Protein AF-A0A1Y1XLF0-F1 (afdb_monomer_lite)

InterPro domains:
  IPR001002 Chitin-binding, type 1 [PF00187] (279-315)
  IPR001002 Chitin-binding, type 1 [PF00187] (333-369)
  IPR001002 Chitin-binding, type 1 [PF00187] (387-426)
  IPR001002 Chitin-binding, type 1 [PS50941] (277-321)
  IPR001002 Chitin-binding, type 1 [PS50941] (331-375)
  IPR001002 Chitin-binding, type 1 [PS50941] (385-428)
  IPR001002 Chitin-binding, type 1 [SM00270] (279-319)
  IPR001002 Chitin-binding, type 1 [SM00270] (333-373)
  IPR001002 Chitin-binding, type 1 [SM00270] (387-427)
  IPR001611 Leucine-rich repeat [PF00560] (14-35)
  IPR001611 Leucine-rich repeat [PF13855] (60-117)
  IPR001611 Leucine-rich repeat [PS51450] (14-35)
  IPR001611 Leucine-rich repeat [PS51450] (37-59)
  IPR001611 Leucine-rich repeat [PS51450] (60-81)
  IPR001611 Leucine-rich repeat [PS51450] (83-105)
  IPR003591 Leucine-rich repeat, typical subtype [SM00369] (12-34)
  IPR003591 Leucine-rich repeat, typical subtype [SM00369] (35-57)
  IPR003591 Leucine-rich repeat, typical subtype [SM00369] (58-81)
  IPR003591 Leucine-rich repeat, typical subtype [SM00369] (84-104)
  IPR032675 Leucine-rich repeat domain superfamily [G3DSA:3.80.10.10] (1-152)

Organism: NCBI:txid1754192

Radius of gyration: 36.25 Å; chains: 1; bounding box: 84×91×116 Å

Sequence (428 aa):
MIKGLPDCLNKLKNLEFLDLNSNTIKEIPDIIYKLENLKSLHISKNSIKSISNKISNLQKLEDLNLSENLISTIPEELFKIQTLKYLNLRKNELTTIPEKLANLKNINTLYLDDNKIDCEIPQSLNNLSKLKYLDLSYNVNLKGKVLINKSLEICLYNNYNYNKAYDICKPKNVEIECLENNETIKYCDDNTNTTIKTKTKTTTTSTTTTTKKTKTTTTTSTSTKKTKTTTTSTSTKKTKTTTTSTTTKKTTTTTTKKTKTTTTTTKTTKKSESTSLGKCGKEYGKCPSGQCCSKYGWCGTTEKHCKLSNGCQSNFGKCLNEDDDLPISTNNKCGKEYGKCPSGQCCSKYGWCGTSEKHCKLSDGCQSNFGKCLNEDDDLPISTNSKCGKEYGKCPSGQCCSKYGWCGTSEKHCKLSNGCQSKFGKCN

pLDDT: mean 73.71, std 26.24, range [20.61, 98.81]

Foldseek 3Di:
DDAEDDLCPLVPQQAQEDAQDQDAYQADHPSVLSNQNHQEDAHENYAHAAHDLSCLSNLNHQYYHHHHYAHADDDLSPLNNLNHAYDAHHQYAHQDDDLSVLSNLNHAEYHPALYAHPEEDRQSVLSNQRHAYYEHEAYDAYAEEDHLNPNHQAYYHHYPDNVDHHNYAYEPPRDRNRCPDDPDHHHDPCPDPPPPPDPDDDDDDDDDDDDDDDDDDDDDDDDDDDDDDDDDDDDDDDDDDDDDDDDDDDDDDDDDDDDDDDDDDDDDDDDDDDLPPQFWDPVRAAGPPCWWQFPVGGTDNDLCRAEVVNVIDVRRYHHDYPLQDFPEAPPQFWDPVRAAHPPQWWQAPVRGTDNDLCRAAVVNPIDVSRYHHDDPAACFDEAPPQFWDPVRGAYPPQWWQAPVRGTDNDPCRAAVVNVIDVSRYHHD

Secondary structure (DSSP, 8-state):
--S---GGGGG-TT--EEE--SS--SS--TTGGG-TT--EEE--SS------GGGGG-TT--EEE--SS------GGGGG-TT--EEE--SS------GGGGG-TT--EEE--SS---SBPPGGGGG-TT--EEE-TT-S--EEEPP--TT-SEEE---SSTT---EEEBPTT---TT-SS-SSSPBP---S-----------------------------------------------------------------------------------TTSB-BTTTBPPSTT-EE-TTSBEESSHHHHBTTTT--TTTS--B-SS--PPBPSSSB-BTTTBBPPTT-EE-TTSBEE-SHHHHBTTTT--TTTS--B-TTS-PPBPSSSB-BTTTBBPPTT-EE-TTSBEESSHHHH-GGGT--TTTS---

Structure (mmCIF, N/CA/C/O backbone):
data_AF-A0A1Y1XLF0-F1
#
_entry.id   AF-A0A1Y1XLF0-F1
#
loop_
_atom_site.group_PDB
_atom_site.id
_atom_site.type_symbol
_atom_site.label_atom_id
_atom_site.label_alt_id
_atom_site.label_comp_id
_atom_site.label_asym_id
_atom_site.label_entity_id
_atom_site.label_seq_id
_atom_site.pdbx_PDB_ins_code
_atom_site.Cartn_x
_atom_site.Cartn_y
_atom_site.Cartn_z
_atom_site.occupancy
_atom_site.B_iso_or_equiv
_atom_site.auth_seq_id
_atom_site.auth_comp_id
_atom_site.auth_asym_id
_atom_site.auth_atom_id
_atom_site.pdbx_PDB_model_num
ATOM 1 N N . MET A 1 1 ? 14.448 -17.405 -15.875 1.00 69.19 1 MET A N 1
ATOM 2 C CA . MET A 1 1 ? 14.283 -15.950 -15.673 1.00 69.19 1 MET A CA 1
ATOM 3 C C . MET A 1 1 ? 14.038 -15.287 -17.015 1.00 69.19 1 MET A C 1
ATOM 5 O O . MET A 1 1 ? 14.871 -15.401 -17.910 1.00 69.19 1 MET A O 1
ATOM 9 N N . ILE A 1 2 ? 12.888 -14.641 -17.151 1.00 79.31 2 ILE A N 1
ATOM 10 C CA . ILE A 1 2 ? 12.457 -13.864 -18.312 1.00 79.31 2 ILE A CA 1
ATOM 11 C C . ILE A 1 2 ? 13.187 -12.507 -18.310 1.00 79.31 2 ILE A C 1
ATOM 13 O O . ILE A 1 2 ? 13.479 -11.937 -17.252 1.00 79.31 2 ILE A O 1
ATOM 17 N N . LYS A 1 3 ? 13.506 -12.007 -19.511 1.00 76.19 3 LYS A N 1
ATOM 18 C CA . LYS A 1 3 ? 14.119 -10.683 -19.753 1.00 76.19 3 LYS A CA 1
ATOM 19 C C . LYS A 1 3 ? 13.276 -9.770 -20.654 1.00 76.19 3 LYS A C 1
ATOM 21 O O . LYS A 1 3 ? 13.530 -8.576 -20.705 1.00 76.19 3 LYS A O 1
ATOM 26 N N . GLY A 1 4 ? 12.299 -10.337 -21.357 1.00 79.44 4 GLY A N 1
ATOM 27 C CA . GLY A 1 4 ? 11.409 -9.678 -22.308 1.00 79.44 4 GLY A CA 1
ATOM 28 C C . GLY A 1 4 ? 10.364 -10.680 -22.802 1.00 79.44 4 GLY A C 1
ATOM 29 O O . GLY A 1 4 ? 10.488 -11.877 -22.534 1.00 79.44 4 GLY A O 1
ATOM 30 N N . LEU A 1 5 ? 9.335 -10.196 -23.493 1.00 88.94 5 LEU A N 1
ATOM 31 C CA . LEU A 1 5 ? 8.192 -10.988 -23.958 1.00 88.94 5 LEU A CA 1
ATOM 32 C C . LEU A 1 5 ? 8.074 -10.898 -25.487 1.00 88.94 5 LEU A C 1
ATOM 34 O O . LEU A 1 5 ? 8.420 -9.856 -26.042 1.00 88.94 5 LEU A O 1
ATOM 38 N N . PRO A 1 6 ? 7.602 -11.952 -26.176 1.00 90.06 6 PRO A N 1
ATOM 39 C CA . PRO A 1 6 ? 7.512 -11.956 -27.632 1.00 90.06 6 PRO A CA 1
ATOM 40 C C . PRO A 1 6 ? 6.353 -11.081 -28.132 1.00 90.06 6 PRO A C 1
ATOM 42 O O . PRO A 1 6 ? 5.262 -11.090 -27.559 1.00 90.06 6 PRO A O 1
ATOM 45 N N . ASP A 1 7 ? 6.549 -10.390 -29.259 1.00 87.31 7 ASP A N 1
ATOM 46 C CA . ASP A 1 7 ? 5.547 -9.482 -29.846 1.00 87.31 7 ASP A CA 1
ATOM 47 C C . ASP A 1 7 ? 4.221 -10.157 -30.230 1.00 87.31 7 ASP A C 1
ATOM 49 O O . ASP A 1 7 ? 3.206 -9.483 -30.380 1.00 87.31 7 ASP A O 1
ATOM 53 N N . CYS A 1 8 ? 4.188 -11.485 -30.364 1.00 90.19 8 CYS A N 1
ATOM 54 C CA . CYS A 1 8 ? 2.952 -12.224 -30.619 1.00 90.19 8 CYS A CA 1
ATOM 55 C C . CYS A 1 8 ? 1.999 -12.287 -29.410 1.00 90.19 8 CYS A C 1
ATOM 57 O O . CYS A 1 8 ? 0.845 -12.674 -29.592 1.00 90.19 8 CYS A O 1
ATOM 59 N N . LEU A 1 9 ? 2.430 -11.888 -28.204 1.00 90.94 9 LEU A N 1
ATOM 60 C CA . LEU A 1 9 ? 1.605 -11.947 -26.991 1.00 90.94 9 LEU A CA 1
ATOM 61 C C . LEU A 1 9 ? 0.329 -11.086 -27.098 1.00 90.94 9 LEU A C 1
ATOM 63 O O . LEU A 1 9 ? -0.712 -11.468 -26.571 1.00 90.94 9 LEU A O 1
ATOM 67 N N . ASN A 1 10 ? 0.358 -9.981 -27.856 1.00 86.69 10 ASN A N 1
ATOM 68 C CA . ASN A 1 10 ? -0.823 -9.132 -28.095 1.00 86.69 10 ASN A CA 1
ATOM 69 C C . ASN A 1 10 ? -1.947 -9.806 -28.911 1.00 86.69 10 ASN A C 1
ATOM 71 O O . ASN A 1 10 ? -3.044 -9.248 -29.012 1.00 86.69 10 ASN A O 1
ATOM 75 N N . LYS A 1 11 ? -1.690 -10.986 -29.493 1.00 92.00 11 LYS A N 1
ATOM 76 C CA . LYS A 1 11 ? -2.705 -11.813 -30.159 1.00 92.00 11 LYS A CA 1
ATOM 77 C C . LYS A 1 11 ? -3.592 -12.554 -29.156 1.00 92.00 11 LYS A C 1
ATOM 79 O O . LYS A 1 11 ? -4.685 -12.973 -29.526 1.00 92.00 11 LYS A O 1
ATOM 84 N N . LEU A 1 12 ? -3.170 -12.681 -27.894 1.00 92.00 12 LEU A N 1
ATOM 85 C CA . LEU A 1 12 ? -3.967 -13.275 -26.818 1.00 92.00 12 LEU A CA 1
ATOM 86 C C . LEU A 1 12 ? -5.037 -12.285 -26.334 1.00 92.00 12 LEU A C 1
ATOM 88 O O . LEU A 1 12 ? -4.989 -11.774 -25.217 1.00 92.00 12 LEU A O 1
ATOM 92 N N . LYS A 1 13 ? -6.021 -11.993 -27.192 1.00 88.88 13 LYS A N 1
ATOM 93 C CA . LYS A 1 13 ? -7.061 -10.989 -26.920 1.00 88.88 13 LYS A CA 1
ATOM 94 C C . LYS A 1 13 ? -7.954 -11.313 -25.717 1.00 88.88 13 LYS A C 1
ATOM 96 O O . LYS A 1 13 ? -8.561 -10.394 -25.184 1.00 88.88 13 LYS A O 1
ATOM 101 N N . ASN A 1 14 ? -7.962 -12.558 -25.240 1.00 94.75 14 ASN A N 1
ATOM 102 C CA . ASN A 1 14 ? -8.715 -12.993 -24.057 1.00 94.75 14 ASN A CA 1
ATOM 103 C C . ASN A 1 14 ? -7.830 -13.144 -22.798 1.00 94.75 14 ASN A C 1
ATOM 105 O O . ASN A 1 14 ? -8.244 -13.784 -21.836 1.00 94.75 14 ASN A O 1
ATOM 109 N N . LEU A 1 15 ? -6.596 -12.619 -22.798 1.00 97.19 15 LEU A N 1
ATOM 110 C CA . LEU A 1 15 ? -5.687 -12.725 -21.653 1.00 97.19 15 LEU A CA 1
ATOM 111 C C . LEU A 1 15 ? -6.075 -11.733 -20.545 1.00 97.19 15 LEU A C 1
ATOM 113 O O . LEU A 1 15 ? -5.777 -10.544 -20.640 1.00 97.19 15 LEU A O 1
ATOM 117 N N . GLU A 1 16 ? -6.723 -12.237 -19.493 1.00 98.12 16 GLU A N 1
ATOM 118 C CA . GLU A 1 16 ? -7.169 -11.427 -18.349 1.00 98.12 16 GLU A CA 1
ATOM 119 C C . GLU A 1 16 ? -6.182 -11.412 -17.165 1.00 98.12 16 GLU A C 1
ATOM 121 O O . GLU A 1 16 ? -6.222 -10.490 -16.353 1.00 98.12 16 GLU A O 1
ATOM 126 N N . PHE A 1 17 ? -5.274 -12.388 -17.075 1.00 98.25 17 PHE A N 1
ATOM 127 C CA . PHE A 1 17 ? -4.289 -12.531 -15.995 1.00 98.25 17 PHE A CA 1
ATOM 128 C C . PHE A 1 17 ? -2.883 -12.748 -16.571 1.00 98.25 17 PHE A C 1
ATOM 130 O O . PHE A 1 17 ? -2.718 -13.543 -17.499 1.00 98.25 17 PHE A O 1
ATOM 137 N N . LEU A 1 18 ? -1.870 -12.070 -16.021 1.00 97.56 18 LEU A N 1
ATOM 138 C CA . LEU A 1 18 ? -0.468 -12.226 -16.423 1.00 97.56 18 LEU A CA 1
ATOM 139 C C . LEU A 1 18 ? 0.476 -12.141 -15.214 1.00 97.56 18 LEU A C 1
ATOM 141 O O . LEU A 1 18 ? 0.691 -11.064 -14.658 1.00 97.56 18 LEU A O 1
ATOM 145 N N . ASP A 1 19 ? 1.083 -13.278 -14.863 1.00 97.38 19 ASP A N 1
ATOM 146 C CA . ASP A 1 19 ? 2.148 -13.384 -13.860 1.00 97.38 19 ASP A CA 1
ATOM 147 C C . ASP A 1 19 ? 3.534 -13.392 -14.534 1.00 97.38 19 ASP A C 1
ATOM 149 O O . ASP A 1 19 ? 3.809 -14.167 -15.454 1.00 97.38 19 ASP A O 1
ATOM 153 N N . LEU A 1 20 ? 4.402 -12.495 -14.068 1.00 96.75 20 LEU A N 1
ATOM 154 C CA . LEU A 1 20 ? 5.804 -12.318 -14.445 1.00 96.75 20 LEU A CA 1
ATOM 155 C C . LEU A 1 20 ? 6.704 -12.158 -13.198 1.00 96.75 20 LEU A C 1
ATOM 157 O O . LEU A 1 20 ? 7.835 -11.659 -13.293 1.00 96.75 20 LEU A O 1
ATOM 161 N N . ASN A 1 21 ? 6.214 -12.570 -12.029 1.00 96.94 21 ASN A N 1
ATOM 162 C CA . ASN A 1 21 ? 6.872 -12.471 -10.730 1.00 96.94 21 ASN A CA 1
ATOM 163 C C . ASN A 1 21 ? 8.249 -13.166 -10.720 1.00 96.94 21 ASN A C 1
ATOM 165 O O . ASN A 1 21 ? 8.462 -14.171 -11.397 1.00 96.94 21 ASN A O 1
ATOM 169 N N . SER A 1 22 ? 9.180 -12.678 -9.894 1.00 96.19 22 SER A N 1
ATOM 170 C CA . SER A 1 22 ? 10.496 -13.308 -9.647 1.00 96.19 22 SER A CA 1
ATOM 171 C C . SER A 1 22 ? 11.356 -13.500 -10.912 1.00 96.19 22 SER A C 1
ATOM 173 O O . SER A 1 22 ? 11.883 -14.584 -11.175 1.00 96.19 22 SER A O 1
ATOM 175 N N . ASN A 1 23 ? 11.499 -12.443 -11.716 1.00 95.50 23 ASN A N 1
ATOM 176 C CA . ASN A 1 23 ? 12.253 -12.449 -12.976 1.00 95.50 23 ASN A CA 1
ATOM 177 C C . ASN A 1 23 ? 13.336 -11.349 -13.015 1.00 95.50 23 ASN A C 1
ATOM 179 O O . ASN A 1 23 ? 13.725 -10.789 -11.995 1.00 95.50 23 ASN A O 1
ATOM 183 N N . THR A 1 24 ? 13.895 -11.079 -14.201 1.00 94.50 24 THR A N 1
ATOM 184 C CA . THR A 1 24 ? 14.978 -10.094 -14.413 1.00 94.50 24 THR A CA 1
ATOM 185 C C . THR A 1 24 ? 14.544 -8.919 -15.294 1.00 94.50 24 THR A C 1
ATOM 187 O O . THR A 1 24 ? 15.339 -8.374 -16.064 1.00 94.50 24 THR A O 1
ATOM 190 N N . ILE A 1 25 ? 13.264 -8.555 -15.220 1.00 95.50 25 ILE A N 1
ATOM 191 C CA . ILE A 1 25 ? 12.645 -7.492 -16.015 1.00 95.50 25 ILE A CA 1
ATOM 192 C C . ILE A 1 25 ? 13.072 -6.127 -15.448 1.00 95.50 25 ILE A C 1
ATOM 194 O O . ILE A 1 25 ? 12.934 -5.875 -14.254 1.00 95.50 25 ILE A O 1
ATOM 198 N N . LYS A 1 26 ? 13.616 -5.250 -16.303 1.00 95.31 26 LYS A N 1
ATOM 199 C CA . LYS A 1 26 ? 14.134 -3.913 -15.924 1.00 95.31 26 LYS A CA 1
ATOM 200 C C . LYS A 1 26 ? 13.163 -2.760 -16.200 1.00 95.31 26 LYS A C 1
ATOM 202 O O . LYS A 1 26 ? 13.328 -1.662 -15.676 1.00 95.31 26 LYS A O 1
ATOM 207 N N . GLU A 1 27 ? 12.172 -3.024 -17.036 1.00 95.69 27 GLU A N 1
ATOM 208 C CA . GLU A 1 27 ? 11.125 -2.116 -17.494 1.00 95.69 27 GLU A CA 1
ATOM 209 C C . GLU A 1 27 ? 9.931 -2.982 -17.903 1.00 95.69 27 GLU A C 1
ATOM 211 O O . GLU A 1 27 ? 10.130 -4.087 -18.407 1.00 95.69 27 GLU A O 1
ATOM 216 N N . ILE A 1 28 ? 8.702 -2.525 -17.669 1.00 95.50 28 ILE A N 1
ATOM 217 C CA . ILE A 1 28 ? 7.496 -3.274 -18.054 1.00 95.50 28 ILE A CA 1
ATOM 218 C C . ILE A 1 28 ? 7.457 -3.365 -19.594 1.00 95.50 28 ILE A C 1
ATOM 220 O O . ILE A 1 28 ? 7.358 -2.313 -20.232 1.00 95.50 28 ILE A O 1
ATOM 224 N N . PRO A 1 29 ? 7.533 -4.566 -20.210 1.00 93.44 29 PRO A N 1
ATOM 225 C CA . PRO A 1 29 ? 7.650 -4.689 -21.661 1.00 93.44 29 PRO A CA 1
ATOM 226 C C . PRO A 1 29 ? 6.472 -4.063 -22.411 1.00 93.44 29 PRO A C 1
ATOM 228 O O . PRO A 1 29 ? 5.311 -4.320 -22.096 1.00 93.44 29 PRO A O 1
ATOM 231 N N . ASP A 1 30 ? 6.780 -3.306 -23.465 1.00 93.56 30 ASP A N 1
ATOM 232 C CA . ASP A 1 30 ? 5.826 -2.451 -24.191 1.00 93.56 30 ASP A CA 1
ATOM 233 C C . ASP A 1 30 ? 4.639 -3.211 -24.823 1.00 93.56 30 ASP A C 1
ATOM 235 O O . ASP A 1 30 ? 3.601 -2.634 -25.147 1.00 93.56 30 ASP A O 1
ATOM 239 N N . ILE A 1 31 ? 4.790 -4.528 -24.985 1.00 95.12 31 ILE A N 1
ATOM 240 C CA . ILE A 1 31 ? 3.755 -5.457 -25.448 1.00 95.12 31 ILE A CA 1
ATOM 241 C C . ILE A 1 31 ? 2.612 -5.638 -24.434 1.00 95.12 31 ILE A C 1
ATOM 243 O O . ILE A 1 31 ? 1.475 -5.862 -24.847 1.00 95.12 31 ILE A O 1
ATOM 247 N N . ILE A 1 32 ? 2.878 -5.486 -23.129 1.00 95.94 32 ILE A N 1
ATOM 248 C CA . ILE A 1 32 ? 1.869 -5.633 -22.067 1.00 95.94 32 ILE A CA 1
ATOM 249 C C . ILE A 1 32 ? 0.811 -4.534 -22.187 1.00 95.94 32 ILE A C 1
ATOM 251 O O . ILE A 1 32 ? -0.376 -4.825 -22.110 1.00 95.94 32 ILE A O 1
ATOM 255 N N . TYR A 1 33 ? 1.206 -3.299 -22.516 1.00 95.81 33 TYR A N 1
ATOM 256 C CA . TYR A 1 33 ? 0.291 -2.166 -22.741 1.00 95.81 33 TYR A CA 1
ATOM 257 C C . TYR A 1 33 ? -0.610 -2.298 -23.989 1.00 95.81 33 TYR A C 1
ATOM 259 O O . TYR A 1 33 ? -1.317 -1.350 -24.338 1.00 95.81 33 TYR A O 1
ATOM 267 N N . LYS A 1 34 ? -0.570 -3.450 -24.677 1.00 95.12 34 LYS A N 1
ATOM 268 C CA . LYS A 1 34 ? -1.440 -3.833 -25.806 1.00 95.12 34 LYS A CA 1
ATOM 269 C C . LYS A 1 34 ? -2.411 -4.973 -25.432 1.00 95.12 34 LYS A C 1
ATOM 271 O O . LYS A 1 34 ? -3.113 -5.493 -26.301 1.00 95.12 34 LYS A O 1
ATOM 276 N N . LEU A 1 35 ? -2.443 -5.379 -24.158 1.00 95.75 35 LEU A N 1
ATOM 277 C CA . LEU A 1 35 ? -3.346 -6.389 -23.595 1.00 95.75 35 LEU A CA 1
ATOM 278 C C . LEU A 1 35 ? -4.600 -5.709 -23.019 1.00 95.75 35 LEU A C 1
ATOM 280 O O . LEU A 1 35 ? -4.795 -5.621 -21.812 1.00 95.75 35 LEU A O 1
ATOM 284 N N . GLU A 1 36 ? -5.455 -5.203 -23.906 1.00 91.50 36 GLU A N 1
ATOM 285 C CA . GLU A 1 36 ? -6.635 -4.374 -23.580 1.00 91.50 36 GLU A CA 1
ATOM 286 C C . GLU A 1 36 ? -7.657 -5.041 -22.630 1.00 91.50 36 GLU A C 1
ATOM 288 O O . GLU A 1 36 ? -8.462 -4.350 -22.006 1.00 91.50 36 GLU A O 1
ATOM 293 N N . ASN A 1 37 ? -7.634 -6.375 -22.514 1.00 96.38 37 ASN A N 1
ATOM 294 C CA . ASN A 1 37 ? -8.513 -7.162 -21.640 1.00 96.38 37 ASN A CA 1
ATOM 295 C C . ASN A 1 37 ? -7.856 -7.628 -20.327 1.00 96.38 37 ASN A C 1
ATOM 297 O O . ASN A 1 37 ? -8.489 -8.353 -19.562 1.00 96.38 37 ASN A O 1
ATOM 301 N N . LEU A 1 38 ? -6.626 -7.194 -20.038 1.00 98.19 38 LEU A N 1
ATOM 302 C CA . LEU A 1 38 ? -5.910 -7.582 -18.827 1.00 98.19 38 LEU A CA 1
ATOM 303 C C . LEU A 1 38 ? -6.552 -6.962 -17.573 1.00 98.19 38 LEU A C 1
ATOM 305 O O . LEU A 1 38 ? -6.667 -5.740 -17.466 1.00 98.19 38 LEU A O 1
ATOM 309 N N . LYS A 1 39 ? -6.948 -7.818 -16.625 1.00 98.62 39 LYS A N 1
ATOM 310 C CA . LYS A 1 39 ? -7.552 -7.470 -15.328 1.00 98.62 39 LYS A CA 1
ATOM 311 C C . LYS A 1 39 ? -6.565 -7.565 -14.170 1.00 98.62 39 LYS A C 1
ATOM 313 O O . LYS A 1 39 ? -6.685 -6.796 -13.225 1.00 98.62 39 LYS A O 1
ATOM 318 N N . SER A 1 40 ? -5.592 -8.470 -14.243 1.00 98.75 40 SER A N 1
ATOM 319 C CA . SER A 1 40 ? -4.571 -8.655 -13.209 1.00 98.75 40 SER A CA 1
ATOM 320 C C . SER A 1 40 ? -3.179 -8.783 -13.830 1.00 98.75 40 SER A C 1
ATOM 322 O O . SER A 1 40 ? -2.979 -9.529 -14.796 1.00 98.75 40 SER A O 1
ATOM 324 N N . LEU A 1 41 ? -2.225 -8.018 -13.294 1.00 98.62 41 LEU A N 1
ATOM 325 C CA . LEU A 1 41 ? -0.839 -7.954 -13.758 1.00 98.62 41 LEU A CA 1
ATOM 326 C C . LEU A 1 41 ? 0.120 -8.001 -12.567 1.00 98.62 41 LEU A C 1
ATOM 328 O O . LEU A 1 41 ? 0.221 -7.042 -11.797 1.00 98.62 41 LEU A O 1
ATOM 332 N N . HIS A 1 42 ? 0.860 -9.100 -12.433 1.00 98.56 42 HIS A N 1
ATOM 333 C CA . HIS A 1 42 ? 1.836 -9.282 -11.358 1.00 98.56 42 HIS A CA 1
ATOM 334 C C . HIS A 1 42 ? 3.256 -9.324 -11.927 1.00 98.56 42 HIS A C 1
ATOM 336 O O . HIS A 1 42 ? 3.593 -10.199 -12.718 1.00 98.56 42 HIS A O 1
ATOM 342 N N . ILE A 1 43 ? 4.104 -8.376 -11.526 1.00 97.88 43 ILE A N 1
ATOM 343 C CA . ILE A 1 43 ? 5.521 -8.290 -11.928 1.00 97.88 43 ILE A CA 1
ATOM 344 C C . ILE A 1 43 ? 6.405 -8.010 -10.701 1.00 97.88 43 ILE A C 1
ATOM 346 O O . ILE A 1 43 ? 7.385 -7.261 -10.759 1.00 97.88 43 ILE A O 1
ATOM 350 N N . SER A 1 44 ? 6.053 -8.595 -9.554 1.00 98.12 44 SER A N 1
ATOM 351 C CA . SER A 1 44 ? 6.828 -8.440 -8.320 1.00 98.12 44 SER A CA 1
ATOM 352 C C . SER A 1 44 ? 8.212 -9.093 -8.420 1.00 98.12 44 SER A C 1
ATOM 354 O O . SER A 1 44 ? 8.438 -9.938 -9.292 1.00 98.12 44 SER A O 1
ATOM 356 N N . LYS A 1 45 ? 9.147 -8.739 -7.531 1.00 97.31 45 LYS A N 1
ATOM 357 C CA . LYS A 1 45 ? 10.492 -9.353 -7.446 1.00 97.31 45 LYS A CA 1
ATOM 358 C C . LYS A 1 45 ? 11.233 -9.298 -8.786 1.00 97.31 45 LYS A C 1
ATOM 360 O O . LYS A 1 45 ? 11.614 -10.321 -9.354 1.00 97.31 45 LYS A O 1
ATOM 365 N N . ASN A 1 46 ? 11.373 -8.092 -9.319 1.00 97.00 46 ASN A N 1
ATOM 366 C CA . ASN A 1 46 ? 12.032 -7.821 -10.595 1.00 97.00 46 ASN A CA 1
ATOM 367 C C . ASN A 1 46 ? 13.052 -6.675 -10.407 1.00 97.00 46 ASN A C 1
ATOM 369 O O . ASN A 1 46 ? 13.702 -6.572 -9.366 1.00 97.00 46 ASN A O 1
ATOM 373 N N . SER A 1 47 ? 13.310 -5.852 -11.421 1.00 97.00 47 SER A N 1
ATOM 374 C CA . SER A 1 47 ? 14.227 -4.703 -11.337 1.00 97.00 47 SER A CA 1
ATOM 375 C C . SER A 1 47 ? 13.673 -3.479 -12.071 1.00 97.00 47 SER A C 1
ATOM 377 O O . SER A 1 47 ? 14.437 -2.689 -12.634 1.00 97.00 47 SER A O 1
ATOM 379 N N . ILE A 1 48 ? 12.345 -3.343 -12.097 1.00 97.94 48 ILE A N 1
ATOM 380 C CA . ILE A 1 48 ? 11.629 -2.255 -12.769 1.00 97.94 48 ILE A CA 1
ATOM 381 C C . ILE A 1 48 ? 11.916 -0.942 -12.043 1.00 97.94 48 ILE A C 1
ATOM 383 O O . ILE A 1 48 ? 11.689 -0.843 -10.842 1.00 97.94 48 ILE A O 1
ATOM 387 N N . LYS A 1 49 ? 12.404 0.067 -12.774 1.00 97.62 49 LYS A N 1
ATOM 388 C CA . LYS A 1 49 ? 12.737 1.394 -12.216 1.00 97.62 49 LYS A CA 1
ATOM 389 C C . LYS A 1 49 ? 11.621 2.434 -12.317 1.00 97.62 49 LYS A C 1
ATOM 391 O O . LYS A 1 49 ? 11.659 3.451 -11.631 1.00 97.62 49 LYS A O 1
ATOM 396 N N . SER A 1 50 ? 10.653 2.216 -13.200 1.00 97.12 50 SER A N 1
ATOM 397 C CA . SER A 1 50 ? 9.559 3.149 -13.455 1.00 97.12 50 SER A CA 1
ATOM 398 C C . SER A 1 50 ? 8.374 2.440 -14.102 1.00 97.12 50 SER A C 1
ATOM 400 O O . SER A 1 50 ? 8.520 1.421 -14.781 1.00 97.12 50 SER A O 1
ATOM 402 N N . ILE A 1 51 ? 7.187 3.006 -13.901 1.00 98.06 51 ILE A N 1
ATOM 403 C CA . ILE A 1 51 ? 5.962 2.621 -14.601 1.00 98.06 51 ILE A CA 1
ATOM 404 C C . ILE A 1 51 ? 5.829 3.561 -15.806 1.00 98.06 51 ILE A C 1
ATOM 406 O O . ILE A 1 51 ? 5.949 4.777 -15.652 1.00 98.06 51 ILE A O 1
ATOM 410 N N . SER A 1 52 ? 5.605 3.028 -17.011 1.00 97.56 52 SER A N 1
ATOM 411 C CA . SER A 1 52 ? 5.403 3.876 -18.195 1.00 97.56 52 SER A CA 1
ATOM 412 C C . SER A 1 52 ? 4.043 4.567 -18.136 1.00 97.56 52 SER A C 1
ATOM 414 O O . SER A 1 52 ? 3.070 3.987 -17.657 1.00 97.56 52 SER A O 1
ATOM 416 N N . ASN A 1 53 ? 3.934 5.761 -18.722 1.00 97.50 53 ASN A N 1
ATOM 417 C CA . ASN A 1 53 ? 2.651 6.440 -18.906 1.00 97.50 53 ASN A CA 1
ATOM 418 C C . ASN A 1 53 ? 1.644 5.578 -19.708 1.00 97.50 53 ASN A C 1
ATOM 420 O O . ASN A 1 53 ? 0.443 5.632 -19.469 1.00 97.50 53 ASN A O 1
ATOM 424 N N . LYS A 1 54 ? 2.130 4.669 -20.564 1.00 98.19 54 LYS A N 1
ATOM 425 C CA . LYS A 1 54 ? 1.328 3.659 -21.280 1.00 98.19 54 LYS A CA 1
ATOM 426 C C . LYS A 1 54 ? 0.528 2.710 -20.371 1.00 98.19 54 LYS A C 1
ATOM 428 O O . LYS A 1 54 ? -0.356 2.019 -20.874 1.00 98.19 54 LYS A O 1
ATOM 433 N N . ILE A 1 55 ? 0.771 2.688 -19.053 1.00 98.06 55 ILE A N 1
ATOM 434 C CA . ILE A 1 55 ? -0.041 1.924 -18.091 1.00 98.06 55 ILE A CA 1
ATOM 435 C C . ILE A 1 55 ? -1.534 2.279 -18.190 1.00 98.06 55 ILE A C 1
ATOM 437 O O . ILE A 1 55 ? -2.370 1.387 -18.069 1.00 98.06 55 ILE A O 1
ATOM 441 N N . SER A 1 56 ? -1.884 3.529 -18.537 1.00 97.00 56 SER A N 1
ATOM 442 C CA . SER A 1 56 ? -3.282 3.946 -18.732 1.00 97.00 56 SER A CA 1
ATOM 443 C C . SER A 1 56 ? -4.002 3.256 -19.895 1.00 97.00 56 SER A C 1
ATOM 445 O O . SER A 1 56 ? -5.216 3.408 -20.009 1.00 97.00 56 SER A O 1
ATOM 447 N N . ASN A 1 57 ? -3.305 2.502 -20.752 1.00 97.31 57 ASN A N 1
ATOM 448 C CA . ASN A 1 57 ? -3.945 1.675 -21.779 1.00 97.31 57 ASN A CA 1
ATOM 449 C C . ASN A 1 57 ? -4.704 0.483 -21.169 1.00 97.31 57 ASN A C 1
ATOM 451 O O . ASN A 1 57 ? -5.645 -0.022 -21.778 1.00 97.31 57 ASN A O 1
ATOM 455 N N . LEU A 1 58 ? -4.315 0.032 -19.971 1.00 97.50 58 LEU A N 1
ATOM 456 C CA . LEU A 1 58 ? -4.902 -1.125 -19.293 1.00 97.50 58 LEU A CA 1
ATOM 457 C C . LEU A 1 58 ? -6.194 -0.736 -18.554 1.00 97.50 58 LEU A C 1
ATOM 459 O O . LEU A 1 58 ? -6.320 -0.893 -17.345 1.00 97.50 58 LEU A O 1
ATOM 463 N N . GLN A 1 59 ? -7.175 -0.212 -19.291 1.00 97.12 59 GLN A N 1
ATOM 464 C CA . GLN A 1 59 ? -8.435 0.328 -18.751 1.00 97.12 59 GLN A CA 1
ATOM 465 C C . GLN A 1 59 ? -9.334 -0.707 -18.046 1.00 97.12 59 GLN A C 1
ATOM 467 O O . GLN A 1 59 ? -10.313 -0.330 -17.402 1.00 97.12 59 GLN A O 1
ATOM 472 N N . LYS A 1 60 ? -9.015 -2.003 -18.131 1.00 98.31 60 LYS A N 1
ATOM 473 C CA . LYS A 1 60 ? -9.708 -3.092 -17.420 1.00 98.31 60 LYS A CA 1
ATOM 474 C C . LYS A 1 60 ? -8.930 -3.643 -16.217 1.00 98.31 60 LYS A C 1
ATOM 476 O O . LYS A 1 60 ? -9.412 -4.580 -15.590 1.00 98.31 60 LYS A O 1
ATOM 481 N N . LEU A 1 61 ? -7.769 -3.071 -15.890 1.00 98.69 61 LEU A N 1
ATOM 482 C CA . LEU A 1 61 ? -6.894 -3.558 -14.828 1.00 98.69 61 LEU A CA 1
ATOM 483 C C . LEU A 1 61 ? -7.489 -3.274 -13.442 1.00 98.69 61 LEU A C 1
ATOM 485 O O . LEU A 1 61 ? -7.599 -2.127 -13.016 1.00 98.69 61 LEU A O 1
ATOM 489 N N . GLU A 1 62 ? -7.849 -4.339 -12.737 1.00 98.75 62 GLU A N 1
ATOM 490 C CA . GLU A 1 62 ? -8.394 -4.318 -11.381 1.00 98.75 62 GLU A CA 1
ATOM 491 C C . GLU A 1 62 ? -7.317 -4.581 -10.315 1.00 98.75 62 GLU A C 1
ATOM 493 O O . GLU A 1 62 ? -7.457 -4.136 -9.177 1.00 98.75 62 GLU A O 1
ATOM 498 N N . ASP A 1 63 ? -6.233 -5.266 -10.681 1.00 98.81 63 ASP A N 1
ATOM 499 C CA . ASP A 1 63 ? -5.177 -5.733 -9.779 1.00 98.81 63 ASP A CA 1
ATOM 500 C C . ASP A 1 63 ? -3.783 -5.512 -10.392 1.00 98.81 63 ASP A C 1
ATOM 502 O O . ASP A 1 63 ? -3.472 -6.005 -11.480 1.00 98.81 63 ASP A O 1
ATOM 506 N N . LEU A 1 64 ? -2.938 -4.751 -9.690 1.00 98.81 64 LEU A N 1
ATOM 507 C CA . LEU A 1 64 ? -1.556 -4.477 -10.079 1.00 98.81 64 LEU A CA 1
ATOM 508 C C . LEU A 1 64 ? -0.596 -4.739 -8.914 1.00 98.81 64 LEU A C 1
ATOM 510 O O . LEU A 1 64 ? -0.572 -3.996 -7.929 1.00 98.81 64 LEU A O 1
ATOM 514 N N . ASN A 1 65 ? 0.264 -5.747 -9.071 1.00 98.75 65 ASN A N 1
ATOM 515 C CA . ASN A 1 65 ? 1.328 -6.060 -8.120 1.00 98.75 65 ASN A CA 1
ATOM 516 C C . ASN A 1 65 ? 2.708 -5.776 -8.731 1.00 98.75 65 ASN A C 1
ATOM 518 O O . ASN A 1 65 ? 3.169 -6.482 -9.630 1.00 98.75 65 ASN A O 1
ATOM 522 N N . LEU A 1 66 ? 3.376 -4.751 -8.207 1.00 98.75 66 LEU A N 1
ATOM 523 C CA . LEU A 1 66 ? 4.718 -4.302 -8.590 1.00 98.75 66 LEU A CA 1
ATOM 524 C C . LEU A 1 66 ? 5.686 -4.309 -7.391 1.00 98.75 66 LEU A C 1
ATOM 526 O O . LEU A 1 66 ? 6.723 -3.643 -7.421 1.00 98.75 66 LEU A O 1
ATOM 530 N N . SER A 1 67 ? 5.369 -5.063 -6.336 1.00 98.81 67 SER A N 1
ATOM 531 C CA . SER A 1 67 ? 6.190 -5.139 -5.122 1.00 98.81 67 SER A CA 1
ATOM 532 C C . SER A 1 67 ? 7.601 -5.696 -5.357 1.00 98.81 67 SER A C 1
ATOM 534 O O . SER A 1 67 ? 7.840 -6.432 -6.312 1.00 98.81 67 SER A O 1
ATOM 536 N N . GLU A 1 68 ? 8.557 -5.368 -4.490 1.00 98.31 68 GLU A N 1
ATOM 537 C CA . GLU A 1 68 ? 9.960 -5.806 -4.609 1.00 98.31 68 GLU A CA 1
ATOM 538 C C . GLU A 1 68 ? 10.580 -5.435 -5.980 1.00 98.31 68 GLU A C 1
ATOM 540 O O . GLU A 1 68 ? 11.046 -6.288 -6.744 1.00 98.31 68 GLU A O 1
ATOM 545 N N . ASN A 1 69 ? 10.543 -4.142 -6.306 1.00 98.50 69 ASN A N 1
ATOM 546 C CA . ASN A 1 69 ? 11.135 -3.538 -7.507 1.00 98.50 69 ASN A CA 1
ATOM 547 C C . ASN A 1 69 ? 11.955 -2.284 -7.119 1.00 98.50 69 ASN A C 1
ATOM 549 O O . ASN A 1 69 ? 12.344 -2.119 -5.966 1.00 98.50 69 ASN A O 1
ATOM 553 N N . LEU A 1 70 ? 12.288 -1.426 -8.089 1.00 98.44 70 LEU A N 1
ATOM 554 C CA . LEU A 1 70 ? 13.113 -0.222 -7.920 1.00 98.44 70 LEU A CA 1
ATOM 555 C C . LEU A 1 70 ? 12.353 1.056 -8.336 1.00 98.44 70 LEU A C 1
ATOM 557 O O . LEU A 1 70 ? 12.965 2.013 -8.813 1.00 98.44 70 LEU A O 1
ATOM 561 N N . ILE A 1 71 ? 11.020 1.053 -8.234 1.00 98.75 71 ILE A N 1
ATOM 562 C CA . ILE A 1 71 ? 10.153 2.136 -8.721 1.00 98.75 71 ILE A CA 1
ATOM 563 C C . ILE A 1 71 ? 10.240 3.325 -7.764 1.00 98.75 71 ILE A C 1
ATOM 565 O O . ILE A 1 71 ? 9.868 3.202 -6.601 1.00 98.75 71 ILE A O 1
ATOM 569 N N . SER A 1 72 ? 10.701 4.479 -8.254 1.00 96.94 72 SER A N 1
ATOM 570 C CA . SER A 1 72 ? 10.863 5.696 -7.440 1.00 96.94 72 SER A CA 1
ATOM 571 C C . SER A 1 72 ? 9.720 6.710 -7.551 1.00 96.94 72 SER A C 1
ATOM 573 O O . SER A 1 72 ? 9.583 7.574 -6.686 1.00 96.94 72 SER A O 1
ATOM 575 N N . THR A 1 73 ? 8.871 6.607 -8.578 1.00 95.94 73 THR A N 1
ATOM 576 C CA . THR A 1 73 ? 7.710 7.490 -8.785 1.00 95.94 73 THR A CA 1
ATOM 577 C C . THR A 1 73 ? 6.506 6.743 -9.362 1.00 95.94 73 THR A C 1
ATOM 579 O O . THR A 1 73 ? 6.647 5.752 -10.083 1.00 95.94 73 THR A O 1
ATOM 582 N N . ILE A 1 74 ? 5.303 7.249 -9.069 1.00 97.81 74 ILE A N 1
ATOM 583 C CA . ILE A 1 74 ? 4.038 6.773 -9.644 1.00 97.81 74 ILE A CA 1
ATOM 584 C C . ILE A 1 74 ? 3.580 7.789 -10.711 1.00 97.81 74 ILE A C 1
ATOM 586 O O . ILE A 1 74 ? 3.403 8.959 -10.367 1.00 97.81 74 ILE A O 1
ATOM 590 N N . PRO A 1 75 ? 3.386 7.396 -11.986 1.00 96.94 75 PRO A N 1
ATOM 591 C CA . PRO A 1 75 ? 2.943 8.307 -13.041 1.00 96.94 75 PRO A CA 1
ATOM 592 C C . PRO A 1 75 ? 1.456 8.648 -12.900 1.00 96.94 75 PRO A C 1
ATOM 594 O O . PRO A 1 75 ? 0.650 7.808 -12.493 1.00 96.94 75 PRO A O 1
ATOM 597 N N . GLU A 1 76 ? 1.065 9.854 -13.320 1.00 96.94 76 GLU A N 1
ATOM 598 C CA . GLU A 1 76 ? -0.331 10.308 -13.229 1.00 96.94 76 GLU A CA 1
ATOM 599 C C . GLU A 1 76 ? -1.297 9.461 -14.067 1.00 96.94 76 GLU A C 1
ATOM 601 O O . GLU A 1 76 ? -2.483 9.353 -13.754 1.00 96.94 76 GLU A O 1
ATOM 606 N N . GLU A 1 77 ? -0.787 8.819 -15.116 1.00 98.25 77 GLU A N 1
ATOM 607 C CA . GLU A 1 77 ? -1.516 7.868 -15.948 1.00 98.25 77 GLU A CA 1
ATOM 608 C C . GLU A 1 77 ? -2.040 6.652 -15.186 1.00 98.25 77 GLU A C 1
ATOM 610 O O . GLU A 1 77 ? -3.104 6.149 -15.549 1.00 98.25 77 GLU A O 1
ATOM 615 N N . LEU A 1 78 ? -1.380 6.214 -14.107 1.00 98.44 78 LEU A N 1
ATOM 616 C CA . LEU A 1 78 ? -1.908 5.124 -13.283 1.00 98.44 78 LEU A CA 1
ATOM 617 C C . LEU A 1 78 ? -3.271 5.510 -12.688 1.00 98.44 78 LEU A C 1
ATOM 619 O O . LEU A 1 78 ? -4.200 4.706 -12.671 1.00 98.44 78 LEU A O 1
ATOM 623 N N . PHE A 1 79 ? -3.432 6.774 -12.291 1.00 97.62 79 PHE A N 1
ATOM 624 C CA . PHE A 1 79 ? -4.658 7.289 -11.677 1.00 97.62 79 PHE A CA 1
ATOM 625 C C . PHE A 1 79 ? -5.827 7.437 -12.671 1.00 97.62 79 PHE A C 1
ATOM 627 O O . PHE A 1 79 ? -6.957 7.716 -12.265 1.00 97.62 79 PHE A O 1
ATOM 634 N N . LYS A 1 80 ? -5.581 7.220 -13.971 1.00 97.44 80 LYS A N 1
ATOM 635 C CA . LYS A 1 80 ? -6.611 7.168 -15.024 1.00 97.44 80 LYS A CA 1
ATOM 636 C C . LYS A 1 80 ? -7.270 5.783 -15.129 1.00 97.44 80 LYS A C 1
ATOM 638 O O . LYS A 1 80 ? -8.280 5.657 -15.814 1.00 97.44 80 LYS A O 1
ATOM 643 N N . ILE A 1 81 ? -6.736 4.757 -14.458 1.00 97.94 81 ILE A N 1
ATOM 644 C CA . ILE A 1 81 ? -7.296 3.397 -14.433 1.00 97.94 81 ILE A CA 1
ATOM 645 C C . ILE A 1 81 ? -8.390 3.329 -13.361 1.00 97.94 81 ILE A C 1
ATOM 647 O O . ILE A 1 81 ? -8.162 2.947 -12.215 1.00 97.94 81 ILE A O 1
ATOM 651 N N . GLN A 1 82 ? -9.604 3.738 -13.729 1.00 96.81 82 GLN A N 1
ATOM 652 C CA . GLN A 1 82 ? -10.738 3.806 -12.797 1.00 96.81 82 GLN A CA 1
ATOM 653 C C . GLN A 1 82 ? -11.260 2.429 -12.349 1.00 96.81 82 GLN A C 1
ATOM 655 O O . GLN A 1 82 ? -12.063 2.357 -11.422 1.00 96.81 82 GLN A O 1
ATOM 660 N N . THR A 1 83 ? -10.808 1.344 -12.974 1.00 98.44 83 THR A N 1
ATOM 661 C CA . THR A 1 83 ? -11.120 -0.054 -12.638 1.00 98.44 83 THR A CA 1
ATOM 662 C C . THR A 1 83 ? -10.260 -0.635 -11.512 1.00 98.44 83 THR A C 1
ATOM 664 O O . THR A 1 83 ? -10.640 -1.664 -10.957 1.00 98.44 83 THR A O 1
ATOM 667 N N . LEU A 1 84 ? -9.154 0.020 -11.132 1.00 98.75 84 LEU A N 1
ATOM 668 C CA . LEU A 1 84 ? -8.167 -0.528 -10.197 1.00 98.75 84 LEU A CA 1
ATOM 669 C C . LEU A 1 84 ? -8.710 -0.627 -8.758 1.00 98.75 84 LEU A C 1
ATOM 671 O O . LEU A 1 84 ? -9.143 0.372 -8.178 1.00 98.75 84 LEU A O 1
ATOM 675 N N . LYS A 1 85 ? -8.649 -1.836 -8.187 1.00 98.50 85 LYS A N 1
ATOM 676 C CA . LYS A 1 85 ? -9.110 -2.224 -6.838 1.00 98.50 85 LYS A CA 1
ATOM 677 C C . LYS A 1 85 ? -7.944 -2.581 -5.914 1.00 98.50 85 LYS A C 1
ATOM 679 O O . LYS A 1 85 ? -7.988 -2.265 -4.726 1.00 98.50 85 LYS A O 1
ATOM 684 N N . TYR A 1 86 ? -6.894 -3.198 -6.448 1.00 98.75 86 TYR A N 1
ATOM 685 C CA . TYR A 1 86 ? -5.700 -3.597 -5.705 1.00 98.75 86 TYR A CA 1
ATOM 686 C C . TYR A 1 86 ? -4.451 -2.973 -6.336 1.00 98.75 86 TYR A C 1
ATOM 688 O O . TYR A 1 86 ? -4.208 -3.129 -7.534 1.00 98.75 86 TYR A O 1
ATOM 696 N N . LEU A 1 87 ? -3.654 -2.272 -5.527 1.00 98.81 87 LEU A N 1
ATOM 697 C CA . LEU A 1 87 ? -2.363 -1.718 -5.927 1.00 98.81 87 LEU A CA 1
ATOM 698 C C . LEU A 1 87 ? -1.312 -2.053 -4.870 1.00 98.81 87 LEU A C 1
ATOM 700 O O . LEU A 1 87 ? -1.384 -1.577 -3.735 1.00 98.81 87 LEU A O 1
ATOM 704 N N . ASN A 1 88 ? -0.311 -2.839 -5.259 1.00 98.75 88 ASN A N 1
ATOM 705 C CA . ASN A 1 88 ? 0.803 -3.187 -4.390 1.00 98.75 88 ASN A CA 1
ATOM 706 C C . ASN A 1 88 ? 2.132 -2.669 -4.947 1.00 98.75 88 ASN A C 1
ATOM 708 O O . ASN A 1 88 ? 2.625 -3.139 -5.975 1.00 98.75 88 ASN A O 1
ATOM 712 N N . LEU A 1 89 ? 2.697 -1.694 -4.235 1.00 98.75 89 LEU A N 1
ATOM 713 C CA . LEU A 1 89 ? 3.988 -1.059 -4.492 1.00 98.75 89 LEU A CA 1
ATOM 714 C C . LEU A 1 89 ? 4.954 -1.251 -3.306 1.00 98.75 89 LEU A C 1
ATOM 716 O O . LEU A 1 89 ? 5.969 -0.556 -3.227 1.00 98.75 89 LEU A O 1
ATOM 720 N N . ARG A 1 90 ? 4.683 -2.214 -2.412 1.00 98.50 90 ARG A N 1
ATOM 721 C CA . ARG A 1 90 ? 5.554 -2.573 -1.284 1.00 98.50 90 ARG A CA 1
ATOM 722 C C . ARG A 1 90 ? 7.005 -2.776 -1.728 1.00 98.50 90 ARG A C 1
ATOM 724 O O . ARG A 1 90 ? 7.232 -3.396 -2.769 1.00 98.50 90 ARG A O 1
ATOM 731 N N . LYS A 1 91 ? 7.986 -2.371 -0.917 1.00 97.69 91 LYS A N 1
ATOM 732 C CA . LYS A 1 91 ? 9.411 -2.684 -1.148 1.00 97.69 91 LYS A CA 1
ATOM 733 C C . LYS A 1 91 ? 9.899 -2.147 -2.494 1.00 97.69 91 LYS A C 1
ATOM 735 O O . LYS A 1 91 ? 10.262 -2.895 -3.403 1.00 97.69 91 LYS A O 1
ATOM 740 N N . ASN A 1 92 ? 9.824 -0.826 -2.614 1.00 98.69 92 ASN A N 1
ATOM 741 C CA . ASN A 1 92 ? 10.229 -0.035 -3.774 1.00 98.69 92 ASN A CA 1
ATOM 742 C C . ASN A 1 92 ? 11.024 1.207 -3.313 1.00 98.69 92 ASN A C 1
ATOM 744 O O . ASN A 1 92 ? 11.475 1.306 -2.173 1.00 98.69 92 ASN A O 1
ATOM 748 N N . GLU A 1 93 ? 11.249 2.149 -4.224 1.00 98.38 93 GLU A N 1
ATOM 749 C CA . GLU A 1 93 ? 12.104 3.323 -4.040 1.00 98.38 93 GLU A CA 1
ATOM 750 C C . GLU A 1 93 ? 11.284 4.629 -3.924 1.00 98.38 93 GLU A C 1
ATOM 752 O O . GLU A 1 93 ? 11.828 5.718 -4.121 1.00 98.38 93 GLU A O 1
ATOM 757 N N . LEU A 1 94 ? 9.972 4.546 -3.647 1.00 98.50 94 LEU A N 1
ATOM 758 C CA . LEU A 1 94 ? 9.058 5.695 -3.656 1.00 98.50 94 LEU A CA 1
ATOM 759 C C . LEU A 1 94 ? 9.412 6.698 -2.555 1.00 98.50 94 LEU A C 1
ATOM 761 O O . LEU A 1 94 ? 9.475 6.335 -1.385 1.00 98.50 94 LEU A O 1
ATOM 765 N N . THR A 1 95 ? 9.577 7.972 -2.912 1.00 96.75 95 THR A N 1
ATOM 766 C CA . THR A 1 95 ? 9.912 9.054 -1.962 1.00 96.75 95 THR A CA 1
ATOM 767 C C . THR A 1 95 ? 8.719 9.907 -1.531 1.00 96.75 95 THR A C 1
ATOM 769 O O . THR A 1 95 ? 8.817 10.676 -0.574 1.00 96.75 95 THR A O 1
ATOM 772 N N . THR A 1 96 ? 7.590 9.797 -2.234 1.00 96.50 96 THR A N 1
ATOM 773 C CA . THR A 1 96 ? 6.402 10.642 -2.052 1.00 96.50 96 THR A CA 1
ATOM 774 C C . THR A 1 96 ? 5.116 9.882 -2.367 1.00 96.50 96 THR A C 1
ATOM 776 O O . THR A 1 96 ? 5.128 8.896 -3.106 1.00 96.50 96 THR A O 1
ATOM 779 N N . ILE A 1 97 ? 3.993 10.381 -1.847 1.00 97.69 97 ILE A N 1
ATOM 780 C CA . ILE A 1 97 ? 2.645 9.928 -2.202 1.00 97.69 97 ILE A CA 1
ATOM 781 C C . ILE A 1 97 ? 1.973 11.053 -3.010 1.00 97.69 97 ILE A C 1
ATOM 783 O O . ILE A 1 97 ? 1.709 12.115 -2.446 1.00 97.69 97 ILE A O 1
ATOM 787 N N . PRO A 1 98 ? 1.694 10.886 -4.316 1.00 96.31 98 PRO A N 1
ATOM 788 C CA . PRO A 1 98 ? 1.045 11.938 -5.099 1.00 96.31 98 PRO A CA 1
ATOM 789 C C . PRO A 1 98 ? -0.413 12.150 -4.673 1.00 96.31 98 PRO A C 1
ATOM 791 O O . PRO A 1 98 ? -1.179 11.190 -4.616 1.00 96.31 98 PRO A O 1
ATOM 794 N N . GLU A 1 99 ? -0.852 13.400 -4.480 1.00 96.81 99 GLU A N 1
ATOM 795 C CA . GLU A 1 99 ? -2.250 13.712 -4.111 1.00 96.81 99 GLU A CA 1
ATOM 796 C C . GLU A 1 99 ? -3.279 13.104 -5.077 1.00 96.81 99 GLU A C 1
ATOM 798 O O . GLU A 1 99 ? -4.370 12.698 -4.667 1.00 96.81 99 GLU A O 1
ATOM 803 N N . LYS A 1 100 ? -2.907 13.020 -6.363 1.00 97.50 100 LYS A N 1
ATOM 804 C CA . LYS A 1 100 ? -3.707 12.469 -7.468 1.00 97.50 100 LYS A CA 1
ATOM 805 C C . LYS A 1 100 ? -3.971 10.962 -7.345 1.00 97.50 100 LYS A C 1
ATOM 807 O O . LYS A 1 100 ? -4.872 10.471 -8.021 1.00 97.50 100 LYS A O 1
ATOM 812 N N . LEU A 1 101 ?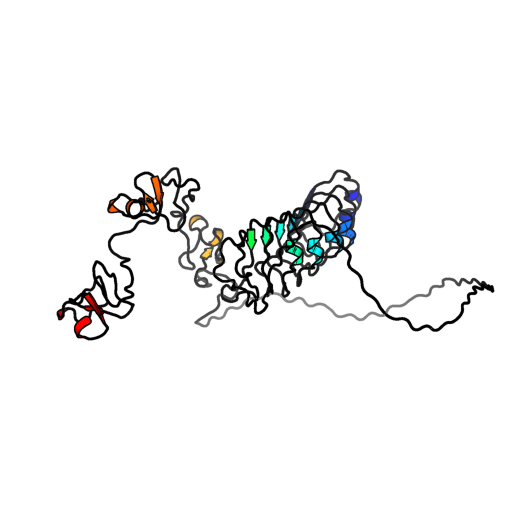 -3.294 10.250 -6.438 1.00 97.69 101 LEU A N 1
ATOM 813 C CA . LEU A 1 101 ? -3.637 8.876 -6.047 1.00 97.69 101 LEU A CA 1
ATOM 814 C C . LEU A 1 101 ? -5.089 8.777 -5.537 1.00 97.69 101 LEU A C 1
ATOM 816 O O . LEU A 1 101 ? -5.767 7.778 -5.777 1.00 97.69 101 LEU A O 1
ATOM 820 N N . ALA A 1 102 ? -5.618 9.862 -4.956 1.00 97.31 102 ALA A N 1
ATOM 821 C CA . ALA A 1 102 ? -7.020 9.992 -4.562 1.00 97.31 102 ALA A CA 1
ATOM 822 C C . ALA A 1 102 ? -8.034 9.920 -5.728 1.00 97.31 102 ALA A C 1
ATOM 824 O O . ALA A 1 102 ? -9.243 9.906 -5.480 1.00 97.31 102 ALA A O 1
ATOM 825 N N . ASN A 1 103 ? -7.584 9.875 -6.987 1.00 97.88 103 ASN A N 1
ATOM 826 C CA . ASN A 1 103 ? -8.447 9.692 -8.156 1.00 97.88 103 ASN A CA 1
ATOM 827 C C . ASN A 1 103 ? -8.771 8.218 -8.454 1.00 97.88 103 ASN A C 1
ATOM 829 O O . ASN A 1 103 ? -9.665 7.970 -9.256 1.00 97.88 103 ASN A O 1
ATOM 833 N N . LEU A 1 104 ? -8.119 7.239 -7.814 1.00 97.88 104 LEU A N 1
ATOM 834 C CA . LEU A 1 104 ? -8.442 5.812 -7.969 1.00 97.88 104 LEU A CA 1
ATOM 835 C C . LEU A 1 104 ? -9.736 5.443 -7.216 1.00 97.88 104 LEU A C 1
ATOM 837 O O . LEU A 1 104 ? -9.705 4.781 -6.182 1.00 97.88 104 LEU A O 1
ATOM 841 N N . LYS A 1 105 ? -10.901 5.882 -7.708 1.00 95.31 105 LYS A N 1
ATOM 842 C CA . LYS A 1 105 ? -12.180 5.815 -6.968 1.00 95.31 105 LYS A CA 1
ATOM 843 C C . LYS A 1 105 ? -12.715 4.407 -6.668 1.00 95.31 105 LYS A C 1
ATOM 845 O O . LYS A 1 105 ? -13.680 4.288 -5.915 1.00 95.31 105 LYS A O 1
ATOM 850 N N . ASN A 1 106 ? -12.100 3.358 -7.215 1.00 97.88 106 ASN A N 1
ATOM 851 C CA . ASN A 1 106 ? -12.433 1.966 -6.911 1.00 97.88 106 ASN A CA 1
ATOM 852 C C . ASN A 1 106 ? -11.376 1.216 -6.084 1.00 97.88 106 ASN A C 1
ATOM 854 O O . ASN A 1 106 ? -11.595 0.043 -5.795 1.00 97.88 106 ASN A O 1
ATOM 858 N N . ILE A 1 107 ? -10.289 1.871 -5.652 1.00 98.56 107 ILE A N 1
ATOM 859 C CA . ILE A 1 107 ? -9.242 1.210 -4.865 1.00 98.56 107 ILE A CA 1
ATOM 860 C C . ILE A 1 107 ? -9.798 0.714 -3.520 1.00 98.56 107 ILE A C 1
ATOM 862 O O . ILE A 1 107 ? -10.448 1.457 -2.784 1.00 98.56 107 ILE A O 1
ATOM 866 N N . ASN A 1 108 ? -9.535 -0.554 -3.212 1.00 96.06 108 ASN A N 1
ATOM 867 C CA . ASN A 1 108 ? -9.876 -1.230 -1.965 1.00 96.06 108 ASN A CA 1
ATOM 868 C C . ASN A 1 108 ? -8.643 -1.486 -1.093 1.00 96.06 108 ASN A C 1
ATOM 870 O O . ASN A 1 108 ? -8.734 -1.384 0.130 1.00 96.06 108 ASN A O 1
ATOM 874 N N . THR A 1 109 ? -7.501 -1.784 -1.713 1.00 97.94 109 THR A N 1
ATOM 875 C CA . THR A 1 109 ? -6.276 -2.199 -1.022 1.00 97.94 109 THR A CA 1
ATOM 876 C C . THR A 1 109 ? -5.064 -1.501 -1.625 1.00 97.94 109 THR A C 1
ATOM 878 O O . THR A 1 109 ? -4.851 -1.561 -2.840 1.00 97.94 109 THR A O 1
ATOM 881 N N . LEU A 1 110 ? -4.269 -0.857 -0.771 1.00 98.56 110 LEU A N 1
ATOM 882 C CA . LEU A 1 110 ? -3.097 -0.074 -1.154 1.00 98.56 110 LEU A CA 1
ATOM 883 C C . LEU A 1 110 ? -1.903 -0.404 -0.246 1.00 98.56 110 LEU A C 1
ATOM 885 O O . LEU A 1 110 ? -1.918 -0.088 0.943 1.00 98.56 110 LEU A O 1
ATOM 889 N N . TYR A 1 111 ? -0.859 -1.002 -0.823 1.00 98.25 111 TYR A N 1
ATOM 890 C CA . TYR A 1 111 ? 0.426 -1.225 -0.150 1.00 98.25 111 TYR A CA 1
ATOM 891 C C . TYR A 1 111 ? 1.467 -0.226 -0.663 1.00 98.25 111 TYR A C 1
ATOM 893 O O . TYR A 1 111 ? 1.810 -0.232 -1.851 1.00 98.25 111 TYR A O 1
ATOM 901 N N . LEU A 1 112 ? 1.954 0.623 0.239 1.00 98.25 112 LEU A N 1
ATOM 902 C CA . LEU A 1 112 ? 3.013 1.622 0.040 1.00 98.25 112 LEU A CA 1
ATOM 903 C C . LEU A 1 112 ? 4.110 1.486 1.113 1.00 98.25 112 LEU A C 1
ATOM 905 O O . LEU A 1 112 ? 4.913 2.397 1.323 1.00 98.25 112 LEU A O 1
ATOM 909 N N . ASP A 1 113 ? 4.131 0.356 1.812 1.00 96.69 113 ASP A N 1
ATOM 910 C CA . ASP A 1 113 ? 5.062 0.044 2.882 1.00 96.69 113 ASP A CA 1
ATOM 911 C C . ASP A 1 113 ? 6.447 -0.359 2.353 1.00 96.69 113 ASP A C 1
ATOM 913 O O . ASP A 1 113 ? 6.612 -0.665 1.169 1.00 96.69 113 ASP A O 1
ATOM 917 N N . ASP A 1 114 ? 7.460 -0.352 3.223 1.00 95.62 114 ASP A N 1
ATOM 918 C CA . ASP A 1 114 ? 8.842 -0.719 2.868 1.00 95.62 114 ASP A CA 1
ATOM 919 C C . ASP A 1 114 ? 9.353 0.168 1.703 1.00 95.62 114 ASP A C 1
ATOM 921 O O . ASP A 1 114 ? 9.677 -0.284 0.612 1.00 95.62 114 ASP A O 1
ATOM 925 N N . ASN A 1 115 ? 9.296 1.487 1.876 1.00 97.75 115 ASN A N 1
ATOM 926 C CA . ASN A 1 115 ? 9.600 2.471 0.828 1.00 97.75 115 ASN A CA 1
ATOM 927 C C . ASN A 1 115 ? 10.422 3.640 1.410 1.00 97.75 115 ASN A C 1
ATOM 929 O O . ASN A 1 115 ? 10.880 3.603 2.555 1.00 97.75 115 ASN A O 1
ATOM 933 N N . LYS A 1 116 ? 10.678 4.686 0.617 1.00 96.50 116 LYS A N 1
ATOM 934 C CA . LYS A 1 116 ? 11.543 5.823 0.987 1.00 96.50 116 LYS A CA 1
ATOM 935 C C . LYS A 1 116 ? 10.765 7.111 1.268 1.00 96.50 116 LYS A C 1
ATOM 937 O O . LYS A 1 116 ? 11.319 8.201 1.130 1.00 96.50 116 LYS A O 1
ATOM 942 N N . ILE A 1 117 ? 9.493 7.001 1.662 1.00 97.06 117 ILE A N 1
ATOM 943 C CA . ILE A 1 117 ? 8.599 8.154 1.817 1.00 97.06 117 ILE A CA 1
ATOM 944 C C . ILE A 1 117 ? 9.029 9.012 3.018 1.00 97.06 117 ILE A C 1
ATOM 946 O O . ILE A 1 117 ? 9.113 8.529 4.149 1.00 97.06 117 ILE A O 1
ATOM 950 N N . ASP A 1 118 ? 9.287 10.294 2.745 1.00 94.44 118 ASP A N 1
ATOM 951 C CA . ASP A 1 118 ? 9.714 11.331 3.703 1.00 94.44 118 ASP A CA 1
ATOM 952 C C . ASP A 1 118 ? 8.847 12.607 3.549 1.00 94.44 118 ASP A C 1
ATOM 954 O O . ASP A 1 118 ? 9.325 13.743 3.606 1.00 94.44 118 ASP A O 1
ATOM 958 N N . CYS A 1 119 ? 7.547 12.435 3.279 1.00 94.94 119 CYS A N 1
ATOM 959 C CA . CYS A 1 119 ? 6.602 13.520 2.988 1.00 94.94 119 CYS A CA 1
ATOM 960 C C . CYS A 1 119 ? 5.356 13.490 3.887 1.00 94.94 119 CYS A C 1
ATOM 962 O O . CYS A 1 119 ? 5.140 12.557 4.663 1.00 94.94 119 CYS A O 1
ATOM 964 N N . GLU A 1 120 ? 4.518 14.524 3.772 1.00 96.44 120 GLU A N 1
ATOM 965 C CA . GLU A 1 120 ? 3.201 14.527 4.409 1.00 96.44 120 GLU A CA 1
ATOM 966 C C . GLU A 1 120 ? 2.278 13.474 3.779 1.00 96.44 120 GLU A C 1
ATOM 968 O O . GLU A 1 120 ? 2.343 13.227 2.572 1.00 96.44 120 GLU A O 1
ATOM 973 N N . ILE A 1 121 ? 1.417 12.855 4.589 1.00 97.31 121 ILE A N 1
ATOM 974 C CA . ILE A 1 121 ? 0.346 11.976 4.111 1.00 97.31 121 ILE A CA 1
ATOM 975 C C . ILE A 1 121 ? -0.724 12.849 3.423 1.00 97.31 121 ILE A C 1
ATOM 977 O O . ILE A 1 121 ? -1.338 13.684 4.097 1.00 97.31 121 ILE A O 1
ATOM 981 N N . PRO A 1 122 ? -1.009 12.673 2.115 1.00 97.44 122 PRO A N 1
ATOM 982 C CA . PRO A 1 122 ? -1.977 13.513 1.421 1.00 97.44 122 PRO A CA 1
ATOM 983 C C . PRO A 1 122 ? -3.388 13.322 1.974 1.00 97.44 122 PRO A C 1
ATOM 985 O O . PRO A 1 122 ? -4.001 12.262 1.831 1.00 97.44 122 PRO A O 1
ATOM 988 N N . GLN A 1 123 ? -3.959 14.385 2.538 1.00 96.62 123 GLN A N 1
ATOM 989 C CA . GLN A 1 123 ? -5.321 14.351 3.083 1.00 96.62 123 GLN A CA 1
ATOM 990 C C . GLN A 1 123 ? -6.393 14.133 2.000 1.00 96.62 123 GLN A C 1
ATOM 992 O O . GLN A 1 123 ? -7.533 13.789 2.318 1.00 96.62 123 GLN A O 1
ATOM 997 N N . SER A 1 124 ? -6.027 14.247 0.715 1.00 97.44 124 SER A N 1
ATOM 998 C CA . SER A 1 124 ? -6.864 13.854 -0.421 1.00 97.44 124 SER A CA 1
ATOM 999 C C . SER A 1 124 ? -7.266 12.372 -0.382 1.00 97.44 124 SER A C 1
ATOM 1001 O O . SER A 1 124 ? -8.361 12.044 -0.846 1.00 97.44 124 SER A O 1
ATOM 1003 N N . LEU A 1 125 ? -6.453 11.490 0.217 1.00 97.44 125 LEU A N 1
ATOM 1004 C CA . LEU A 1 125 ? -6.726 10.050 0.341 1.00 97.44 125 LEU A CA 1
ATOM 1005 C C . LEU A 1 125 ? -7.955 9.739 1.211 1.00 97.44 125 LEU A C 1
ATOM 1007 O O . LEU A 1 125 ? -8.561 8.681 1.050 1.00 97.44 125 LEU A O 1
ATOM 1011 N N . ASN A 1 126 ? -8.401 10.681 2.050 1.00 95.81 126 ASN A N 1
ATOM 1012 C CA . ASN A 1 126 ? -9.678 10.571 2.762 1.00 95.81 126 ASN A CA 1
ATOM 1013 C C . ASN A 1 126 ? -10.898 10.522 1.811 1.00 95.81 126 ASN A C 1
ATOM 1015 O O . ASN A 1 126 ? -11.978 10.110 2.222 1.00 95.81 126 ASN A O 1
ATOM 1019 N N . ASN A 1 127 ? -10.734 10.893 0.532 1.00 95.75 127 ASN A N 1
ATOM 1020 C CA . ASN A 1 127 ? -11.776 10.850 -0.504 1.00 95.75 127 ASN A CA 1
ATOM 1021 C C . ASN A 1 127 ? -11.802 9.531 -1.311 1.00 95.75 127 ASN A C 1
ATOM 1023 O O . ASN A 1 127 ? -12.393 9.486 -2.401 1.00 95.75 127 ASN A O 1
ATOM 1027 N N . LEU A 1 128 ? -11.124 8.482 -0.834 1.00 97.38 128 LEU A N 1
ATOM 1028 C CA . LEU A 1 128 ? -11.126 7.137 -1.417 1.00 97.38 128 LEU A CA 1
ATOM 1029 C C . LEU A 1 128 ? -12.175 6.269 -0.711 1.00 97.38 128 LEU A C 1
ATOM 1031 O O . LEU A 1 128 ? -11.839 5.414 0.099 1.00 97.38 128 LEU A O 1
ATOM 1035 N N . SER A 1 129 ? -13.455 6.490 -1.016 1.00 95.38 129 SER A N 1
ATOM 1036 C CA . SER A 1 129 ? -14.623 5.924 -0.309 1.00 95.38 129 SER A CA 1
ATOM 1037 C C . SER A 1 129 ? -14.816 4.398 -0.394 1.00 95.38 129 SER A C 1
ATOM 1039 O O . SER A 1 129 ? -15.864 3.892 0.007 1.00 95.38 129 SER A O 1
ATOM 1041 N N . LYS A 1 130 ? -13.840 3.666 -0.937 1.00 97.31 130 LYS A N 1
ATOM 1042 C CA . LYS A 1 130 ? -13.808 2.198 -0.997 1.00 97.31 130 LYS A CA 1
ATOM 1043 C C . LYS A 1 130 ? -12.518 1.595 -0.423 1.00 97.31 130 LYS A C 1
ATOM 1045 O O . LYS A 1 130 ? -12.411 0.368 -0.393 1.00 97.31 130 LYS A O 1
ATOM 1050 N N . LEU A 1 131 ? -11.561 2.423 0.006 1.00 97.69 131 LEU A N 1
ATOM 1051 C CA . LEU A 1 131 ? -10.253 1.989 0.492 1.00 97.69 131 LEU A CA 1
ATOM 1052 C C . LEU A 1 131 ? -10.405 1.393 1.894 1.00 97.69 131 LEU A C 1
ATOM 1054 O O . LEU A 1 131 ? -10.553 2.132 2.859 1.00 97.69 131 LEU A O 1
ATOM 1058 N N . LYS A 1 132 ? -10.323 0.064 1.972 1.00 92.94 132 LYS A N 1
ATOM 1059 C CA . LYS A 1 132 ? -10.427 -0.747 3.192 1.00 92.94 132 LYS A CA 1
ATOM 1060 C C . LYS A 1 132 ? -9.087 -0.958 3.880 1.00 92.94 132 LYS A C 1
ATOM 1062 O O . LYS A 1 132 ? -9.023 -0.974 5.103 1.00 92.94 132 LYS A O 1
ATOM 1067 N N . TYR A 1 133 ? -8.022 -1.124 3.101 1.00 95.75 133 TYR A N 1
ATOM 1068 C CA . TYR A 1 133 ? -6.709 -1.492 3.617 1.00 95.75 133 TYR A CA 1
ATOM 1069 C C . TYR A 1 133 ? -5.626 -0.547 3.100 1.00 95.75 133 TYR A C 1
ATOM 1071 O O . TYR A 1 133 ? -5.476 -0.382 1.884 1.00 95.75 133 TYR A O 1
ATOM 1079 N N . LEU A 1 134 ? -4.844 0.016 4.021 1.00 96.50 134 LEU A N 1
ATOM 1080 C CA . LEU A 1 134 ? -3.687 0.859 3.731 1.00 96.50 134 LEU A CA 1
ATOM 1081 C C . LEU A 1 134 ? -2.492 0.460 4.603 1.00 96.50 134 LEU A C 1
ATOM 1083 O O . LEU A 1 134 ? -2.564 0.583 5.824 1.00 96.50 134 LEU A O 1
ATOM 1087 N N . ASP A 1 135 ? -1.373 0.082 3.986 1.00 95.12 135 ASP A N 1
ATOM 1088 C CA . ASP A 1 135 ? -0.086 -0.016 4.686 1.00 95.12 135 ASP A CA 1
ATOM 1089 C C . ASP A 1 135 ? 0.891 1.051 4.175 1.00 95.12 135 ASP A C 1
ATOM 1091 O O . ASP A 1 135 ? 1.160 1.158 2.975 1.00 95.12 135 ASP A O 1
ATOM 1095 N N . LEU A 1 136 ? 1.386 1.862 5.110 1.00 95.06 136 LEU A N 1
ATOM 1096 C CA . LEU A 1 136 ? 2.411 2.894 4.938 1.00 95.06 136 LEU A CA 1
ATOM 1097 C C . LEU A 1 136 ? 3.618 2.656 5.865 1.00 95.06 136 LEU A C 1
ATOM 1099 O O . LEU A 1 136 ? 4.506 3.508 5.962 1.00 95.06 136 LEU A O 1
ATOM 1103 N N . SER A 1 137 ? 3.667 1.512 6.546 1.00 91.56 137 SER A N 1
ATOM 1104 C CA . SER A 1 137 ? 4.736 1.142 7.475 1.00 91.56 137 SER A CA 1
ATOM 1105 C C . SER A 1 137 ? 6.103 1.067 6.787 1.00 91.56 137 SER A C 1
ATOM 1107 O O . SER A 1 137 ? 6.215 0.977 5.568 1.00 91.56 137 SER A O 1
ATOM 1109 N N . TYR A 1 138 ? 7.181 1.062 7.567 1.00 91.00 138 TYR A N 1
ATOM 1110 C CA . TYR A 1 138 ? 8.539 0.808 7.078 1.00 91.00 138 TYR A CA 1
ATOM 1111 C C . TYR A 1 138 ? 9.009 1.809 5.999 1.00 91.00 138 TYR A C 1
ATOM 1113 O O . TYR A 1 138 ? 9.838 1.499 5.149 1.00 91.00 138 TYR A O 1
ATOM 1121 N N . ASN A 1 139 ? 8.488 3.035 6.065 1.00 92.94 139 ASN A N 1
ATOM 1122 C CA . ASN A 1 139 ? 8.955 4.211 5.335 1.00 92.94 139 ASN A CA 1
ATOM 1123 C C . ASN A 1 139 ? 9.989 5.025 6.138 1.00 92.94 139 ASN A C 1
ATOM 1125 O O . ASN A 1 139 ? 10.246 4.741 7.311 1.00 92.94 139 ASN A O 1
ATOM 1129 N N . VAL A 1 140 ? 10.592 6.048 5.521 1.00 92.44 140 VAL A N 1
ATOM 1130 C CA . VAL A 1 140 ? 11.656 6.865 6.140 1.00 92.44 140 VAL A CA 1
ATOM 1131 C C . VAL A 1 140 ? 11.106 7.776 7.238 1.00 92.44 140 VAL A C 1
ATOM 1133 O O . VAL A 1 140 ? 11.579 7.715 8.380 1.00 92.44 140 VAL A O 1
ATOM 1136 N N . ASN A 1 141 ? 10.122 8.619 6.908 1.00 91.50 141 ASN A N 1
ATOM 1137 C CA . ASN A 1 141 ? 9.446 9.480 7.874 1.00 91.50 141 ASN A CA 1
ATOM 1138 C C . ASN A 1 141 ? 8.128 10.058 7.328 1.00 91.50 141 ASN A C 1
ATOM 1140 O O . ASN A 1 141 ? 8.122 11.057 6.607 1.00 91.50 141 ASN A O 1
ATOM 1144 N N . LEU A 1 142 ? 7.000 9.451 7.698 1.00 93.19 142 LEU A N 1
ATOM 1145 C CA . LEU A 1 142 ? 5.682 10.012 7.392 1.00 93.19 142 LEU A CA 1
ATOM 1146 C C . LEU A 1 142 ? 5.451 11.298 8.204 1.00 93.19 142 LEU A C 1
ATOM 1148 O O . LEU A 1 142 ? 5.901 11.393 9.345 1.00 93.19 142 LEU A O 1
ATOM 1152 N N . LYS A 1 143 ? 4.738 12.275 7.635 1.00 94.00 143 LYS A N 1
ATOM 1153 C CA . LYS A 1 143 ? 4.431 13.561 8.290 1.00 94.00 143 LYS A CA 1
ATOM 1154 C C . LYS A 1 143 ? 2.931 13.877 8.260 1.00 94.00 143 LYS A C 1
ATOM 1156 O O . LYS A 1 143 ? 2.207 13.394 7.387 1.00 94.00 143 LYS A O 1
ATOM 1161 N N . GLY A 1 144 ? 2.479 14.733 9.175 1.00 93.94 144 GLY A N 1
ATOM 1162 C CA . GLY A 1 144 ? 1.142 15.342 9.145 1.00 93.94 144 GLY A CA 1
ATOM 1163 C C . GLY A 1 144 ? 0.059 14.522 9.845 1.00 93.94 144 GLY A C 1
ATOM 1164 O O . GLY A 1 144 ? 0.300 13.907 10.882 1.00 93.94 144 GLY A O 1
ATOM 1165 N N . LYS A 1 145 ? -1.171 14.543 9.325 1.00 93.38 145 LYS A N 1
ATOM 1166 C CA . LYS A 1 145 ? -2.310 13.865 9.968 1.00 93.38 145 LYS A CA 1
ATOM 1167 C C . LYS A 1 145 ? -2.512 12.455 9.410 1.00 93.38 145 LYS A C 1
ATOM 1169 O O . LYS A 1 145 ? -2.502 12.258 8.194 1.00 93.38 145 LYS A O 1
ATOM 1174 N N . VAL A 1 146 ? -2.731 11.477 10.290 1.00 93.50 146 VAL A N 1
ATOM 1175 C CA . VAL A 1 146 ? -3.215 10.145 9.876 1.00 93.50 146 VAL A CA 1
ATOM 1176 C C . VAL A 1 146 ? -4.579 10.263 9.188 1.00 93.50 146 VAL A C 1
ATOM 1178 O O . VAL A 1 146 ? -5.330 11.208 9.442 1.00 93.50 146 VAL A O 1
ATOM 1181 N N . LEU A 1 147 ? -4.913 9.306 8.322 1.00 93.81 147 LEU A N 1
ATOM 1182 C CA . LEU A 1 147 ? -6.203 9.314 7.632 1.00 93.81 147 LEU A CA 1
ATOM 1183 C C . LEU A 1 147 ? -7.370 9.014 8.585 1.00 93.81 147 LEU A C 1
ATOM 1185 O O . LEU A 1 147 ? -7.253 8.219 9.514 1.00 93.81 147 LEU A O 1
ATOM 1189 N N . ILE A 1 148 ? -8.512 9.630 8.285 1.00 92.50 148 ILE A N 1
ATOM 1190 C CA . ILE A 1 148 ? -9.801 9.512 8.988 1.00 92.50 148 ILE A CA 1
ATOM 1191 C C . ILE A 1 148 ? -10.899 8.983 8.043 1.00 92.50 148 ILE A C 1
ATOM 1193 O O . ILE A 1 148 ? -12.083 9.300 8.173 1.00 92.50 148 ILE A O 1
ATOM 1197 N N . ASN A 1 149 ? -10.494 8.226 7.020 1.00 91.25 149 ASN A N 1
ATOM 1198 C CA . ASN A 1 149 ? -11.391 7.675 6.011 1.00 91.25 149 ASN A CA 1
ATOM 1199 C C . ASN A 1 149 ? -12.256 6.563 6.618 1.00 91.25 149 ASN A C 1
ATOM 1201 O O . ASN A 1 149 ? -11.752 5.489 6.920 1.00 91.25 149 ASN A O 1
ATOM 1205 N N . LYS A 1 150 ? -13.571 6.791 6.698 1.00 89.31 150 LYS A N 1
ATOM 1206 C CA . LYS A 1 150 ? -14.556 5.841 7.249 1.00 89.31 150 LYS A CA 1
ATOM 1207 C C . LYS A 1 150 ? -14.720 4.527 6.473 1.00 89.31 150 LYS A C 1
ATOM 1209 O O . LYS A 1 150 ? -15.506 3.688 6.885 1.00 89.31 150 LYS A O 1
ATOM 1214 N N . SER A 1 151 ? -14.060 4.370 5.324 1.00 91.81 151 SER A N 1
ATOM 1215 C CA . SER A 1 151 ? -14.006 3.081 4.619 1.00 91.81 151 SER A CA 1
ATOM 1216 C C . SER A 1 151 ? -12.789 2.231 4.989 1.00 91.81 151 SER A C 1
ATOM 1218 O O . SER A 1 151 ? -12.788 1.057 4.631 1.00 91.81 151 SER A O 1
ATOM 1220 N N . LEU A 1 152 ? -11.796 2.786 5.703 1.00 90.88 152 LEU A N 1
ATOM 1221 C CA . LEU A 1 152 ? -10.632 2.033 6.169 1.00 90.88 152 LEU A CA 1
ATOM 1222 C C . LEU A 1 152 ? -11.031 1.110 7.320 1.00 90.88 152 LEU A C 1
ATOM 1224 O O . LEU A 1 152 ? -11.492 1.560 8.362 1.00 90.88 152 LEU A O 1
ATOM 1228 N N . GLU A 1 153 ? -10.766 -0.173 7.124 1.00 88.25 153 GLU A N 1
ATOM 1229 C CA . GLU A 1 153 ? -10.899 -1.244 8.109 1.00 88.25 153 GLU A CA 1
ATOM 1230 C C . GLU A 1 153 ? -9.544 -1.514 8.781 1.00 88.25 153 GLU A C 1
ATOM 1232 O O . GLU A 1 153 ? -9.503 -1.826 9.964 1.00 88.25 153 GLU A O 1
ATOM 1237 N N . ILE A 1 154 ? -8.429 -1.336 8.055 1.00 86.00 154 ILE A N 1
ATOM 1238 C CA . ILE A 1 154 ? -7.057 -1.484 8.572 1.00 86.00 154 ILE A CA 1
ATOM 1239 C C . ILE A 1 154 ? -6.159 -0.376 7.998 1.00 86.00 154 ILE A C 1
ATOM 1241 O O . ILE A 1 154 ? -6.106 -0.172 6.780 1.00 86.00 154 ILE A O 1
ATOM 1245 N N . CYS A 1 155 ? -5.427 0.328 8.865 1.00 89.81 155 CYS A N 1
ATOM 1246 C CA . CYS A 1 155 ? -4.437 1.333 8.481 1.00 89.81 155 CYS A CA 1
ATOM 1247 C C . CYS A 1 155 ? -3.151 1.224 9.320 1.00 89.81 155 CYS A C 1
ATOM 1249 O O . CYS A 1 155 ? -3.167 1.355 10.544 1.00 89.81 155 CYS A O 1
ATOM 1251 N N . LEU A 1 156 ? -2.018 0.994 8.653 1.00 88.75 156 LEU A N 1
ATOM 1252 C CA . LEU A 1 156 ? -0.735 0.689 9.293 1.00 88.75 156 LEU A CA 1
ATOM 1253 C C . LEU A 1 156 ? 0.310 1.783 9.018 1.00 88.75 156 LEU A C 1
ATOM 1255 O O . LEU A 1 156 ? 0.512 2.205 7.880 1.00 88.75 156 LEU A O 1
ATOM 1259 N N . TYR A 1 157 ? 0.977 2.236 10.085 1.00 89.69 157 TYR A N 1
ATOM 1260 C CA . TYR A 1 157 ? 1.917 3.368 10.087 1.00 89.69 157 TYR A CA 1
ATOM 1261 C C . TYR A 1 157 ? 3.183 3.076 10.923 1.00 89.69 157 TYR A C 1
ATOM 1263 O O . TYR A 1 157 ? 3.740 3.971 11.560 1.00 89.69 157 TYR A O 1
ATOM 1271 N N . ASN A 1 158 ? 3.618 1.816 10.996 1.00 84.19 158 ASN A N 1
ATOM 1272 C CA . ASN A 1 158 ? 4.685 1.391 11.911 1.00 84.19 158 ASN A CA 1
ATOM 1273 C C . ASN A 1 158 ? 6.083 1.675 11.338 1.00 84.19 158 ASN A C 1
ATOM 1275 O O . ASN A 1 158 ? 6.312 1.474 10.153 1.00 84.19 158 ASN A O 1
ATOM 1279 N N . ASN A 1 159 ? 7.049 2.088 12.163 1.00 79.12 159 ASN A N 1
ATOM 1280 C CA . ASN A 1 159 ? 8.427 2.327 11.710 1.00 79.12 159 ASN A CA 1
ATOM 1281 C C . ASN A 1 159 ? 9.324 1.087 11.909 1.00 79.12 159 ASN A C 1
ATOM 1283 O O . ASN A 1 159 ? 9.107 0.286 12.817 1.00 79.12 159 ASN A O 1
ATOM 1287 N N . TYR A 1 160 ? 10.390 0.969 11.110 1.00 64.25 160 TYR A N 1
ATOM 1288 C CA . TYR A 1 160 ? 11.491 0.014 11.306 1.00 64.25 160 TYR A CA 1
ATOM 1289 C C . TYR A 1 160 ? 12.116 0.099 12.706 1.00 64.25 160 TYR A C 1
ATOM 1291 O O . TYR A 1 160 ? 12.567 -0.905 13.256 1.00 64.25 160 TYR A O 1
ATOM 1299 N N . ASN A 1 161 ? 12.167 1.307 13.268 1.00 62.47 161 ASN A N 1
ATOM 1300 C CA . ASN A 1 161 ? 12.674 1.566 14.605 1.00 62.47 161 ASN A CA 1
ATOM 1301 C C . ASN A 1 161 ? 11.507 1.909 15.538 1.00 62.47 161 ASN A C 1
ATOM 1303 O O . ASN A 1 161 ? 11.014 3.035 15.511 1.00 62.47 161 ASN A O 1
ATOM 1307 N N . TYR A 1 162 ? 11.117 0.968 16.401 1.00 57.72 162 TYR A N 1
ATOM 1308 C CA . TYR A 1 162 ? 10.065 1.157 17.412 1.00 57.72 162 TYR A CA 1
ATOM 1309 C C . TYR A 1 162 ? 10.305 2.365 18.341 1.00 57.72 162 TYR A C 1
ATOM 1311 O O . TYR A 1 162 ? 9.352 2.918 18.881 1.00 57.72 162 TYR A O 1
ATOM 1319 N N . ASN A 1 163 ? 11.558 2.818 18.484 1.00 54.59 163 ASN A N 1
ATOM 1320 C CA . ASN A 1 163 ? 11.927 3.977 19.301 1.00 54.59 163 ASN A CA 1
ATOM 1321 C C . ASN A 1 163 ? 11.877 5.314 18.531 1.00 54.59 163 ASN A C 1
ATOM 1323 O O . ASN A 1 163 ? 12.112 6.364 19.126 1.00 54.59 163 ASN A O 1
ATOM 1327 N N . LYS A 1 164 ? 11.595 5.304 17.218 1.00 66.69 164 LYS A N 1
ATOM 1328 C CA . LYS A 1 164 ? 11.380 6.510 16.404 1.00 66.69 164 LYS A CA 1
ATOM 1329 C C . LYS A 1 164 ? 9.976 6.479 15.795 1.00 66.69 164 LYS A C 1
ATOM 1331 O O . LYS A 1 164 ? 9.781 5.970 14.692 1.00 66.69 164 LYS A O 1
ATOM 1336 N N . ALA A 1 165 ? 9.014 7.080 16.491 1.00 74.75 165 ALA A N 1
ATOM 1337 C CA . ALA A 1 165 ? 7.731 7.429 15.886 1.00 74.75 165 ALA A CA 1
ATOM 1338 C C . ALA A 1 165 ? 7.939 8.319 14.644 1.00 74.75 165 ALA A C 1
ATOM 1340 O O . ALA A 1 165 ? 8.925 9.054 14.553 1.00 74.75 165 ALA A O 1
ATOM 1341 N N . TYR A 1 166 ? 7.015 8.236 13.690 1.00 87.19 166 TYR A N 1
ATOM 1342 C CA . TYR A 1 166 ? 6.933 9.194 12.589 1.00 87.19 166 TYR A CA 1
ATOM 1343 C C . TYR A 1 166 ? 6.406 10.548 13.078 1.00 87.19 166 TYR A C 1
ATOM 1345 O O . TYR A 1 166 ? 5.730 10.612 14.107 1.00 87.19 166 TYR A O 1
ATOM 1353 N N . ASP A 1 167 ? 6.642 11.609 12.305 1.00 90.38 167 ASP A N 1
ATOM 1354 C CA . ASP A 1 167 ? 6.130 12.967 12.558 1.00 90.38 167 ASP A CA 1
ATOM 1355 C C . ASP A 1 167 ? 4.626 13.093 12.206 1.00 90.38 167 ASP A C 1
ATOM 1357 O O . ASP A 1 167 ? 4.172 14.072 11.603 1.00 90.38 167 ASP A O 1
ATOM 1361 N N . ILE A 1 168 ? 3.846 12.067 12.562 1.00 91.75 168 ILE A N 1
ATOM 1362 C CA . ILE A 1 168 ? 2.402 11.961 12.342 1.00 91.75 168 ILE A CA 1
ATOM 1363 C C . ILE A 1 168 ? 1.624 12.148 13.642 1.00 91.75 168 ILE A C 1
ATOM 1365 O O . ILE A 1 168 ? 2.060 11.737 14.719 1.00 91.75 168 ILE A O 1
ATOM 1369 N N . CYS A 1 169 ? 0.428 12.718 13.532 1.00 91.50 169 CYS A N 1
ATOM 1370 C CA . CYS A 1 169 ? -0.475 12.920 14.657 1.00 91.50 169 CYS A CA 1
ATOM 1371 C C . CYS A 1 169 ? -1.904 12.459 14.347 1.00 91.50 169 CYS A C 1
ATOM 1373 O O . CYS A 1 169 ? -2.351 12.485 13.194 1.00 91.50 169 CYS A O 1
ATOM 1375 N N . LYS A 1 170 ? -2.638 12.058 15.393 1.00 89.25 170 LYS A N 1
ATOM 1376 C CA . LYS A 1 170 ? -4.075 11.760 15.316 1.00 89.25 170 LYS A CA 1
ATOM 1377 C C . LYS A 1 170 ? -4.920 12.976 15.728 1.00 89.25 170 LYS A C 1
ATOM 1379 O O . LYS A 1 170 ? -4.616 13.595 16.750 1.00 89.25 170 LYS A O 1
ATOM 1384 N N . PRO A 1 171 ? -5.944 13.378 14.952 1.00 86.62 171 PRO A N 1
ATOM 1385 C CA . PRO A 1 171 ? -6.814 14.489 15.334 1.00 86.62 171 PRO A CA 1
ATOM 1386 C C . PRO A 1 171 ? -7.502 14.241 16.683 1.00 86.62 171 PRO A C 1
ATOM 1388 O O . PRO A 1 171 ? -7.862 13.113 17.020 1.00 86.62 171 PRO A O 1
ATOM 1391 N N . LYS A 1 172 ? -7.687 15.307 17.466 1.00 84.44 172 LYS A N 1
ATOM 1392 C CA . LYS A 1 172 ? -8.428 15.250 18.735 1.00 84.44 172 LYS A CA 1
ATOM 1393 C C . LYS A 1 172 ? -9.914 14.980 18.468 1.00 84.44 172 LYS A C 1
ATOM 1395 O O . LYS A 1 172 ? -10.480 15.515 17.518 1.00 84.44 172 LYS A O 1
ATOM 1400 N N . ASN A 1 173 ? -10.545 14.188 19.336 1.00 80.38 173 ASN A N 1
ATOM 1401 C CA . ASN A 1 173 ? -11.984 13.878 19.322 1.00 80.38 173 ASN A CA 1
ATOM 1402 C C . ASN A 1 173 ? -12.504 13.211 18.028 1.00 80.38 173 ASN A C 1
ATOM 1404 O O . ASN A 1 173 ? -13.688 13.323 17.711 1.00 80.38 173 ASN A O 1
ATOM 1408 N N . VAL A 1 174 ? -11.637 12.511 17.290 1.00 80.25 174 VAL A N 1
ATOM 1409 C CA . VAL A 1 174 ? -12.014 11.669 16.147 1.00 80.25 174 VAL A CA 1
ATOM 1410 C C . VAL A 1 174 ? -11.562 10.243 16.436 1.00 80.25 174 VAL A C 1
ATOM 1412 O O . VAL A 1 174 ? -10.377 10.000 16.657 1.00 80.25 174 VAL A O 1
ATOM 1415 N N . GLU A 1 175 ? -12.510 9.312 16.445 1.00 76.31 175 GLU A N 1
ATOM 1416 C CA . GLU A 1 175 ? -12.228 7.879 16.498 1.00 76.31 175 GLU A CA 1
ATOM 1417 C C . GLU A 1 175 ? -11.728 7.395 15.129 1.00 76.31 175 GLU A C 1
ATOM 1419 O O . GLU A 1 175 ? -12.171 7.879 14.085 1.00 76.31 175 GLU A O 1
ATOM 1424 N N . ILE A 1 176 ? -10.746 6.491 15.136 1.00 79.50 176 ILE A N 1
ATOM 1425 C CA . ILE A 1 176 ? -10.043 6.026 13.935 1.00 79.50 176 ILE A CA 1
ATOM 1426 C C . ILE A 1 176 ? -10.029 4.501 13.984 1.00 79.50 176 ILE A C 1
ATOM 1428 O O . ILE A 1 176 ? -9.067 3.884 14.437 1.00 79.50 176 ILE A O 1
ATOM 1432 N N . GLU A 1 177 ? -11.140 3.921 13.535 1.00 75.06 177 GLU A N 1
ATOM 1433 C CA . GLU A 1 177 ? -11.465 2.490 13.619 1.00 75.06 177 GLU A CA 1
ATOM 1434 C C . GLU A 1 177 ? -10.356 1.584 13.044 1.00 75.06 177 GLU A C 1
ATOM 1436 O O . GLU A 1 177 ? -10.118 0.496 13.554 1.00 75.06 177 GLU A O 1
ATOM 1441 N N . CYS A 1 178 ? -9.614 2.062 12.040 1.00 83.56 178 CYS A N 1
ATOM 1442 C CA . CYS A 1 178 ? -8.582 1.294 11.341 1.00 83.56 178 CYS A CA 1
ATOM 1443 C C . CYS A 1 178 ? -7.235 1.132 12.081 1.00 83.56 178 CYS A C 1
ATOM 1445 O O . CYS A 1 178 ? -6.360 0.410 11.594 1.00 83.56 178 CYS A O 1
ATOM 1447 N N . LEU A 1 179 ? -7.024 1.806 13.220 1.00 81.12 179 LEU A N 1
ATOM 1448 C CA . LEU A 1 179 ? -5.775 1.739 13.996 1.00 81.12 179 LEU A CA 1
ATOM 1449 C C . LEU A 1 179 ? -5.812 0.592 15.022 1.00 81.12 179 LEU A C 1
ATOM 1451 O O . LEU A 1 179 ? -5.948 0.837 16.219 1.00 81.12 179 LEU A O 1
ATOM 1455 N N . GLU A 1 180 ? -5.628 -0.651 14.562 1.00 59.62 180 GLU A N 1
ATOM 1456 C CA . GLU A 1 180 ? -5.762 -1.872 15.386 1.00 59.62 180 GLU A CA 1
ATOM 1457 C C . GLU A 1 180 ? -4.973 -1.851 16.714 1.00 59.62 180 GLU A C 1
ATOM 1459 O O . GLU A 1 180 ? -5.425 -2.414 17.707 1.00 59.62 180 GLU A O 1
ATOM 1464 N N . ASN A 1 181 ? -3.792 -1.218 16.752 1.00 54.84 181 ASN A N 1
ATOM 1465 C CA . ASN A 1 181 ? -2.985 -1.029 17.965 1.00 54.84 181 ASN A CA 1
ATOM 1466 C C . ASN A 1 181 ? -2.186 0.282 17.865 1.00 54.84 181 ASN A C 1
ATOM 1468 O O . ASN A 1 181 ? -1.255 0.356 17.058 1.00 54.84 181 ASN A O 1
ATOM 1472 N N . ASN A 1 182 ? -2.494 1.324 18.659 1.00 51.41 182 ASN A N 1
ATOM 1473 C CA . ASN A 1 182 ? -1.672 2.546 18.633 1.00 51.41 182 ASN A CA 1
ATOM 1474 C C . ASN A 1 182 ? -1.688 3.454 19.889 1.00 51.41 182 ASN A C 1
ATOM 1476 O O . ASN A 1 182 ? -2.348 4.501 19.939 1.00 51.41 182 ASN A O 1
ATOM 1480 N N . GLU A 1 183 ? -0.858 3.099 20.875 1.00 50.03 183 GLU A N 1
ATOM 1481 C CA . GLU A 1 183 ? -0.521 3.952 22.031 1.00 50.03 183 GLU A CA 1
ATOM 1482 C C . GLU A 1 183 ? 0.564 5.012 21.725 1.00 50.03 183 GLU A C 1
ATOM 1484 O O . GLU A 1 183 ? 0.799 5.899 22.543 1.00 50.03 183 GLU A O 1
ATOM 1489 N N . THR A 1 184 ? 1.233 4.957 20.564 1.00 67.50 184 THR A N 1
ATOM 1490 C CA . THR A 1 184 ? 2.453 5.745 20.284 1.00 67.50 184 THR A CA 1
ATOM 1491 C C . THR A 1 184 ? 2.244 6.981 19.399 1.00 67.50 184 THR A C 1
ATOM 1493 O O . THR A 1 184 ? 3.004 7.944 19.523 1.00 67.50 184 THR A O 1
ATOM 1496 N N . ILE A 1 185 ? 1.215 7.015 18.544 1.00 83.62 185 ILE A N 1
ATOM 1497 C CA . ILE A 1 185 ? 0.838 8.210 17.773 1.00 83.62 185 ILE A CA 1
ATOM 1498 C C . ILE A 1 185 ? 0.165 9.221 18.706 1.00 83.62 185 ILE A C 1
ATOM 1500 O O . ILE A 1 185 ? -0.924 8.988 19.245 1.00 83.62 185 ILE A O 1
ATOM 1504 N N . LYS A 1 186 ? 0.822 10.374 18.862 1.00 87.25 186 LYS A N 1
ATOM 1505 C CA . LYS A 1 186 ? 0.354 11.510 19.664 1.00 87.25 186 LYS A CA 1
ATOM 1506 C C . LYS A 1 186 ? -0.855 12.191 19.022 1.00 87.25 186 LYS A C 1
ATOM 1508 O O . LYS A 1 186 ? -1.045 12.146 17.806 1.00 87.25 186 LYS A O 1
ATOM 1513 N N . TYR A 1 187 ? -1.650 12.877 19.840 1.00 89.06 187 TYR A N 1
ATOM 1514 C CA . TYR A 1 187 ? -2.661 13.795 19.323 1.00 89.06 187 TYR A CA 1
ATOM 1515 C C . TYR A 1 187 ? -2.015 14.987 18.610 1.00 89.06 187 TYR A C 1
ATOM 1517 O O . TYR A 1 187 ? -0.911 15.395 18.959 1.00 89.06 187 TYR A O 1
ATOM 1525 N N . CYS A 1 188 ? -2.711 15.560 17.632 1.00 90.25 188 CYS A N 1
ATOM 1526 C CA . CYS A 1 188 ? -2.266 16.783 16.973 1.00 90.25 188 CYS A CA 1
ATOM 1527 C C . CYS A 1 188 ? -2.308 17.976 17.937 1.00 90.25 188 CYS A C 1
ATOM 1529 O O . CYS A 1 188 ? -3.298 18.192 18.645 1.00 90.25 188 CYS A O 1
ATOM 1531 N N . ASP A 1 189 ? -1.265 18.804 17.923 1.00 81.00 189 ASP A N 1
ATOM 1532 C CA . ASP A 1 189 ? -1.232 20.080 18.642 1.00 81.00 189 ASP A CA 1
ATOM 1533 C C . ASP A 1 189 ? -2.024 21.148 17.877 1.00 81.00 189 ASP A C 1
ATOM 1535 O O . ASP A 1 189 ? -1.488 22.104 17.322 1.00 81.00 189 ASP A O 1
ATOM 1539 N N . ASP A 1 190 ? -3.342 20.933 17.829 1.00 63.75 190 ASP A N 1
ATOM 1540 C CA . ASP A 1 190 ? -4.342 21.789 17.190 1.00 63.75 190 ASP A CA 1
ATOM 1541 C C . ASP A 1 190 ? -4.469 23.162 17.895 1.00 63.75 190 ASP A C 1
ATOM 1543 O O . ASP A 1 190 ? -5.495 23.486 18.492 1.00 63.75 190 ASP A O 1
ATOM 1547 N N . ASN A 1 191 ? -3.443 24.011 17.773 1.00 45.84 191 ASN A N 1
ATOM 1548 C CA . ASN A 1 191 ? -3.459 25.444 18.115 1.00 45.84 191 ASN A CA 1
ATOM 1549 C C . ASN A 1 191 ? -4.304 26.280 17.120 1.00 45.84 191 ASN A C 1
ATOM 1551 O O . ASN A 1 191 ? -4.035 27.454 16.870 1.00 45.84 191 ASN A O 1
ATOM 1555 N N . THR A 1 192 ? -5.343 25.680 16.537 1.00 40.62 192 THR A N 1
ATOM 1556 C CA . THR A 1 192 ? -6.278 26.307 15.599 1.00 40.62 192 THR A CA 1
ATOM 1557 C C . THR A 1 192 ? -7.710 25.912 15.947 1.00 40.62 192 THR A C 1
ATOM 1559 O O . THR A 1 192 ? -8.195 24.833 15.602 1.00 40.62 192 THR A O 1
ATOM 1562 N N . ASN A 1 193 ? -8.416 26.832 16.613 1.00 37.69 193 ASN A N 1
ATOM 1563 C CA . ASN A 1 193 ? -9.839 26.716 16.943 1.00 37.69 193 ASN A CA 1
ATOM 1564 C C . ASN A 1 193 ? -10.687 26.636 15.657 1.00 37.69 193 ASN A C 1
ATOM 1566 O O . ASN A 1 193 ? -11.162 27.642 15.130 1.00 37.69 193 ASN A O 1
ATOM 1570 N N . THR A 1 194 ? -10.861 25.425 15.131 1.00 34.62 194 THR A N 1
ATOM 1571 C CA . THR A 1 194 ? -11.569 25.173 13.871 1.00 34.62 194 THR A CA 1
ATOM 1572 C C . THR A 1 194 ? -12.987 24.704 14.175 1.00 34.62 194 THR A C 1
ATOM 1574 O O . THR A 1 194 ? -13.312 23.523 14.068 1.00 34.62 194 THR A O 1
ATOM 1577 N N . THR A 1 195 ? -13.844 25.637 14.599 1.00 30.03 195 THR A N 1
ATOM 1578 C CA . THR A 1 195 ? -15.255 25.359 14.893 1.00 30.03 195 THR A CA 1
ATOM 1579 C C . THR A 1 195 ? -15.944 24.767 13.662 1.00 30.03 195 THR A C 1
ATOM 1581 O O . THR A 1 195 ? -16.130 25.458 12.657 1.00 30.03 195 THR A O 1
ATOM 1584 N N . ILE A 1 196 ? -16.359 23.499 13.740 1.00 33.97 196 ILE A N 1
ATOM 1585 C CA . ILE A 1 196 ? -17.083 22.823 12.657 1.00 33.97 196 ILE A CA 1
ATOM 1586 C C . ILE A 1 196 ? -18.471 23.462 12.524 1.00 33.97 196 ILE A C 1
ATOM 1588 O O . ILE A 1 196 ? -19.427 23.072 13.192 1.00 33.97 196 ILE A O 1
ATOM 1592 N N . LYS A 1 197 ? -18.591 24.461 11.643 1.00 28.56 197 LYS A N 1
ATOM 1593 C CA . LYS A 1 197 ? -19.881 25.033 11.243 1.00 28.56 197 LYS A CA 1
ATOM 1594 C C . LYS A 1 197 ? -20.627 24.033 10.364 1.00 28.56 197 LYS A C 1
ATOM 1596 O O . LYS A 1 197 ? -20.516 24.058 9.136 1.00 28.56 197 LYS A O 1
ATOM 1601 N N . THR A 1 198 ? -21.408 23.169 11.002 1.00 28.19 198 THR A N 1
ATOM 1602 C CA . THR A 1 198 ? -22.444 22.364 10.354 1.00 28.19 198 THR A CA 1
ATOM 1603 C C . THR A 1 198 ? -23.383 23.280 9.565 1.00 28.19 198 THR A C 1
ATOM 1605 O O . THR A 1 198 ? -24.119 24.091 10.124 1.00 28.19 198 THR A O 1
ATOM 1608 N N . LYS A 1 199 ? -23.351 23.177 8.231 1.00 28.84 199 LYS A N 1
ATOM 1609 C CA . LYS A 1 199 ? -24.288 23.892 7.352 1.00 28.84 199 LYS A CA 1
ATOM 1610 C C . LYS A 1 199 ? -25.649 23.196 7.361 1.00 28.84 199 LYS A C 1
ATOM 1612 O O . LYS A 1 199 ? -26.007 22.509 6.405 1.00 28.84 199 LYS A O 1
ATOM 1617 N N . THR A 1 200 ? -26.410 23.385 8.435 1.00 26.92 200 THR A N 1
ATOM 1618 C CA . THR A 1 200 ? -27.833 23.030 8.462 1.00 26.92 200 THR A CA 1
ATOM 1619 C C . THR A 1 200 ? -28.562 23.838 7.388 1.00 26.92 200 THR A C 1
ATOM 1621 O O . THR A 1 200 ? -28.453 25.063 7.330 1.00 26.92 200 THR A O 1
ATOM 1624 N N . LYS A 1 201 ? -29.258 23.144 6.486 1.00 32.81 201 LYS A N 1
ATOM 1625 C CA . LYS A 1 201 ? -29.906 23.736 5.312 1.00 32.81 201 LYS A CA 1
ATOM 1626 C C . LYS A 1 201 ? -31.327 24.181 5.670 1.00 32.81 201 LYS A C 1
ATOM 1628 O O . LYS A 1 201 ? -32.264 23.404 5.515 1.00 32.81 201 LYS A O 1
ATOM 1633 N N . THR A 1 202 ? -31.476 25.422 6.126 1.00 25.02 202 THR A N 1
ATOM 1634 C CA . THR A 1 202 ? -32.783 26.004 6.477 1.00 25.02 202 THR A CA 1
ATOM 1635 C C . THR A 1 202 ? -33.242 26.995 5.410 1.00 25.02 202 THR A C 1
ATOM 1637 O O . THR A 1 202 ? -32.511 27.918 5.057 1.00 25.02 202 THR A O 1
ATOM 1640 N N . THR A 1 203 ? -34.456 26.801 4.896 1.00 28.42 203 THR A N 1
ATOM 1641 C CA . THR A 1 203 ? -35.067 27.639 3.857 1.00 28.42 203 THR A CA 1
ATOM 1642 C C . THR A 1 203 ? -36.055 28.619 4.483 1.00 28.42 203 THR A C 1
ATOM 1644 O O . THR A 1 203 ? -37.084 28.168 4.978 1.00 28.42 203 THR A O 1
ATOM 1647 N N . THR A 1 204 ? -35.826 29.933 4.377 1.00 23.11 204 THR A N 1
ATOM 1648 C CA . THR A 1 204 ? -36.907 30.927 4.533 1.00 23.11 204 THR A CA 1
ATOM 1649 C C . THR A 1 204 ? -36.618 32.259 3.832 1.00 23.11 204 THR A C 1
ATOM 1651 O O . THR A 1 204 ? -35.583 32.883 4.035 1.00 23.11 204 THR A O 1
ATOM 1654 N N . THR A 1 205 ? -37.595 32.666 3.021 1.00 23.80 205 THR A N 1
ATOM 1655 C CA . THR A 1 205 ? -38.111 34.027 2.789 1.00 23.80 205 THR A CA 1
ATOM 1656 C C . THR A 1 205 ? -37.152 35.225 2.813 1.00 23.80 205 THR A C 1
ATOM 1658 O O . THR A 1 205 ? -36.759 35.725 3.863 1.00 23.80 205 THR A O 1
ATOM 1661 N N . SER A 1 206 ? -36.944 35.818 1.636 1.00 25.25 206 SER A N 1
ATOM 1662 C CA . SER A 1 206 ? -36.499 37.205 1.480 1.00 25.25 206 SER A CA 1
ATOM 1663 C C . SER A 1 206 ? -37.642 38.199 1.733 1.00 25.25 206 SER A C 1
ATOM 1665 O O . SER A 1 206 ? -38.658 38.139 1.040 1.00 25.25 206 SER A O 1
ATOM 1667 N N . THR A 1 207 ? -37.449 39.168 2.628 1.00 24.53 207 THR A N 1
ATOM 1668 C CA . THR A 1 207 ? -38.298 40.367 2.751 1.00 24.53 207 THR A CA 1
ATOM 1669 C C . THR A 1 207 ? -37.479 41.635 2.514 1.00 24.53 207 THR A C 1
ATOM 1671 O O . THR A 1 207 ? -36.381 41.802 3.038 1.00 24.53 207 THR A O 1
ATOM 1674 N N . THR A 1 208 ? -38.006 42.533 1.683 1.00 25.00 208 THR A N 1
ATOM 1675 C CA . THR A 1 208 ? -37.381 43.814 1.323 1.00 25.00 208 THR A CA 1
ATOM 1676 C C . THR A 1 208 ? -37.823 44.951 2.239 1.00 25.00 208 THR A C 1
ATOM 1678 O O . THR A 1 208 ? -39.023 45.136 2.436 1.00 25.00 208 THR A O 1
ATOM 1681 N N . THR A 1 209 ? -36.890 45.821 2.628 1.00 24.14 209 THR A N 1
ATOM 1682 C CA . THR A 1 209 ? -37.194 47.191 3.079 1.00 24.14 209 THR A CA 1
ATOM 1683 C C . THR A 1 209 ? -36.129 48.169 2.581 1.00 24.14 209 THR A C 1
ATOM 1685 O O . THR A 1 209 ? -34.968 47.806 2.407 1.00 24.14 209 THR A O 1
ATOM 1688 N N . THR A 1 210 ? -36.536 49.406 2.280 1.00 22.88 210 THR A N 1
ATOM 1689 C CA . THR A 1 210 ? -35.765 50.348 1.446 1.00 22.88 210 THR A CA 1
ATOM 1690 C C . THR A 1 210 ? -35.671 51.761 2.023 1.00 22.88 210 THR A C 1
ATOM 1692 O O . THR A 1 210 ? -36.702 52.358 2.330 1.00 22.88 210 THR A O 1
ATOM 1695 N N . THR A 1 211 ? -34.485 52.370 1.948 1.00 24.23 211 THR A N 1
ATOM 1696 C CA . THR A 1 211 ? -34.256 53.834 1.909 1.00 24.23 211 THR A CA 1
ATOM 1697 C C . THR A 1 211 ? -32.923 54.078 1.175 1.00 24.23 211 THR A C 1
ATOM 1699 O O . THR A 1 211 ? -31.948 53.390 1.440 1.00 24.23 211 THR A O 1
ATOM 1702 N N . LYS A 1 212 ? -32.878 54.826 0.055 1.00 24.66 212 LYS A N 1
ATOM 1703 C CA . LYS A 1 212 ? -32.719 56.304 -0.062 1.00 24.66 212 LYS A CA 1
ATOM 1704 C C . LYS A 1 212 ? -31.501 56.835 0.720 1.00 24.66 212 LYS A C 1
ATOM 1706 O O . LYS A 1 212 ? -31.417 56.570 1.907 1.00 24.66 212 LYS A O 1
ATOM 1711 N N . LYS A 1 213 ? -30.601 57.667 0.173 1.00 24.72 213 LYS A N 1
ATOM 1712 C CA . LYS A 1 213 ? -30.399 58.305 -1.165 1.00 24.72 213 LYS A CA 1
ATOM 1713 C C . LYS A 1 213 ? -28.869 58.638 -1.257 1.00 24.72 213 LYS A C 1
ATOM 1715 O O . LYS A 1 213 ? -28.178 58.426 -0.272 1.00 24.72 213 LYS A O 1
ATOM 1720 N N . THR A 1 214 ? -28.223 59.059 -2.355 1.00 24.73 214 THR A N 1
ATOM 1721 C CA . THR A 1 214 ? -28.461 60.236 -3.228 1.00 24.73 214 THR A CA 1
ATOM 1722 C C . THR A 1 214 ? -27.640 60.110 -4.537 1.00 24.73 214 THR A C 1
ATOM 1724 O O . THR A 1 214 ? -26.676 59.356 -4.586 1.00 24.73 214 THR A O 1
ATOM 1727 N N . LYS A 1 215 ? -27.999 60.849 -5.603 1.00 25.08 215 LYS A N 1
ATOM 1728 C CA . LYS A 1 215 ? -27.212 60.970 -6.856 1.00 25.08 215 LYS A CA 1
ATOM 1729 C C . LYS A 1 215 ? -25.938 61.820 -6.678 1.00 25.08 215 LYS A C 1
ATOM 1731 O O . LYS A 1 215 ? -25.937 62.728 -5.855 1.00 25.08 215 LYS A O 1
ATOM 1736 N N . THR A 1 216 ? -24.983 61.686 -7.604 1.00 23.28 216 THR A N 1
ATOM 1737 C CA . THR A 1 216 ? -24.610 62.759 -8.565 1.00 23.28 216 THR A CA 1
ATOM 1738 C C . THR A 1 216 ? -24.041 62.110 -9.841 1.00 23.28 216 THR A C 1
ATOM 1740 O O . THR A 1 216 ? -23.720 60.923 -9.830 1.00 23.28 216 THR A O 1
ATOM 1743 N N . THR A 1 217 ? -24.042 62.832 -10.965 1.00 22.50 217 THR A N 1
ATOM 1744 C CA . THR A 1 217 ? -23.912 62.296 -12.333 1.00 22.50 217 THR A CA 1
ATOM 1745 C C . THR A 1 217 ? -22.679 62.849 -13.050 1.00 22.50 217 THR A C 1
ATOM 1747 O O . THR A 1 217 ? -22.487 64.061 -13.010 1.00 22.50 217 THR A O 1
ATOM 1750 N N . THR A 1 218 ? -21.987 62.028 -13.851 1.00 24.34 218 THR A N 1
ATOM 1751 C CA . THR A 1 218 ? -21.278 62.517 -15.052 1.00 24.34 218 THR A CA 1
ATOM 1752 C C . THR A 1 218 ? -21.303 61.482 -16.186 1.00 24.34 218 THR A C 1
ATOM 1754 O O . THR A 1 218 ? -21.404 60.280 -15.951 1.00 24.34 218 THR A O 1
ATOM 1757 N N . THR A 1 219 ? -21.255 61.975 -17.423 1.00 23.08 219 THR A N 1
ATOM 1758 C CA . THR A 1 219 ? -21.168 61.248 -18.707 1.00 23.08 219 THR A CA 1
ATOM 1759 C C . THR A 1 219 ? -19.705 60.781 -18.978 1.00 23.08 219 THR A C 1
ATOM 1761 O O . THR A 1 219 ? -18.840 61.029 -18.145 1.00 23.08 219 THR A O 1
ATOM 1764 N N . THR A 1 220 ? -19.298 60.096 -20.066 1.00 25.98 220 THR A N 1
ATOM 1765 C CA . THR A 1 220 ? -19.636 60.332 -21.491 1.00 25.98 220 THR A CA 1
ATOM 1766 C C . THR A 1 220 ? -19.226 59.183 -22.442 1.00 25.98 220 THR A C 1
ATOM 1768 O O . THR A 1 220 ? -18.255 58.483 -22.191 1.00 25.98 220 THR A O 1
ATOM 1771 N N . SER A 1 221 ? -19.978 59.052 -23.548 1.00 26.80 221 SER A N 1
ATOM 1772 C CA . SER A 1 221 ? -19.614 58.532 -24.892 1.00 26.80 221 SER A CA 1
ATOM 1773 C C . SER A 1 221 ? -18.779 57.246 -25.082 1.00 26.80 221 SER A C 1
ATOM 1775 O O . SER A 1 221 ? -17.565 57.223 -24.908 1.00 26.80 221 SER A O 1
ATOM 1777 N N . THR A 1 222 ? -19.451 56.238 -25.654 1.00 24.44 222 THR A N 1
ATOM 1778 C CA . THR A 1 222 ? -19.119 55.559 -26.938 1.00 24.44 222 THR A CA 1
ATOM 1779 C C . THR A 1 222 ? -17.797 55.936 -27.649 1.00 24.44 222 THR A C 1
ATOM 1781 O O . THR A 1 222 ? -17.468 57.102 -27.825 1.00 24.44 222 THR A O 1
ATOM 1784 N N . SER A 1 223 ? -17.075 54.988 -28.260 1.00 25.91 223 SER A N 1
ATOM 1785 C CA . SER A 1 223 ? -17.512 54.340 -29.516 1.00 25.91 223 SER A CA 1
ATOM 1786 C C . SER A 1 223 ? -16.689 53.091 -29.906 1.00 25.91 223 SER A C 1
ATOM 1788 O O . SER A 1 223 ? -15.745 52.705 -29.223 1.00 25.91 223 SER A O 1
ATOM 1790 N N . THR A 1 224 ? -17.076 52.424 -31.000 1.00 27.06 224 THR A N 1
ATOM 1791 C CA . THR A 1 224 ? -16.510 51.150 -31.481 1.00 27.06 224 THR A CA 1
ATOM 1792 C C . THR A 1 224 ? -15.874 51.270 -32.869 1.00 27.06 224 THR A C 1
ATOM 1794 O O . THR A 1 224 ? -16.382 51.996 -33.724 1.00 27.06 224 THR A O 1
ATOM 1797 N N . LYS A 1 225 ? -14.851 50.446 -33.162 1.00 25.98 225 LYS A N 1
ATOM 1798 C CA . LYS A 1 225 ? -14.679 49.854 -34.505 1.00 25.98 225 LYS A CA 1
ATOM 1799 C C . LYS A 1 225 ? -13.753 48.633 -34.530 1.00 25.98 225 LYS A C 1
ATOM 1801 O O . LYS A 1 225 ? -12.750 48.579 -33.830 1.00 25.98 225 LYS A O 1
ATOM 1806 N N . LYS A 1 226 ? -14.092 47.673 -35.398 1.00 26.45 226 LYS A N 1
ATOM 1807 C CA . LYS A 1 226 ? -13.170 46.660 -35.938 1.00 26.45 226 LYS A CA 1
ATOM 1808 C C . LYS A 1 226 ? -12.617 47.169 -37.269 1.00 26.45 226 LYS A C 1
ATOM 1810 O O . LYS A 1 226 ? -13.394 47.725 -38.045 1.00 26.45 226 LYS A O 1
ATOM 1815 N N . THR A 1 227 ? -11.390 46.783 -37.608 1.00 24.08 227 THR A N 1
ATOM 1816 C CA . THR A 1 227 ? -11.004 46.551 -39.012 1.00 24.08 227 THR A CA 1
ATOM 1817 C C . THR A 1 227 ? -10.050 45.356 -39.103 1.00 24.08 227 THR A C 1
ATOM 1819 O O . THR A 1 227 ? -9.530 44.887 -38.093 1.00 24.08 227 THR A O 1
ATOM 1822 N N . LYS A 1 228 ? -9.888 44.813 -40.311 1.00 24.89 228 LYS A N 1
ATOM 1823 C CA . LYS A 1 228 ? -9.164 43.579 -40.639 1.00 24.89 228 LYS A CA 1
ATOM 1824 C C . LYS A 1 228 ? -8.436 43.818 -41.961 1.00 24.89 228 LYS A C 1
ATOM 1826 O O . LYS A 1 228 ? -9.092 44.231 -42.913 1.00 24.89 228 LYS A O 1
ATOM 1831 N N . THR A 1 229 ? -7.148 43.495 -42.041 1.00 22.86 229 THR A N 1
ATOM 1832 C CA . THR A 1 229 ? -6.371 43.600 -43.289 1.00 22.86 229 THR A CA 1
ATOM 1833 C C . THR A 1 229 ? -5.438 42.400 -43.437 1.00 22.86 229 THR A C 1
ATOM 1835 O O . THR A 1 229 ? -5.118 41.728 -42.457 1.00 22.86 229 THR A O 1
ATOM 1838 N N . THR A 1 230 ? -5.054 42.084 -44.671 1.00 22.58 230 THR A N 1
ATOM 1839 C CA . THR A 1 230 ? -4.306 40.877 -45.048 1.00 22.58 230 THR A CA 1
ATOM 1840 C C . THR A 1 230 ? -3.201 41.254 -46.027 1.00 22.58 230 THR A C 1
ATOM 1842 O O . THR A 1 230 ? -3.435 42.086 -46.899 1.00 22.58 230 THR A O 1
ATOM 1845 N N . THR A 1 231 ? -2.042 40.606 -45.930 1.00 24.02 231 THR A N 1
ATOM 1846 C CA . THR A 1 231 ? -0.990 40.633 -46.959 1.00 24.02 231 THR A CA 1
ATOM 1847 C C . THR A 1 231 ? -0.291 39.274 -47.036 1.00 24.02 231 THR A C 1
ATOM 1849 O O . THR A 1 231 ? -0.374 38.467 -46.111 1.00 24.02 231 THR A O 1
ATOM 1852 N N . THR A 1 232 ? 0.331 39.001 -48.183 1.00 21.91 232 THR A N 1
ATOM 1853 C CA . THR A 1 232 ? 0.703 37.652 -48.653 1.00 21.91 232 THR A CA 1
ATOM 1854 C C . THR A 1 232 ? 2.204 37.584 -48.998 1.00 21.91 232 THR A C 1
ATOM 1856 O O . THR A 1 232 ? 2.918 38.564 -48.800 1.00 21.91 232 THR A O 1
ATOM 1859 N N . SER A 1 233 ? 2.650 36.468 -49.601 1.00 24.98 233 SER A N 1
ATOM 1860 C CA . SER A 1 233 ? 4.017 36.156 -50.086 1.00 24.98 233 SER A CA 1
ATOM 1861 C C . SER A 1 233 ? 4.968 35.576 -49.011 1.00 24.98 233 SER A C 1
ATOM 1863 O O . SER A 1 233 ? 4.839 35.903 -47.838 1.00 24.98 233 SER A O 1
ATOM 1865 N N . THR A 1 234 ? 5.896 34.651 -49.306 1.00 23.08 234 THR A N 1
ATOM 1866 C CA . THR A 1 234 ? 6.144 33.883 -50.554 1.00 23.08 234 THR A CA 1
ATOM 1867 C C . THR A 1 234 ? 6.696 32.483 -50.227 1.00 23.08 234 THR A C 1
ATOM 1869 O O . THR A 1 234 ? 7.075 32.213 -49.091 1.00 23.08 234 THR A O 1
ATOM 1872 N N . SER A 1 235 ? 6.759 31.581 -51.211 1.00 22.20 235 SER A N 1
ATOM 1873 C CA . SER A 1 235 ? 7.325 30.231 -51.063 1.00 22.20 235 SER A CA 1
ATOM 1874 C C . SER A 1 235 ? 8.803 30.146 -51.470 1.00 22.20 235 SER A C 1
ATOM 1876 O O . SER A 1 235 ? 9.282 30.934 -52.283 1.00 22.20 235 SER A O 1
ATOM 1878 N N . THR A 1 236 ? 9.517 29.121 -50.991 1.00 23.39 236 THR A N 1
ATOM 1879 C CA . THR A 1 236 ? 10.492 28.363 -51.808 1.00 23.39 236 THR A CA 1
ATOM 1880 C C . THR A 1 236 ? 10.865 27.023 -51.158 1.00 23.39 236 THR A C 1
ATOM 1882 O O . THR A 1 236 ? 10.572 26.777 -49.991 1.00 23.39 236 THR A O 1
ATOM 1885 N N . LYS A 1 237 ? 11.455 26.114 -51.948 1.00 23.50 237 LYS A N 1
ATOM 1886 C CA . LYS A 1 237 ? 11.673 24.693 -51.620 1.00 23.50 237 LYS A CA 1
ATOM 1887 C C . LYS A 1 237 ? 12.993 24.197 -52.230 1.00 23.50 237 LYS A C 1
ATOM 1889 O O . LYS A 1 237 ? 13.150 24.284 -53.443 1.00 23.50 237 LYS A O 1
ATOM 1894 N N . LYS A 1 238 ? 13.897 23.665 -51.399 1.00 24.14 238 LYS A N 1
ATOM 1895 C CA . LYS A 1 238 ? 15.111 22.862 -51.705 1.00 24.14 238 LYS A CA 1
ATOM 1896 C C . LYS A 1 238 ? 15.522 22.220 -50.365 1.00 24.14 238 LYS A C 1
ATOM 1898 O O . LYS A 1 238 ? 15.585 22.942 -49.382 1.00 24.14 238 LYS A O 1
ATOM 1903 N N . THR A 1 239 ? 15.693 20.911 -50.165 1.00 22.19 239 THR A N 1
ATOM 1904 C CA . THR A 1 239 ? 16.233 19.823 -51.006 1.00 22.19 239 THR A CA 1
ATOM 1905 C C . THR A 1 239 ? 17.731 19.968 -51.280 1.00 22.19 239 THR A C 1
ATOM 1907 O O . THR A 1 239 ? 18.134 20.736 -52.151 1.00 22.19 239 THR A O 1
ATOM 1910 N N . LYS A 1 240 ? 18.544 19.163 -50.583 1.00 24.78 240 LYS A N 1
ATOM 1911 C CA . LYS A 1 240 ? 19.859 18.695 -51.050 1.00 24.78 240 LYS A CA 1
ATOM 1912 C C . LYS A 1 240 ? 20.141 17.293 -50.485 1.00 24.78 240 LYS A C 1
ATOM 1914 O O . LYS A 1 240 ? 19.438 16.846 -49.581 1.00 24.78 240 LYS A O 1
ATOM 1919 N N . THR A 1 241 ? 21.103 16.597 -51.081 1.00 22.67 241 THR A N 1
ATOM 1920 C CA . THR A 1 241 ? 21.152 15.126 -51.136 1.00 22.67 241 THR A CA 1
ATOM 1921 C C . THR A 1 241 ? 22.391 14.543 -50.448 1.00 22.67 241 THR A C 1
ATOM 1923 O O . THR A 1 241 ? 23.377 15.241 -50.226 1.00 22.67 241 THR A O 1
ATOM 1926 N N . THR A 1 242 ? 22.316 13.249 -50.144 1.00 22.11 242 THR A N 1
ATOM 1927 C CA . THR A 1 242 ? 23.360 12.349 -49.632 1.00 22.11 242 THR A CA 1
ATOM 1928 C C . THR A 1 242 ? 24.696 12.406 -50.383 1.00 22.11 242 THR A C 1
ATOM 1930 O O . THR A 1 242 ? 24.704 12.383 -51.613 1.00 22.11 242 THR A O 1
ATOM 1933 N N . THR A 1 243 ? 25.805 12.270 -49.647 1.00 22.50 243 THR A N 1
ATOM 1934 C CA . THR A 1 243 ? 27.013 11.560 -50.116 1.00 22.50 243 THR A CA 1
ATOM 1935 C C . THR A 1 243 ? 27.776 10.935 -48.941 1.00 22.50 243 THR A C 1
ATOM 1937 O O . THR A 1 243 ? 27.603 11.343 -47.794 1.00 22.50 243 THR A O 1
ATOM 1940 N N . THR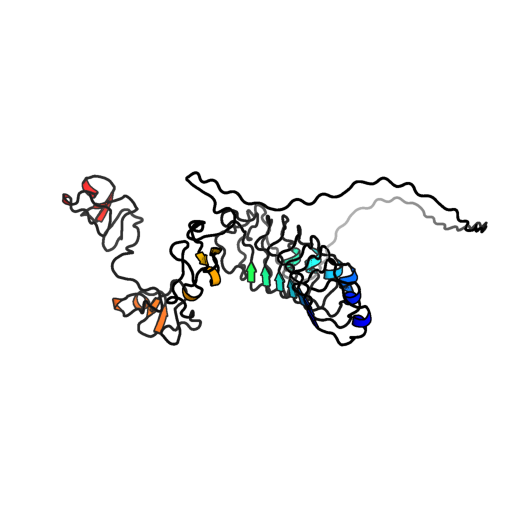 A 1 244 ? 28.604 9.929 -49.233 1.00 20.61 244 THR A N 1
ATOM 1941 C CA . THR A 1 244 ? 29.270 9.047 -48.254 1.00 20.61 244 THR A CA 1
ATOM 1942 C C . THR A 1 244 ? 30.791 9.132 -48.391 1.00 20.61 244 THR A C 1
ATOM 1944 O O . THR A 1 244 ? 31.286 9.223 -49.513 1.00 20.61 244 THR A O 1
ATOM 1947 N N . SER A 1 245 ? 31.545 8.992 -47.295 1.00 22.97 245 SER A N 1
ATOM 1948 C CA . SER A 1 245 ? 32.976 8.652 -47.353 1.00 22.97 245 SER A CA 1
ATOM 1949 C C . SER A 1 245 ? 33.454 7.841 -46.137 1.00 22.97 245 SER A C 1
ATOM 1951 O O . SER A 1 245 ? 33.113 8.1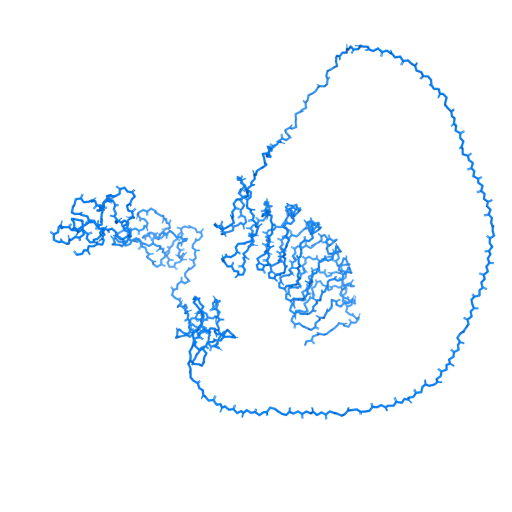22 -44.991 1.00 22.97 245 SER A O 1
ATOM 1953 N N . THR A 1 246 ? 34.247 6.805 -46.415 1.00 20.84 246 THR A N 1
ATOM 1954 C CA . THR A 1 246 ? 35.014 5.975 -45.464 1.00 20.84 246 THR A CA 1
ATOM 1955 C C . THR A 1 246 ? 36.480 6.474 -45.396 1.00 20.84 246 THR A C 1
ATOM 1957 O O . THR A 1 246 ? 36.867 7.312 -46.203 1.00 20.84 246 THR A O 1
ATOM 1960 N N . THR A 1 247 ? 37.381 6.032 -44.498 1.00 22.05 247 THR A N 1
ATOM 1961 C CA . THR A 1 247 ? 37.301 4.930 -43.508 1.00 22.05 247 THR A CA 1
ATOM 1962 C C . THR A 1 247 ? 37.601 5.430 -42.067 1.00 22.05 247 THR A C 1
ATOM 1964 O O . THR A 1 247 ? 36.796 6.220 -41.598 1.00 22.05 247 THR A O 1
ATOM 1967 N N . THR A 1 248 ? 38.611 5.088 -41.244 1.00 24.41 248 THR A N 1
ATOM 1968 C CA . THR A 1 248 ? 39.779 4.168 -41.278 1.00 24.41 248 THR A CA 1
ATOM 1969 C C . THR A 1 248 ? 40.160 3.778 -39.830 1.00 24.41 248 THR A C 1
ATOM 1971 O O . THR A 1 248 ? 39.893 4.532 -38.899 1.00 24.41 248 THR A O 1
ATOM 1974 N N . LYS A 1 249 ? 40.787 2.609 -39.600 1.00 23.84 249 LYS A N 1
ATOM 1975 C CA . LYS A 1 249 ? 41.257 2.169 -38.263 1.00 23.84 249 LYS A CA 1
ATOM 1976 C C . LYS A 1 249 ? 42.580 2.825 -37.838 1.00 23.84 249 LYS A C 1
ATOM 1978 O O . LYS A 1 249 ? 43.491 2.934 -38.655 1.00 23.84 249 LYS A O 1
ATOM 1983 N N . LYS A 1 250 ? 42.781 2.966 -36.521 1.00 22.94 250 LYS A N 1
ATOM 1984 C CA . LYS A 1 250 ? 44.007 2.461 -35.868 1.00 22.94 250 LYS A CA 1
ATOM 1985 C C . LYS A 1 250 ? 43.671 1.834 -34.508 1.00 22.94 250 LYS A C 1
ATOM 1987 O O . LYS A 1 250 ? 42.724 2.251 -33.851 1.00 22.94 250 LYS A O 1
ATOM 1992 N N . THR A 1 251 ? 44.413 0.794 -34.135 1.00 21.56 251 THR A N 1
ATOM 1993 C CA . THR A 1 251 ? 44.186 -0.033 -32.939 1.00 21.56 251 THR A CA 1
ATOM 1994 C C . THR A 1 251 ? 45.261 0.246 -31.893 1.00 21.56 251 THR A C 1
ATOM 1996 O O . THR A 1 251 ? 46.429 0.363 -32.261 1.00 21.56 251 THR A O 1
ATOM 1999 N N . THR A 1 252 ? 44.898 0.220 -30.609 1.00 23.55 252 THR A N 1
ATOM 2000 C CA . THR A 1 252 ? 45.852 0.033 -29.503 1.00 23.55 252 THR A CA 1
ATOM 2001 C C . THR A 1 252 ? 45.302 -1.027 -28.551 1.00 23.55 252 THR A C 1
ATOM 2003 O O . THR A 1 252 ? 44.095 -1.078 -28.314 1.00 23.55 252 THR A O 1
ATOM 2006 N N . THR A 1 253 ? 46.171 -1.899 -28.045 1.00 21.84 253 THR A N 1
ATOM 2007 C CA . THR A 1 253 ? 45.793 -3.143 -27.357 1.00 21.84 253 THR A CA 1
ATOM 2008 C C . THR A 1 253 ? 46.317 -3.145 -25.925 1.00 21.84 253 THR A C 1
ATOM 2010 O O . THR A 1 253 ? 47.493 -2.861 -25.718 1.00 21.84 253 THR A O 1
ATOM 2013 N N . THR A 1 254 ? 45.502 -3.574 -24.958 1.00 24.41 254 THR A N 1
ATOM 2014 C CA . THR A 1 254 ? 45.973 -3.886 -23.597 1.00 24.41 254 THR A CA 1
ATOM 2015 C C . THR A 1 254 ? 45.328 -5.181 -23.110 1.00 24.41 254 THR A C 1
ATOM 2017 O O . THR A 1 254 ? 44.131 -5.397 -23.298 1.00 24.41 254 THR A O 1
ATOM 2020 N N . THR A 1 255 ? 46.129 -6.084 -22.546 1.00 24.11 255 THR A N 1
ATOM 2021 C CA . THR A 1 255 ? 45.756 -7.488 -22.311 1.00 24.11 255 THR A CA 1
ATOM 2022 C C . THR A 1 255 ? 45.244 -7.773 -20.898 1.00 24.11 255 THR A C 1
ATOM 2024 O O . THR A 1 255 ? 45.560 -7.094 -19.925 1.00 24.11 255 THR A O 1
ATOM 2027 N N . THR A 1 256 ? 44.431 -8.824 -20.788 1.00 25.55 256 THR A N 1
ATOM 2028 C CA . THR A 1 256 ? 43.821 -9.308 -19.541 1.00 25.55 256 THR A CA 1
ATOM 2029 C C . THR A 1 256 ? 44.821 -9.933 -18.570 1.00 25.55 256 THR A C 1
ATOM 2031 O O . THR A 1 256 ? 45.724 -10.651 -19.002 1.00 25.55 256 THR A O 1
ATOM 2034 N N . LYS A 1 257 ? 44.524 -9.879 -17.263 1.00 24.28 257 LYS A N 1
ATOM 2035 C CA . LYS A 1 257 ? 45.000 -10.896 -16.311 1.00 24.28 257 LYS A CA 1
ATOM 2036 C C . LYS A 1 257 ? 43.900 -11.291 -15.317 1.00 24.28 257 LYS A C 1
ATOM 2038 O O . LYS A 1 257 ? 43.333 -10.439 -14.643 1.00 24.28 257 LYS A O 1
ATOM 2043 N N . LYS A 1 258 ? 43.593 -12.592 -15.244 1.00 24.97 258 LYS A N 1
ATOM 2044 C CA . LYS A 1 258 ? 42.826 -13.205 -14.144 1.00 24.97 258 LYS A CA 1
ATOM 2045 C C . LYS A 1 258 ? 43.793 -13.565 -13.013 1.00 24.97 258 LYS A C 1
ATOM 2047 O O . LYS A 1 258 ? 44.902 -14.007 -13.305 1.00 24.97 258 LYS A O 1
ATOM 2052 N N . THR A 1 259 ? 43.325 -13.530 -11.767 1.00 23.44 259 THR A N 1
ATOM 2053 C CA . THR A 1 259 ? 44.018 -14.146 -10.621 1.00 23.44 259 THR A CA 1
ATOM 2054 C C . THR A 1 259 ? 43.031 -15.004 -9.825 1.00 23.44 259 THR A C 1
ATOM 2056 O O . THR A 1 259 ? 41.847 -14.678 -9.752 1.00 23.44 259 THR A O 1
ATOM 2059 N N . LYS A 1 260 ? 43.500 -16.140 -9.294 1.00 23.84 260 LYS A N 1
ATOM 2060 C CA . LYS A 1 260 ? 42.707 -17.098 -8.502 1.00 23.84 260 LYS A CA 1
ATOM 2061 C C . LYS A 1 260 ? 42.576 -16.673 -7.035 1.00 23.84 260 LYS A C 1
ATOM 2063 O O . LYS A 1 260 ? 43.433 -15.974 -6.506 1.00 23.84 260 LYS A O 1
ATOM 2068 N N . THR A 1 261 ? 41.555 -17.215 -6.378 1.00 22.48 261 THR A N 1
ATOM 2069 C CA . THR A 1 261 ? 41.460 -17.343 -4.918 1.00 22.48 261 THR A CA 1
ATOM 2070 C C . THR A 1 261 ? 42.550 -18.272 -4.371 1.00 22.48 261 THR A C 1
ATOM 2072 O O . THR A 1 261 ? 42.742 -19.358 -4.919 1.00 22.48 261 THR A O 1
ATOM 2075 N N . THR A 1 262 ? 43.158 -17.903 -3.242 1.00 22.80 262 THR A N 1
ATOM 2076 C CA . THR A 1 262 ? 43.886 -18.817 -2.343 1.00 22.80 262 THR A CA 1
ATOM 2077 C C . THR A 1 262 ? 43.555 -18.439 -0.898 1.00 22.80 262 THR A C 1
ATOM 2079 O O . THR A 1 262 ? 43.444 -17.254 -0.586 1.00 22.80 262 THR A O 1
ATOM 2082 N N . THR A 1 263 ? 43.381 -19.431 -0.025 1.00 24.77 263 THR A N 1
ATOM 2083 C CA . THR A 1 263 ? 43.014 -19.244 1.388 1.00 24.77 263 THR A CA 1
ATOM 2084 C C . THR A 1 263 ? 44.230 -19.434 2.290 1.00 24.77 263 THR A C 1
ATOM 2086 O O . THR A 1 263 ? 44.903 -20.454 2.169 1.00 24.77 263 THR A O 1
ATOM 2089 N N . THR A 1 264 ? 44.439 -18.538 3.260 1.00 23.91 264 THR A N 1
ATOM 2090 C CA . THR A 1 264 ? 45.350 -18.774 4.394 1.00 23.91 264 THR A CA 1
ATOM 2091 C C . THR A 1 264 ? 44.705 -18.276 5.686 1.00 23.91 264 THR A C 1
ATOM 2093 O O . THR A 1 264 ? 44.217 -17.151 5.747 1.00 23.91 264 THR A O 1
ATOM 2096 N N . THR A 1 265 ? 44.688 -19.117 6.720 1.00 25.08 265 THR A N 1
ATOM 2097 C CA . THR A 1 265 ? 44.146 -18.801 8.052 1.00 25.08 265 THR A CA 1
ATOM 2098 C C . THR A 1 265 ? 45.239 -18.427 9.045 1.00 25.08 265 THR A C 1
ATOM 2100 O O . THR A 1 265 ? 46.211 -19.169 9.176 1.00 25.08 265 THR A O 1
ATOM 2103 N N . THR A 1 2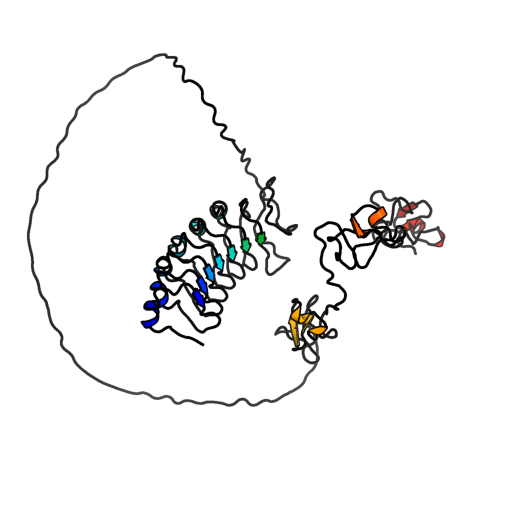66 ? 44.987 -17.411 9.872 1.00 25.64 266 THR A N 1
ATOM 2104 C CA . THR A 1 266 ? 45.721 -17.186 11.129 1.00 25.64 266 THR A CA 1
ATOM 2105 C C . THR A 1 266 ? 44.728 -16.826 12.238 1.00 25.64 266 THR A C 1
ATOM 2107 O O . THR A 1 266 ? 43.760 -16.111 11.989 1.00 25.64 266 THR A O 1
ATOM 2110 N N . LYS A 1 267 ? 44.926 -17.351 13.455 1.00 28.92 267 LYS A N 1
ATOM 2111 C CA . LYS A 1 267 ? 44.048 -17.110 14.617 1.00 28.92 267 LYS A CA 1
ATOM 2112 C C . LYS A 1 267 ? 44.645 -16.064 15.560 1.00 28.92 267 LYS A C 1
ATOM 2114 O O . LYS A 1 267 ? 45.797 -16.210 15.953 1.00 28.92 267 LYS A O 1
ATOM 2119 N N . THR A 1 268 ? 43.804 -15.166 16.067 1.00 26.39 268 THR A N 1
ATOM 2120 C CA . THR A 1 268 ? 43.980 -14.491 17.369 1.00 26.39 268 THR A CA 1
ATOM 2121 C C . THR A 1 268 ? 42.607 -14.206 17.998 1.00 26.39 268 THR A C 1
ATOM 2123 O O . THR A 1 268 ? 41.572 -14.408 17.362 1.00 26.39 268 THR A O 1
ATOM 2126 N N . THR A 1 269 ? 42.565 -13.881 19.292 1.00 29.88 269 THR A N 1
ATOM 2127 C CA . THR A 1 269 ? 41.405 -14.162 20.165 1.00 29.88 269 THR A CA 1
ATOM 2128 C C . THR A 1 269 ? 40.678 -12.938 20.729 1.00 29.88 269 THR A C 1
ATOM 2130 O O . THR A 1 269 ? 41.346 -12.117 21.344 1.00 29.88 269 THR A O 1
ATOM 2133 N N . LYS A 1 270 ? 39.326 -12.991 20.749 1.00 34.41 270 LYS A N 1
ATOM 2134 C CA . LYS A 1 270 ? 38.390 -12.314 21.699 1.00 34.41 270 LYS A CA 1
ATOM 2135 C C . LYS A 1 270 ? 38.403 -10.758 21.703 1.00 34.41 270 LYS A C 1
ATOM 2137 O O . LYS A 1 270 ? 39.439 -10.147 21.528 1.00 34.41 270 LYS A O 1
ATOM 2142 N N . LYS A 1 271 ? 37.303 -10.029 21.957 1.00 30.23 271 LYS A N 1
ATOM 2143 C CA . LYS A 1 271 ? 35.876 -10.340 22.232 1.00 30.23 271 LYS A CA 1
ATOM 2144 C C . LYS A 1 271 ? 35.032 -9.064 21.976 1.00 30.23 271 LYS A C 1
ATOM 2146 O O . LYS A 1 271 ? 35.530 -7.975 22.216 1.00 30.23 271 LYS A O 1
ATOM 2151 N N . SER A 1 272 ? 33.737 -9.259 21.692 1.00 30.72 272 SER A N 1
ATOM 2152 C CA . SER A 1 272 ? 32.591 -8.326 21.836 1.00 30.72 272 SER A CA 1
ATOM 2153 C C . SER A 1 272 ? 31.988 -7.732 20.557 1.00 30.72 272 SER A C 1
ATOM 2155 O O . SER A 1 272 ? 32.695 -7.397 19.619 1.00 30.72 272 SER A O 1
ATOM 2157 N N . GLU A 1 273 ? 30.654 -7.624 20.618 1.00 39.03 273 GLU A N 1
ATOM 2158 C CA . GLU A 1 273 ? 29.691 -6.938 19.739 1.00 39.03 273 GLU A CA 1
ATOM 2159 C C . GLU A 1 273 ? 29.597 -7.251 18.229 1.00 39.03 273 GLU A C 1
ATOM 2161 O O . GLU A 1 273 ? 30.528 -7.668 17.555 1.00 39.03 273 GLU A O 1
ATOM 2166 N N . SER A 1 274 ? 28.375 -7.024 17.721 1.00 38.62 274 SER A N 1
ATOM 2167 C CA . SER A 1 274 ? 27.905 -7.153 16.333 1.00 38.62 274 SER A CA 1
ATOM 2168 C C . SER A 1 274 ? 28.062 -8.523 15.646 1.00 38.62 274 SER A C 1
ATOM 2170 O O . SER A 1 274 ? 29.096 -8.863 15.073 1.00 38.62 274 SER A O 1
ATOM 2172 N N . THR A 1 275 ? 26.956 -9.273 15.561 1.00 41.41 275 THR A N 1
ATOM 2173 C CA . THR A 1 275 ? 26.778 -10.364 14.583 1.00 41.41 275 THR A CA 1
ATOM 2174 C C . THR A 1 275 ? 26.651 -9.775 13.171 1.00 41.41 275 THR A C 1
ATOM 2176 O O . THR A 1 275 ? 25.546 -9.645 12.638 1.00 41.41 275 THR A O 1
ATOM 2179 N N . SER A 1 276 ? 27.786 -9.411 12.571 1.00 52.34 276 SER A N 1
ATOM 2180 C CA . SER A 1 276 ? 27.952 -8.537 11.390 1.00 52.34 276 SER A CA 1
ATOM 2181 C C . SER A 1 276 ? 27.323 -8.993 10.059 1.00 52.34 276 SER A C 1
ATOM 2183 O O . SER A 1 276 ? 27.567 -8.386 9.020 1.00 52.34 276 SER A O 1
ATOM 2185 N N . LEU A 1 277 ? 26.505 -10.048 10.071 1.00 56.97 277 LEU A N 1
ATOM 2186 C CA . LEU A 1 277 ? 25.792 -10.582 8.906 1.00 56.97 277 LEU A CA 1
ATOM 2187 C C . LEU A 1 277 ? 24.462 -11.281 9.259 1.00 56.97 277 LEU A C 1
ATOM 2189 O O . LEU A 1 277 ? 23.940 -12.032 8.442 1.00 56.97 277 LEU A O 1
ATOM 2193 N N . GLY A 1 278 ? 23.916 -11.083 10.467 1.00 73.44 278 GLY A N 1
ATOM 2194 C CA . GLY A 1 278 ? 22.646 -11.708 10.884 1.00 73.44 278 GLY A CA 1
ATOM 2195 C C . GLY A 1 278 ? 22.707 -13.233 11.070 1.00 73.44 278 GLY A C 1
ATOM 2196 O O . GLY A 1 278 ? 21.677 -13.904 11.027 1.00 73.44 278 GLY A O 1
ATOM 2197 N N . LYS A 1 279 ? 23.909 -13.789 11.257 1.00 85.81 279 LYS A N 1
ATOM 2198 C CA . LYS A 1 279 ? 24.152 -15.223 11.477 1.00 85.81 279 LYS A CA 1
ATOM 2199 C C . LYS A 1 279 ? 24.292 -15.576 12.958 1.00 85.81 279 LYS A C 1
ATOM 2201 O O . LYS A 1 279 ? 24.676 -14.738 13.768 1.00 85.81 279 LYS A O 1
ATOM 2206 N N . CYS A 1 280 ? 24.045 -16.842 13.281 1.00 88.38 280 CYS A N 1
ATOM 2207 C CA . CYS A 1 280 ? 24.138 -17.424 14.619 1.00 88.38 280 CYS A CA 1
ATOM 2208 C C . CYS A 1 280 ? 24.587 -18.892 14.568 1.00 88.38 280 CYS A C 1
ATOM 2210 O O . CYS A 1 280 ? 24.544 -19.536 13.519 1.00 88.38 280 CYS A O 1
ATOM 2212 N N . GLY A 1 281 ? 25.024 -19.428 15.707 1.00 84.75 281 GLY A N 1
ATOM 2213 C CA . GLY A 1 281 ? 25.505 -20.806 15.836 1.00 84.75 281 GLY A CA 1
ATOM 2214 C C . GLY A 1 281 ? 26.862 -20.889 16.532 1.00 84.75 281 GLY A C 1
ATOM 2215 O O . GLY A 1 281 ? 27.399 -19.884 16.996 1.00 84.75 281 GLY A O 1
ATOM 2216 N N . LYS A 1 282 ? 27.456 -22.090 16.565 1.00 84.12 282 LYS A N 1
ATOM 2217 C CA . LYS A 1 282 ? 28.736 -22.356 17.257 1.00 84.12 282 LYS A CA 1
ATOM 2218 C C . LYS A 1 282 ? 29.887 -21.431 16.827 1.00 84.12 282 LYS A C 1
ATOM 2220 O O . LYS A 1 282 ? 30.727 -21.108 17.658 1.00 84.12 282 LYS A O 1
ATOM 2225 N N . GLU A 1 283 ? 29.910 -21.001 15.565 1.00 80.25 283 GLU A N 1
ATOM 2226 C CA . GLU A 1 283 ? 30.958 -20.132 15.002 1.00 80.25 283 GLU A CA 1
ATOM 2227 C C . GLU A 1 283 ? 30.617 -18.633 15.046 1.00 80.25 283 GLU A C 1
ATOM 2229 O O . GLU A 1 283 ? 31.520 -17.801 15.033 1.00 80.25 283 GLU A O 1
ATOM 2234 N N . TYR A 1 284 ? 29.327 -18.278 15.110 1.00 81.94 284 TYR A N 1
ATOM 2235 C CA . TYR A 1 284 ? 28.845 -16.894 14.968 1.00 81.94 284 TYR A CA 1
ATOM 2236 C C . TYR A 1 284 ? 28.253 -16.301 16.256 1.00 81.94 284 TYR A C 1
ATOM 2238 O O . TYR A 1 284 ? 27.995 -15.103 16.319 1.00 81.94 284 TYR A O 1
ATOM 2246 N N . GLY A 1 285 ? 28.058 -17.114 17.296 1.00 83.12 285 GLY A N 1
ATOM 2247 C CA . GLY A 1 285 ? 27.504 -16.684 18.578 1.00 83.12 285 GLY A CA 1
ATOM 2248 C C . GLY A 1 285 ? 25.974 -16.678 18.616 1.00 83.12 285 GLY A C 1
ATOM 2249 O O . GLY A 1 285 ? 25.306 -17.415 17.884 1.00 83.12 285 GLY A O 1
ATOM 2250 N N . LYS A 1 286 ? 25.423 -15.880 19.538 1.00 86.56 286 LYS A N 1
ATOM 2251 C CA . LYS A 1 286 ? 23.976 -15.731 19.745 1.00 86.56 286 LYS A CA 1
ATOM 2252 C C . LYS A 1 286 ? 23.421 -14.558 18.937 1.00 86.56 286 LYS A C 1
ATOM 2254 O O . LYS A 1 286 ? 24.111 -13.560 18.752 1.00 86.56 286 LYS A O 1
ATOM 2259 N N . CYS A 1 287 ? 22.160 -14.661 18.538 1.00 79.62 287 CYS A N 1
ATOM 2260 C CA . CYS A 1 287 ? 21.404 -13.559 17.959 1.00 79.62 287 CYS A CA 1
ATOM 2261 C C . CYS A 1 287 ? 21.219 -12.383 18.939 1.00 79.62 287 CYS A C 1
ATOM 2263 O O . CYS A 1 287 ? 21.298 -12.581 20.158 1.00 79.62 287 CYS A O 1
ATOM 2265 N N . PRO A 1 288 ? 20.909 -11.177 18.423 1.00 80.88 288 PRO A N 1
ATOM 2266 C CA . PRO A 1 288 ? 20.446 -10.045 19.224 1.00 80.88 288 PRO A CA 1
ATOM 2267 C C . PRO A 1 288 ? 19.261 -10.391 20.141 1.00 80.88 288 PRO A C 1
ATOM 2269 O O . PRO A 1 288 ? 18.512 -11.341 19.899 1.00 80.88 288 PRO A O 1
ATOM 2272 N N . SER A 1 289 ? 19.069 -9.596 21.196 1.00 75.12 289 SER A N 1
ATOM 2273 C CA . SER A 1 289 ? 17.988 -9.795 22.166 1.00 75.12 289 SER A CA 1
ATOM 2274 C C . SER A 1 289 ? 16.609 -9.847 21.493 1.00 75.12 289 SER A C 1
ATOM 2276 O O . SER A 1 289 ? 16.294 -9.073 20.595 1.00 75.12 289 SER A O 1
ATOM 2278 N N . GLY A 1 290 ? 15.788 -10.811 21.919 1.00 69.06 290 GLY A N 1
ATOM 2279 C CA . GLY A 1 290 ? 14.460 -11.061 21.348 1.00 69.06 290 GLY A CA 1
ATOM 2280 C C . GLY A 1 290 ? 14.442 -11.837 20.023 1.00 69.06 290 GLY A C 1
ATOM 2281 O O . GLY A 1 290 ? 13.365 -12.261 19.618 1.00 69.06 290 GLY A O 1
ATOM 2282 N N . GLN A 1 291 ? 15.587 -12.076 19.371 1.00 81.81 291 GLN A N 1
ATOM 2283 C CA . GLN A 1 291 ? 15.646 -12.820 18.108 1.00 81.81 291 GLN A CA 1
ATOM 2284 C C . GLN A 1 291 ? 15.907 -14.323 18.301 1.00 81.81 291 GLN A C 1
ATOM 2286 O O . GLN A 1 291 ? 16.550 -14.771 19.256 1.00 81.81 291 GLN A O 1
ATOM 2291 N N . CYS A 1 292 ? 15.418 -15.098 17.340 1.00 85.81 292 CYS A N 1
ATOM 2292 C CA . CYS A 1 292 ? 15.469 -16.550 17.277 1.00 85.81 292 CYS A CA 1
ATOM 2293 C C . CYS A 1 292 ? 16.571 -17.000 16.310 1.00 85.81 292 CYS A C 1
ATOM 2295 O O . CYS A 1 292 ? 16.771 -16.367 15.273 1.00 85.81 292 CYS A O 1
ATOM 2297 N N . CYS A 1 293 ? 17.267 -18.100 16.608 1.00 87.00 293 CYS A N 1
ATOM 2298 C CA . CYS A 1 293 ? 18.279 -18.659 15.711 1.00 87.00 293 CYS A CA 1
ATOM 2299 C C . CYS A 1 293 ? 17.699 -19.856 14.956 1.00 87.00 293 CYS A C 1
ATOM 2301 O O . CYS A 1 293 ? 17.460 -20.902 15.550 1.00 87.00 293 CYS A O 1
ATOM 2303 N N . SER A 1 294 ? 17.487 -19.727 13.649 1.00 87.88 294 SER A N 1
ATOM 2304 C CA . SER A 1 294 ? 16.955 -20.811 12.811 1.00 87.88 294 SER A CA 1
ATOM 2305 C C . SER A 1 294 ? 17.907 -22.010 12.699 1.00 87.88 294 SER A C 1
ATOM 2307 O O . SER A 1 294 ? 19.122 -21.886 12.888 1.00 87.88 294 SER A O 1
ATOM 2309 N N . LYS A 1 295 ? 17.376 -23.165 12.271 1.00 87.50 295 LYS A N 1
ATOM 2310 C CA . LYS A 1 295 ? 18.144 -24.386 11.947 1.00 87.50 295 LYS A CA 1
ATOM 2311 C C . LYS A 1 295 ? 19.324 -24.144 10.996 1.00 87.50 295 LYS A C 1
ATOM 2313 O O . LYS A 1 295 ? 20.326 -24.846 11.061 1.00 87.50 295 LYS A O 1
ATOM 2318 N N . TYR A 1 296 ? 19.208 -23.135 10.133 1.00 89.62 296 TYR A N 1
ATOM 2319 C CA . TYR A 1 296 ? 20.194 -22.782 9.109 1.00 89.62 296 TYR A CA 1
ATOM 2320 C C . TYR A 1 296 ? 21.251 -21.765 9.577 1.00 89.62 296 TYR A C 1
ATOM 2322 O O . TYR A 1 296 ? 22.054 -21.314 8.765 1.00 89.62 296 TYR A O 1
ATOM 2330 N N . GLY A 1 297 ? 21.263 -21.392 10.863 1.00 86.12 297 GLY A N 1
ATOM 2331 C CA . GLY A 1 297 ? 22.258 -20.472 11.428 1.00 86.12 297 GLY A CA 1
ATOM 2332 C C . GLY A 1 297 ? 22.009 -18.996 11.106 1.00 86.12 297 GLY A C 1
ATOM 2333 O O . GLY A 1 297 ? 22.961 -18.221 11.015 1.00 86.12 297 GLY A O 1
ATOM 2334 N N . TRP A 1 298 ? 20.743 -18.601 10.935 1.00 89.38 298 TRP A N 1
ATOM 2335 C CA . TRP A 1 298 ? 20.325 -17.212 10.696 1.00 89.38 298 TRP A CA 1
ATOM 2336 C C . TRP A 1 298 ? 19.378 -16.705 11.778 1.00 89.38 298 TRP A C 1
ATOM 2338 O O . TRP A 1 298 ? 18.498 -17.448 12.227 1.00 89.38 298 TRP A O 1
ATOM 2348 N N . CYS A 1 299 ? 19.545 -15.439 12.150 1.00 84.75 299 CYS A N 1
ATOM 2349 C CA . CYS A 1 299 ? 18.722 -14.737 13.123 1.00 84.75 299 CYS A CA 1
ATOM 2350 C C . CYS A 1 299 ? 17.452 -14.163 12.492 1.00 84.75 299 CYS A C 1
ATOM 2352 O O . CYS A 1 299 ? 17.500 -13.561 11.420 1.00 84.75 299 CYS A O 1
ATOM 2354 N N . GLY A 1 300 ? 16.324 -14.299 13.182 1.00 77.06 300 GLY A N 1
ATOM 2355 C CA . GLY A 1 300 ? 15.055 -13.699 12.776 1.00 77.06 300 GLY A CA 1
ATOM 2356 C C . GLY A 1 300 ? 14.000 -13.783 13.874 1.00 77.06 300 GLY A C 1
ATOM 2357 O O . GLY A 1 300 ? 14.184 -14.476 14.869 1.00 77.06 300 GLY A O 1
ATOM 2358 N N . THR A 1 301 ? 12.891 -13.069 13.703 1.00 81.19 301 THR A N 1
ATOM 2359 C CA . THR A 1 301 ? 11.764 -13.024 14.658 1.00 81.19 301 THR A CA 1
ATOM 2360 C C . THR A 1 301 ? 10.517 -13.763 14.166 1.00 81.19 301 THR A C 1
ATOM 2362 O O . THR A 1 301 ? 9.512 -13.802 14.866 1.00 81.19 301 THR A O 1
ATOM 2365 N N . THR A 1 302 ? 10.549 -14.340 12.961 1.00 68.38 302 THR A N 1
ATOM 2366 C CA . THR A 1 302 ? 9.390 -15.038 12.387 1.00 68.38 302 THR A CA 1
ATOM 2367 C C . THR A 1 302 ? 9.296 -16.480 12.874 1.00 68.38 302 THR A C 1
ATOM 2369 O O . THR A 1 302 ? 10.305 -17.125 13.146 1.00 68.38 302 THR A O 1
ATOM 2372 N N . GLU A 1 303 ? 8.083 -17.028 12.889 1.00 71.25 303 GLU A N 1
ATOM 2373 C CA . GLU A 1 303 ? 7.759 -18.414 13.260 1.00 71.25 303 GLU A CA 1
ATOM 2374 C C . GLU A 1 303 ? 8.726 -19.474 12.680 1.00 71.25 303 GLU A C 1
ATOM 2376 O O . GLU A 1 303 ? 9.132 -20.405 13.376 1.00 71.25 303 GLU A O 1
ATOM 2381 N N . LYS A 1 304 ? 9.177 -19.294 11.429 1.00 71.81 304 LYS A N 1
ATOM 2382 C CA . LYS A 1 304 ? 10.141 -20.178 10.739 1.00 71.81 304 LYS A CA 1
ATOM 2383 C C . LYS A 1 304 ? 11.558 -20.156 11.331 1.00 71.81 304 LYS A C 1
ATOM 2385 O O . LYS A 1 304 ? 12.316 -21.099 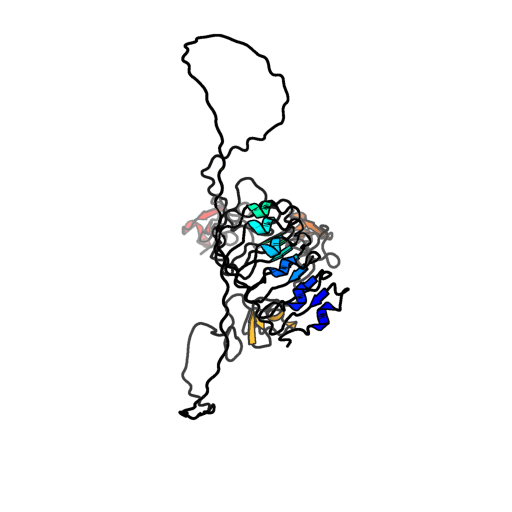11.127 1.00 71.81 304 LYS A O 1
ATOM 2390 N N . HIS A 1 305 ? 11.921 -19.094 12.047 1.00 77.69 305 HIS 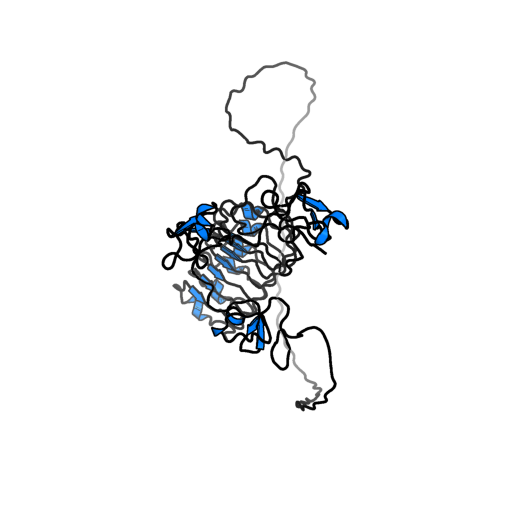A N 1
ATOM 2391 C CA . HIS A 1 305 ? 13.171 -18.977 12.805 1.00 77.69 305 HIS A CA 1
ATOM 2392 C C . HIS A 1 305 ? 12.992 -19.374 14.274 1.00 77.69 305 HIS A C 1
ATOM 2394 O O . HIS A 1 305 ? 13.976 -19.735 14.914 1.00 77.69 305 HIS A O 1
ATOM 2400 N N . CYS A 1 306 ? 11.764 -19.287 14.797 1.00 71.50 306 CYS A N 1
ATOM 2401 C CA . CYS A 1 306 ? 11.471 -19.361 16.226 1.00 71.50 306 CYS A CA 1
ATOM 2402 C C . CYS A 1 306 ? 10.897 -20.700 16.702 1.00 71.50 306 CYS A C 1
ATOM 2404 O O . CYS A 1 306 ? 11.272 -21.134 17.789 1.00 71.50 306 CYS A O 1
ATOM 2406 N N . LYS A 1 307 ? 10.025 -21.375 15.938 1.00 77.75 307 LYS A N 1
ATOM 2407 C CA . LYS A 1 307 ? 9.442 -22.659 16.370 1.00 77.75 307 LYS A CA 1
ATOM 2408 C C . LYS A 1 307 ? 10.507 -23.747 16.501 1.00 77.75 307 LYS A C 1
ATOM 2410 O O . LYS A 1 307 ? 11.375 -23.900 15.635 1.00 77.75 307 LYS A O 1
ATOM 2415 N N . LEU A 1 308 ? 10.407 -24.532 17.570 1.00 71.62 308 LEU A N 1
ATOM 2416 C CA . LEU A 1 308 ? 11.318 -25.640 17.850 1.00 71.62 308 LEU A CA 1
ATOM 2417 C C . LEU A 1 308 ? 11.240 -26.748 16.780 1.00 71.62 308 LEU A C 1
ATOM 2419 O O . LEU A 1 308 ? 12.280 -27.251 16.358 1.00 71.62 308 LEU A O 1
ATOM 2423 N N . SER A 1 309 ? 10.048 -27.040 16.248 1.00 75.94 309 SER A N 1
ATOM 2424 C CA . SER A 1 309 ? 9.820 -27.961 15.114 1.00 75.94 309 SER A CA 1
ATOM 2425 C C . SER A 1 309 ? 10.502 -27.525 13.811 1.00 75.94 309 SER A C 1
ATOM 2427 O O . SER A 1 309 ? 11.047 -28.355 13.082 1.00 75.94 309 SER A O 1
ATOM 2429 N N . ASN A 1 310 ? 10.593 -26.215 13.557 1.00 78.38 310 ASN A N 1
ATOM 2430 C CA . ASN A 1 310 ? 11.400 -25.647 12.467 1.00 78.38 310 ASN A CA 1
ATOM 2431 C C . ASN A 1 310 ? 12.923 -25.715 12.743 1.00 78.38 310 ASN A C 1
ATOM 2433 O O . ASN A 1 310 ? 13.731 -25.260 11.930 1.00 78.38 310 ASN A O 1
ATOM 2437 N N . GLY A 1 311 ? 13.336 -26.312 13.867 1.00 75.75 311 GLY A N 1
ATOM 2438 C CA . GLY A 1 311 ? 14.725 -26.539 14.258 1.00 75.75 311 GLY A CA 1
ATOM 2439 C C . GLY A 1 311 ? 15.414 -25.316 14.861 1.00 75.75 311 GLY A C 1
ATOM 2440 O O . GLY A 1 311 ? 16.616 -25.141 14.655 1.00 75.75 311 GLY A O 1
ATOM 2441 N N . CYS A 1 312 ? 14.675 -24.454 15.566 1.00 86.81 312 CYS A N 1
ATOM 2442 C CA . CYS A 1 312 ? 15.259 -23.310 16.267 1.00 86.81 312 CYS A CA 1
ATOM 2443 C C . CYS A 1 312 ? 16.336 -23.745 17.286 1.00 86.81 312 CYS A C 1
ATOM 2445 O O . CYS A 1 312 ? 16.142 -24.654 18.093 1.00 86.81 312 CYS A O 1
ATOM 2447 N N . GLN A 1 313 ? 17.490 -23.078 17.255 1.00 84.19 313 GLN A N 1
ATOM 2448 C CA . GLN A 1 313 ? 18.659 -23.372 18.077 1.00 84.19 313 GLN A CA 1
ATOM 2449 C C . GLN A 1 313 ? 18.647 -22.536 19.367 1.00 84.19 313 GLN A C 1
ATOM 2451 O O . GLN A 1 313 ? 19.233 -21.451 19.426 1.00 84.19 313 GLN A O 1
ATOM 2456 N N . SER A 1 314 ? 18.032 -23.062 20.428 1.00 81.50 314 SER A N 1
ATOM 2457 C CA . SER A 1 314 ? 17.846 -22.378 21.726 1.00 81.50 314 SER A CA 1
ATOM 2458 C C . SER A 1 314 ? 19.142 -21.888 22.391 1.00 81.50 314 SER A C 1
ATOM 2460 O O . SER A 1 314 ? 19.162 -20.860 23.066 1.00 81.50 314 SER A O 1
ATOM 2462 N N . ASN A 1 315 ? 20.267 -22.563 22.142 1.00 81.19 315 ASN A N 1
ATOM 2463 C CA . ASN A 1 315 ? 21.589 -22.127 22.604 1.00 81.19 315 ASN A CA 1
ATOM 2464 C C . ASN A 1 315 ? 22.035 -20.776 22.003 1.00 81.19 315 ASN A C 1
ATOM 2466 O O . ASN A 1 315 ? 22.859 -20.079 22.605 1.00 81.19 315 ASN A O 1
ATOM 2470 N N . PHE A 1 316 ? 21.488 -20.398 20.843 1.00 83.06 316 PHE A N 1
ATOM 2471 C CA . PHE A 1 316 ? 21.914 -19.252 20.034 1.00 83.06 316 PHE A CA 1
ATOM 2472 C C . PHE A 1 316 ? 20.801 -18.228 19.746 1.00 83.06 316 PHE A C 1
ATOM 2474 O O . PHE A 1 316 ? 21.087 -17.195 19.148 1.00 83.06 316 PHE A O 1
ATOM 2481 N N . GLY A 1 317 ? 19.563 -18.448 20.191 1.00 79.50 317 GLY A N 1
ATOM 2482 C CA . GLY A 1 317 ? 18.467 -17.477 20.093 1.00 79.50 317 GLY A CA 1
ATOM 2483 C C . GLY A 1 317 ? 17.242 -17.905 20.906 1.00 79.50 317 GLY A C 1
ATOM 2484 O O . GLY A 1 317 ? 17.180 -19.036 21.384 1.00 79.50 317 GLY A O 1
ATOM 2485 N N . LYS A 1 318 ? 16.267 -17.009 21.081 1.00 78.25 318 LYS A N 1
ATOM 2486 C CA . LYS A 1 318 ? 15.031 -17.306 21.823 1.00 78.25 318 LYS A CA 1
ATOM 2487 C C . LYS A 1 318 ? 14.100 -18.156 20.952 1.00 78.25 318 LYS A C 1
ATOM 2489 O O . LYS A 1 318 ? 13.623 -17.664 19.941 1.00 78.25 318 LYS A O 1
ATOM 2494 N N . CYS A 1 319 ? 13.841 -19.404 21.328 1.00 77.38 319 CYS A N 1
ATOM 2495 C CA . CYS A 1 319 ? 12.898 -20.268 20.610 1.00 77.38 319 CYS A CA 1
ATOM 2496 C C . CYS A 1 319 ? 11.496 -20.236 21.233 1.00 77.38 319 CYS A C 1
ATOM 2498 O O . CYS A 1 319 ? 11.331 -19.850 22.391 1.00 77.38 319 CYS A O 1
ATOM 2500 N N . LEU A 1 320 ? 10.507 -20.651 20.445 1.00 70.12 320 LEU A N 1
ATOM 2501 C CA . LEU A 1 320 ? 9.121 -20.877 20.843 1.00 70.12 320 LEU A CA 1
ATOM 2502 C C . LEU A 1 320 ? 8.866 -22.389 20.893 1.00 70.12 320 LEU A C 1
ATOM 2504 O O . LEU A 1 320 ? 9.167 -23.101 19.928 1.00 70.12 320 LEU A O 1
ATOM 2508 N N . ASN A 1 321 ? 8.314 -22.852 22.013 1.00 58.50 321 ASN A N 1
ATOM 2509 C CA . ASN A 1 321 ? 7.777 -24.205 22.154 1.00 58.50 321 ASN A CA 1
ATOM 2510 C C . ASN A 1 321 ? 6.377 -24.274 21.517 1.00 58.50 321 ASN A C 1
ATOM 2512 O O . ASN A 1 321 ? 5.796 -23.244 21.180 1.00 58.50 321 ASN A O 1
ATOM 2516 N N . GLU A 1 322 ? 5.845 -25.479 21.320 1.00 51.72 322 GLU A N 1
ATOM 2517 C CA . GLU A 1 322 ? 4.618 -25.690 20.532 1.00 51.72 322 GLU A CA 1
ATOM 2518 C C . GLU A 1 322 ? 3.327 -25.699 21.372 1.00 51.72 322 GLU A C 1
ATOM 2520 O O . GLU A 1 322 ? 2.242 -25.877 20.830 1.00 51.72 322 GLU A O 1
ATOM 2525 N N . ASP A 1 323 ? 3.434 -25.458 22.680 1.00 46.25 323 ASP A N 1
ATOM 2526 C CA . ASP A 1 323 ? 2.350 -25.642 23.656 1.00 46.25 323 ASP A CA 1
ATOM 2527 C C . ASP A 1 323 ? 1.343 -24.470 23.755 1.00 46.25 323 ASP A C 1
ATOM 2529 O O . ASP A 1 323 ? 0.388 -24.554 24.527 1.00 46.25 323 ASP A O 1
ATOM 2533 N N . ASP A 1 324 ? 1.546 -23.361 23.025 1.00 48.12 324 ASP A N 1
ATOM 2534 C CA . ASP A 1 324 ? 0.896 -22.072 23.347 1.00 48.12 324 ASP A CA 1
ATOM 2535 C C . ASP A 1 324 ? -0.166 -21.554 22.344 1.00 48.12 324 ASP A C 1
ATOM 2537 O O . ASP A 1 324 ? -0.980 -20.705 22.716 1.00 48.12 324 ASP A O 1
ATOM 2541 N N . ASP A 1 325 ? -0.257 -22.079 21.117 1.00 50.38 325 ASP A N 1
ATOM 2542 C CA . ASP A 1 325 ? -1.227 -21.607 20.102 1.00 50.38 325 ASP A CA 1
ATOM 2543 C C . ASP A 1 325 ? -2.544 -22.416 20.103 1.00 50.38 325 ASP A C 1
ATOM 2545 O O . ASP A 1 325 ? -2.869 -23.152 19.170 1.00 50.38 325 ASP A O 1
ATOM 2549 N N . LEU A 1 326 ? -3.349 -22.241 21.156 1.00 54.41 326 LEU A N 1
ATOM 2550 C CA . LEU A 1 326 ? -4.787 -22.546 21.119 1.00 54.41 326 LEU A CA 1
ATOM 2551 C C . LEU A 1 326 ? -5.543 -21.344 20.517 1.00 54.41 326 LEU A C 1
ATOM 2553 O O . LEU A 1 326 ? -5.237 -20.210 20.893 1.00 54.41 326 LEU A O 1
ATOM 2557 N N . PRO A 1 327 ? -6.535 -21.549 19.625 1.00 58.03 327 PRO A N 1
ATOM 2558 C CA . PRO A 1 327 ? -7.194 -20.457 18.902 1.00 58.03 327 PRO A CA 1
ATOM 2559 C C . PRO A 1 327 ? -7.882 -19.471 19.854 1.00 58.03 327 PRO A C 1
ATOM 2561 O O . PRO A 1 327 ? -8.377 -19.868 20.905 1.00 58.03 327 PRO A O 1
ATOM 2564 N N . ILE A 1 328 ? -7.936 -18.186 19.491 1.00 58.34 328 ILE A N 1
ATOM 2565 C CA . ILE A 1 328 ? -8.647 -17.180 20.293 1.00 58.34 328 ILE A CA 1
ATOM 2566 C C . ILE A 1 328 ? -10.145 -17.257 19.985 1.00 58.34 328 ILE A C 1
ATOM 2568 O O . ILE A 1 328 ? -10.560 -17.176 18.829 1.00 58.34 328 ILE A O 1
ATOM 2572 N N . SER A 1 329 ? -10.953 -17.397 21.031 1.00 62.12 329 SER A N 1
ATOM 2573 C CA . SER A 1 329 ? -12.405 -17.494 20.933 1.00 62.12 329 SER A CA 1
ATOM 2574 C C . SER A 1 329 ? -13.059 -16.190 20.482 1.00 62.12 329 SER A C 1
ATOM 2576 O O . SER A 1 329 ? -12.794 -15.114 21.019 1.00 62.12 329 SER A O 1
ATOM 2578 N N . THR A 1 330 ? -13.984 -16.315 19.531 1.00 63.34 330 THR A N 1
ATOM 2579 C CA . THR A 1 330 ? -14.773 -15.218 18.951 1.00 63.34 330 THR A CA 1
ATOM 2580 C C . THR A 1 330 ? -16.214 -15.158 19.469 1.00 63.34 330 THR A C 1
ATOM 2582 O O . THR A 1 330 ? -16.973 -14.283 19.060 1.00 63.34 330 THR A O 1
ATOM 2585 N N . ASN A 1 331 ? -16.619 -16.072 20.363 1.00 73.62 331 ASN A N 1
ATOM 2586 C CA . ASN A 1 331 ? -18.008 -16.214 20.834 1.00 73.62 331 ASN A CA 1
ATOM 2587 C C . ASN A 1 331 ? -18.152 -16.219 22.371 1.00 73.62 331 ASN A C 1
ATOM 2589 O O . ASN A 1 331 ? -19.156 -16.696 22.901 1.00 73.62 331 ASN A O 1
ATOM 2593 N N . ASN A 1 332 ? -17.144 -15.701 23.081 1.00 77.81 332 ASN A N 1
ATOM 2594 C CA . ASN A 1 332 ? -17.031 -15.669 24.546 1.00 77.81 332 ASN A CA 1
ATOM 2595 C C . ASN A 1 332 ? -17.018 -17.044 25.250 1.00 77.81 332 ASN A C 1
ATOM 2597 O O . ASN A 1 332 ? -17.081 -17.080 26.478 1.00 77.81 332 ASN A O 1
ATOM 2601 N N . LYS A 1 333 ? -16.897 -18.170 24.531 1.00 83.12 333 LYS A N 1
ATOM 2602 C CA . LYS A 1 333 ? -16.654 -19.497 25.134 1.00 83.12 333 LYS A CA 1
ATOM 2603 C C . LYS A 1 333 ? -15.165 -19.828 25.213 1.00 83.12 333 LYS A C 1
ATOM 2605 O O . LYS A 1 333 ? -14.368 -19.227 24.507 1.00 83.12 333 LYS A O 1
ATOM 2610 N N . CYS A 1 334 ? -14.778 -20.806 26.021 1.00 83.31 334 CYS A N 1
ATOM 2611 C CA . CYS A 1 334 ? -13.395 -21.270 26.143 1.00 83.31 334 CYS A CA 1
ATOM 2612 C C . CYS A 1 334 ? -13.319 -22.732 26.597 1.00 83.31 334 CYS A C 1
ATOM 2614 O O . CYS A 1 334 ? -14.285 -23.285 27.124 1.00 83.31 334 CYS A O 1
ATOM 2616 N N . GLY A 1 335 ? -12.169 -23.369 26.379 1.00 76.88 335 GLY A N 1
ATOM 2617 C CA . GLY A 1 335 ? -11.957 -24.793 26.654 1.00 76.88 335 GLY A CA 1
ATOM 2618 C C . GLY A 1 335 ? -11.412 -25.538 25.438 1.00 76.88 335 GLY A C 1
ATOM 2619 O O . GLY A 1 335 ? -11.134 -24.936 24.404 1.00 76.88 335 GLY A O 1
ATOM 2620 N N . LYS A 1 336 ? -11.288 -26.868 25.534 1.00 76.56 336 LYS A N 1
ATOM 2621 C CA . LYS A 1 336 ? -10.650 -27.712 24.500 1.00 76.56 336 LYS A CA 1
ATOM 2622 C C . LYS A 1 336 ? -11.231 -27.548 23.085 1.00 76.56 336 LYS A C 1
ATOM 2624 O O . LYS A 1 336 ? -10.486 -27.674 22.124 1.00 76.56 336 LYS A O 1
ATOM 2629 N N . GLU A 1 337 ? -12.527 -27.259 22.968 1.00 72.31 337 GLU A N 1
ATOM 2630 C CA . GLU A 1 337 ? -13.237 -27.092 21.687 1.00 72.31 337 GLU A CA 1
ATOM 2631 C C . GLU A 1 337 ? -13.290 -25.635 21.192 1.00 72.31 337 GLU A C 1
ATOM 2633 O O . GLU A 1 337 ? -13.441 -25.397 19.998 1.00 72.31 337 GLU A O 1
ATOM 2638 N N . TYR A 1 338 ? -13.179 -24.657 22.101 1.00 73.25 338 TYR A N 1
ATOM 2639 C CA . TYR A 1 338 ? -13.412 -23.228 21.823 1.00 73.25 338 TYR A CA 1
ATOM 2640 C C . TYR A 1 338 ? -12.140 -22.373 21.914 1.00 73.25 338 TYR A C 1
ATOM 2642 O O . TYR A 1 338 ? -12.152 -21.209 21.521 1.00 73.25 338 TYR A O 1
ATOM 2650 N N . GLY A 1 339 ? -11.046 -22.946 22.419 1.00 74.25 339 GLY A N 1
ATOM 2651 C CA . GLY A 1 339 ? -9.745 -22.302 22.533 1.00 74.25 339 GLY A CA 1
ATOM 2652 C C . GLY A 1 339 ? -9.588 -21.390 23.755 1.00 74.25 339 GLY A C 1
ATOM 2653 O O . GLY A 1 339 ? -10.228 -21.585 24.796 1.00 74.25 339 GLY A O 1
ATOM 2654 N N . LYS A 1 340 ? -8.667 -20.429 23.632 1.00 79.50 340 LYS A N 1
ATOM 2655 C CA . LYS A 1 340 ? -8.291 -19.440 24.651 1.00 79.50 340 LYS A CA 1
ATOM 2656 C C . LYS A 1 340 ? -9.197 -18.205 24.589 1.00 79.50 340 LYS A C 1
ATOM 2658 O O . LYS A 1 340 ? -9.621 -17.775 23.519 1.00 79.50 340 LYS A O 1
ATOM 2663 N N . CYS A 1 341 ? -9.450 -17.588 25.737 1.00 73.94 341 CYS A N 1
ATOM 2664 C CA . CYS A 1 341 ? -10.124 -16.296 25.820 1.00 73.94 341 CYS A CA 1
ATOM 2665 C C . CYS A 1 341 ? -9.266 -15.146 25.253 1.00 73.94 341 CYS A C 1
ATOM 2667 O O . CYS A 1 341 ? -8.034 -15.245 25.248 1.00 73.94 341 CYS A O 1
ATOM 2669 N N . PRO A 1 342 ? -9.889 -14.025 24.834 1.00 76.00 342 PRO A N 1
ATOM 2670 C CA . PRO A 1 342 ? -9.178 -12.808 24.442 1.00 76.00 342 PRO A CA 1
ATOM 2671 C C . PRO A 1 342 ? -8.195 -12.303 25.511 1.00 76.00 342 PRO A C 1
ATOM 2673 O O . PRO A 1 342 ? -8.384 -12.515 26.712 1.00 76.00 342 PRO A O 1
ATOM 2676 N N . SER A 1 343 ? -7.138 -11.605 25.081 1.00 71.00 343 SER A N 1
ATOM 2677 C CA . SER A 1 343 ? -6.067 -11.150 25.979 1.00 71.00 343 SER A CA 1
ATOM 2678 C C . SER A 1 343 ? -6.602 -10.310 27.143 1.00 71.00 343 SER A C 1
ATOM 2680 O O . SER A 1 343 ? -7.314 -9.330 26.945 1.00 71.00 343 SER A O 1
ATOM 2682 N N . GLY A 1 344 ? -6.242 -10.697 28.371 1.00 68.56 344 GLY A N 1
ATOM 2683 C CA . GLY A 1 344 ? -6.725 -10.049 29.596 1.00 68.56 344 GLY A CA 1
ATOM 2684 C C . GLY A 1 344 ? -7.946 -10.721 30.228 1.00 68.56 344 GLY A C 1
ATOM 2685 O O . GLY A 1 344 ? -8.230 -10.442 31.388 1.00 68.56 344 GLY A O 1
ATOM 2686 N N . GLN A 1 345 ? -8.625 -11.627 29.521 1.00 80.81 345 GLN A N 1
ATOM 2687 C CA . GLN A 1 345 ? -9.783 -12.353 30.043 1.00 80.81 345 GLN A CA 1
ATOM 2688 C C . GLN A 1 345 ? -9.414 -13.723 30.632 1.00 80.81 345 GLN A C 1
ATOM 2690 O O . GLN A 1 345 ? -8.395 -14.340 30.299 1.00 80.81 345 GLN A O 1
ATOM 2695 N N . CYS A 1 346 ? -10.295 -14.196 31.504 1.00 84.94 346 CYS A N 1
ATOM 2696 C CA . CYS A 1 346 ? -10.189 -15.417 32.284 1.00 84.94 346 CYS A CA 1
ATOM 2697 C C . CYS A 1 346 ? -11.191 -16.457 31.769 1.00 84.94 346 CYS A C 1
ATOM 2699 O O . CYS A 1 346 ? -12.314 -16.096 31.411 1.00 84.94 346 CYS A O 1
ATOM 2701 N N . CYS A 1 347 ? -10.819 -17.740 31.754 1.00 84.44 347 CYS A N 1
ATOM 2702 C CA . CYS A 1 347 ? -11.732 -18.814 31.363 1.00 84.44 347 CYS A CA 1
ATOM 2703 C C . CYS A 1 347 ? -12.353 -19.461 32.601 1.00 84.44 347 CYS A C 1
ATOM 2705 O O . CYS A 1 347 ? -11.670 -20.161 33.343 1.00 84.44 347 CYS A O 1
ATOM 2707 N N . SER A 1 348 ? -13.650 -19.263 32.818 1.00 87.56 348 SER A N 1
ATOM 2708 C CA . SER A 1 348 ? -14.373 -19.868 33.943 1.00 87.56 348 SER A CA 1
ATOM 2709 C C . SER A 1 348 ? -14.474 -21.396 33.842 1.00 87.56 348 SER A C 1
ATOM 2711 O O . SER A 1 348 ? -14.389 -21.983 32.757 1.00 87.56 348 SER A O 1
ATOM 2713 N N . LYS A 1 349 ? -14.777 -22.048 34.972 1.00 88.88 349 LYS A N 1
ATOM 2714 C CA . LYS A 1 349 ? -15.078 -23.490 35.070 1.00 88.88 349 LYS A CA 1
ATOM 2715 C C . LYS A 1 349 ? -16.145 -23.975 34.075 1.00 88.88 349 LYS A C 1
ATOM 2717 O O . LYS A 1 349 ? -16.120 -25.127 33.659 1.00 88.88 349 LYS A O 1
ATOM 2722 N N . TYR A 1 350 ? -17.070 -23.095 33.692 1.00 88.56 350 TYR A N 1
ATOM 2723 C CA . TYR A 1 350 ? -18.190 -23.390 32.794 1.00 88.56 350 TYR A CA 1
ATOM 2724 C C . TYR A 1 350 ? -17.882 -23.138 31.309 1.00 88.56 350 TYR A C 1
ATOM 2726 O O . TYR A 1 350 ? -18.792 -23.190 30.486 1.00 88.56 350 TYR A O 1
ATOM 2734 N N . GLY A 1 351 ? -16.623 -22.853 30.959 1.00 85.62 351 GLY A N 1
ATOM 2735 C CA . GLY A 1 351 ? -16.212 -22.630 29.572 1.00 85.62 351 GLY A CA 1
ATOM 2736 C C . GLY A 1 351 ? -16.673 -21.290 28.998 1.00 85.62 351 GLY A C 1
ATOM 2737 O O . GLY A 1 351 ? -16.935 -21.203 27.803 1.00 85.62 351 GLY A O 1
ATOM 2738 N N . TRP A 1 352 ? -16.771 -20.252 29.837 1.00 87.81 352 TRP A N 1
ATOM 2739 C CA . TRP A 1 352 ? -17.073 -18.873 29.429 1.00 87.81 352 TRP A CA 1
ATOM 2740 C C . TRP A 1 352 ? -15.946 -17.909 29.793 1.00 87.81 352 TRP A C 1
ATOM 2742 O O . TRP A 1 352 ? -15.366 -18.012 30.879 1.00 87.81 352 TRP A O 1
ATOM 2752 N N . CYS A 1 353 ? -15.683 -16.960 28.901 1.00 85.44 353 CYS A N 1
ATOM 2753 C CA . CYS A 1 353 ? -14.707 -15.893 29.058 1.00 85.44 353 CYS A CA 1
ATOM 2754 C C . CYS A 1 353 ? -15.289 -14.695 29.811 1.00 85.44 353 CYS A C 1
ATOM 2756 O O . CYS A 1 353 ? -16.404 -14.253 29.535 1.00 85.44 353 CYS A O 1
ATOM 2758 N N . GLY A 1 354 ? -14.511 -14.136 30.734 1.00 80.75 354 GLY A N 1
ATOM 2759 C CA . GLY A 1 354 ? -14.873 -12.916 31.450 1.00 80.75 354 GLY A CA 1
ATOM 2760 C C . GLY A 1 354 ? -13.726 -12.374 32.296 1.00 80.75 354 GLY A C 1
ATOM 2761 O O . GLY A 1 354 ? -12.692 -13.016 32.443 1.00 80.75 354 GLY A O 1
ATOM 2762 N N . THR A 1 355 ? -13.903 -11.178 32.853 1.00 82.12 355 THR A N 1
ATOM 2763 C CA . THR A 1 355 ? -12.904 -10.487 33.695 1.00 82.12 355 THR A CA 1
ATOM 2764 C C . THR A 1 355 ? -13.318 -10.369 35.163 1.00 82.12 355 THR A C 1
ATOM 2766 O O . THR A 1 355 ? -12.575 -9.813 35.967 1.00 82.12 355 THR A O 1
ATOM 2769 N N . SER A 1 356 ? -14.506 -10.860 35.537 1.00 77.50 356 SER A N 1
ATOM 2770 C CA . SER A 1 356 ? -14.970 -10.795 36.925 1.00 77.50 356 SER A CA 1
ATOM 2771 C C . SER A 1 356 ? -14.321 -11.874 37.789 1.00 77.50 356 SER A C 1
ATOM 2773 O O . SER A 1 356 ? -13.944 -12.937 37.304 1.00 77.50 356 SER A O 1
ATOM 2775 N N . GLU A 1 357 ? -14.242 -11.617 39.094 1.00 75.00 357 GLU A N 1
ATOM 2776 C CA . GLU A 1 357 ? -13.560 -12.466 40.078 1.00 75.00 357 GLU A CA 1
ATOM 2777 C C . GLU A 1 357 ? -13.924 -13.963 39.953 1.00 75.00 357 GLU A C 1
ATOM 2779 O O . GLU A 1 357 ? -13.031 -14.806 39.914 1.00 75.00 357 GLU A O 1
ATOM 2784 N N . LYS A 1 358 ? -15.212 -14.278 39.737 1.00 73.88 358 LYS A N 1
ATOM 2785 C CA . LYS A 1 358 ? -15.745 -15.646 39.541 1.00 73.88 358 LYS A CA 1
ATOM 2786 C C . LYS A 1 358 ? -15.307 -16.349 38.245 1.00 73.88 358 LYS A C 1
ATOM 2788 O O . LYS A 1 358 ? -15.460 -17.560 38.126 1.00 73.88 358 LYS A O 1
ATOM 2793 N N . HIS A 1 359 ? -14.816 -15.607 37.253 1.00 78.56 359 HIS A N 1
ATOM 2794 C CA . HIS A 1 359 ? -14.205 -16.170 36.041 1.00 78.56 359 HIS A CA 1
ATOM 2795 C C . HIS A 1 359 ? -12.700 -16.382 36.213 1.00 78.56 359 HIS A C 1
ATOM 2797 O O . HIS A 1 359 ? -12.124 -17.201 35.502 1.00 78.56 359 HIS A O 1
ATOM 2803 N N . CYS A 1 360 ? -12.075 -15.632 37.124 1.00 73.56 360 CYS A N 1
ATOM 2804 C CA . CYS A 1 360 ? -10.627 -15.496 37.236 1.00 73.56 360 CYS A CA 1
ATOM 2805 C C . CYS A 1 360 ? -10.016 -16.267 38.407 1.00 73.56 360 CYS A C 1
ATOM 2807 O O . CYS A 1 360 ? -8.867 -16.693 38.305 1.00 73.56 360 CYS A O 1
ATOM 2809 N N . LYS A 1 361 ? -10.749 -16.475 39.504 1.00 77.12 361 LYS A N 1
ATOM 2810 C CA . LYS A 1 361 ? -10.275 -17.248 40.656 1.00 77.12 361 LYS A CA 1
ATOM 2811 C C . LYS A 1 361 ? -9.976 -18.694 40.280 1.00 77.12 361 LYS A C 1
ATOM 2813 O O . LYS A 1 361 ? -10.844 -19.414 39.782 1.00 77.12 361 LYS A O 1
ATOM 2818 N N . LEU A 1 362 ? -8.770 -19.152 40.610 1.00 71.25 362 LEU A N 1
ATOM 2819 C CA . LEU A 1 362 ? -8.431 -20.575 40.546 1.00 71.25 362 LEU A CA 1
ATOM 2820 C C . LEU A 1 362 ? -9.323 -21.404 41.494 1.00 71.25 362 LEU A C 1
ATOM 2822 O O . LEU A 1 362 ? -9.749 -22.500 41.138 1.00 71.25 362 LEU A O 1
ATOM 2826 N N . SER A 1 363 ? -9.687 -20.838 42.649 1.00 75.81 363 SER A N 1
ATOM 2827 C CA . SER A 1 363 ? -10.613 -21.408 43.640 1.00 75.81 363 SER A CA 1
ATOM 2828 C C . SER A 1 363 ? -12.058 -21.575 43.132 1.00 75.81 363 SER A C 1
ATOM 2830 O O . SER A 1 363 ? -12.709 -22.553 43.490 1.00 75.81 363 SER A O 1
ATOM 2832 N N . ASP A 1 364 ? -12.530 -20.715 42.220 1.00 79.06 364 ASP A N 1
ATOM 2833 C CA . ASP A 1 364 ? -13.815 -20.879 41.509 1.00 79.06 364 ASP A CA 1
ATOM 2834 C C . ASP A 1 364 ? -13.703 -21.813 40.274 1.00 79.06 364 ASP A C 1
ATOM 2836 O O . ASP A 1 364 ? -14.687 -22.078 39.576 1.00 79.06 364 ASP A O 1
ATOM 2840 N N . GLY A 1 365 ? -12.511 -22.363 40.009 1.00 74.12 365 GLY A N 1
ATOM 2841 C CA . GLY A 1 365 ? -12.242 -23.311 38.924 1.00 74.12 365 GLY A CA 1
ATOM 2842 C C . GLY A 1 365 ? -11.865 -22.671 37.585 1.00 74.12 365 GLY A C 1
ATOM 2843 O O . GLY A 1 365 ? -12.181 -23.239 36.539 1.00 74.12 365 GLY A O 1
ATOM 2844 N N . CYS A 1 366 ? -11.214 -21.503 37.593 1.00 84.06 366 CYS A N 1
ATOM 2845 C CA . CYS A 1 366 ? -10.650 -20.904 36.381 1.00 84.06 366 CYS A CA 1
ATOM 2846 C C . CYS A 1 366 ? -9.671 -21.860 35.663 1.00 84.06 366 CYS A C 1
ATOM 2848 O O . CYS A 1 366 ? -8.819 -22.494 36.287 1.00 84.06 366 CYS A O 1
ATOM 2850 N N . GLN A 1 367 ? -9.785 -21.954 34.337 1.00 81.75 367 GLN A N 1
ATOM 2851 C CA . GLN A 1 367 ? -9.018 -22.862 33.487 1.00 81.75 367 GLN A CA 1
ATOM 2852 C C . GLN A 1 367 ? -7.808 -22.146 32.862 1.00 81.75 367 GLN A C 1
ATOM 2854 O O . GLN A 1 367 ? -7.909 -21.546 31.789 1.00 81.75 367 GLN A O 1
ATOM 2859 N N . SER A 1 368 ? -6.643 -22.245 33.506 1.00 74.25 368 SER A N 1
ATOM 2860 C CA . SER A 1 368 ? -5.410 -21.522 33.130 1.00 74.25 368 SER A CA 1
ATOM 2861 C C . SER A 1 368 ? -4.915 -21.791 31.703 1.00 74.25 368 SER A C 1
ATOM 2863 O O . SER A 1 368 ? -4.374 -20.898 31.057 1.00 74.25 368 SER A O 1
ATOM 2865 N N . ASN A 1 369 ? -5.161 -22.988 31.167 1.00 74.12 369 ASN A N 1
ATOM 2866 C CA . ASN A 1 369 ? -4.807 -23.345 29.787 1.00 74.12 369 ASN A CA 1
ATOM 2867 C C . ASN A 1 369 ? -5.616 -22.558 28.732 1.00 74.12 369 ASN A C 1
ATOM 2869 O O . ASN A 1 369 ? -5.214 -22.487 27.570 1.00 74.12 369 ASN A O 1
ATOM 2873 N N . PHE A 1 370 ? -6.755 -21.977 29.126 1.00 76.56 370 PHE A N 1
ATOM 2874 C CA . PHE A 1 370 ? -7.720 -21.323 28.237 1.00 76.56 370 PHE A CA 1
ATOM 2875 C C . PHE A 1 370 ? -7.983 -19.849 28.593 1.00 76.56 370 PHE A C 1
ATOM 2877 O O . PHE A 1 370 ? -8.781 -19.197 27.927 1.00 76.56 370 PHE A O 1
ATOM 2884 N N . GLY A 1 371 ? -7.328 -19.285 29.609 1.00 74.44 371 GLY A N 1
ATOM 2885 C CA . GLY A 1 371 ? -7.460 -17.873 29.977 1.00 74.44 371 GLY A CA 1
ATOM 2886 C C . GLY A 1 371 ? -6.566 -17.498 31.158 1.00 74.44 371 GLY A C 1
ATOM 2887 O O . GLY A 1 371 ? -6.025 -18.368 31.836 1.00 74.44 371 GLY A O 1
ATOM 2888 N N . LYS A 1 372 ? -6.400 -16.199 31.421 1.00 75.56 372 LYS A N 1
ATOM 2889 C CA . LYS A 1 372 ? -5.586 -15.733 32.555 1.00 75.56 372 LYS A CA 1
ATOM 2890 C C . LYS A 1 372 ? -6.320 -16.023 33.864 1.00 75.56 372 LYS A C 1
ATOM 2892 O O . LYS A 1 372 ? -7.387 -15.468 34.087 1.00 75.56 372 LYS A O 1
ATOM 2897 N N . CYS A 1 373 ? -5.755 -16.860 34.729 1.00 75.12 373 CYS A N 1
ATOM 2898 C CA . CYS A 1 373 ? -6.295 -17.097 36.068 1.00 75.12 373 CYS A CA 1
ATOM 2899 C C . CYS A 1 373 ? -5.498 -16.332 37.125 1.00 75.12 373 CYS A C 1
ATOM 2901 O O . CYS A 1 373 ? -4.280 -16.187 37.021 1.00 75.12 373 CYS A O 1
ATOM 2903 N N . LEU A 1 374 ? -6.200 -15.863 38.153 1.00 69.19 374 LEU A N 1
ATOM 2904 C CA . LEU A 1 374 ? -5.623 -15.241 39.334 1.00 69.19 374 LEU A CA 1
ATOM 2905 C C . LEU A 1 374 ? -5.263 -16.339 40.340 1.00 69.19 374 LEU A C 1
ATOM 2907 O O . LEU A 1 374 ? -6.142 -16.989 40.912 1.00 69.19 374 LEU A O 1
ATOM 2911 N N . ASN A 1 375 ? -3.960 -16.518 40.551 1.00 57.47 375 ASN A N 1
ATOM 2912 C CA . ASN A 1 375 ? -3.421 -17.249 41.693 1.00 57.47 375 ASN A CA 1
ATOM 2913 C C . ASN A 1 375 ? -3.460 -16.328 42.924 1.00 57.47 375 ASN A C 1
ATOM 2915 O O . ASN A 1 375 ? -3.145 -15.144 42.814 1.00 57.47 375 ASN A O 1
ATOM 2919 N N . GLU A 1 376 ? -3.799 -16.856 44.100 1.00 53.97 376 GLU A N 1
ATOM 2920 C CA . GLU A 1 376 ? -4.092 -16.044 45.299 1.00 53.97 376 GLU A CA 1
ATOM 2921 C C . GLU A 1 376 ? -2.850 -15.443 46.006 1.00 53.97 376 GLU A C 1
ATOM 2923 O O . GLU A 1 376 ? -2.977 -14.835 47.072 1.00 53.97 376 GLU A O 1
ATOM 2928 N N . ASP A 1 377 ? -1.645 -15.582 45.433 1.00 49.69 377 ASP A N 1
ATOM 2929 C CA . ASP A 1 377 ? -0.389 -15.324 46.151 1.00 49.69 377 ASP A CA 1
ATOM 2930 C C . ASP A 1 377 ? 0.500 -14.157 45.677 1.00 49.69 377 ASP A C 1
ATOM 2932 O O . ASP A 1 377 ? 1.168 -13.598 46.550 1.00 49.69 377 ASP A O 1
ATOM 2936 N N . ASP A 1 378 ? 0.519 -13.738 44.395 1.00 54.81 378 ASP A N 1
ATOM 2937 C CA . ASP A 1 378 ? 1.637 -12.886 43.911 1.00 54.81 378 ASP A CA 1
ATOM 2938 C C . ASP A 1 378 ? 1.354 -11.479 43.338 1.00 54.81 378 ASP A C 1
ATOM 2940 O O . ASP A 1 378 ? 2.236 -10.630 43.447 1.00 54.81 378 ASP A O 1
ATOM 2944 N N . ASP A 1 379 ? 0.155 -11.121 42.863 1.00 56.06 379 ASP A N 1
ATOM 2945 C CA . ASP A 1 379 ? -0.143 -9.727 42.443 1.00 56.06 379 ASP A CA 1
ATOM 2946 C C . ASP A 1 379 ? -1.144 -9.023 43.373 1.00 56.06 379 ASP A C 1
ATOM 2948 O O . ASP A 1 379 ? -2.271 -8.670 43.027 1.00 56.06 379 ASP A O 1
ATOM 2952 N N . LEU A 1 380 ? -0.685 -8.791 44.606 1.00 59.44 380 LEU A N 1
ATOM 2953 C CA . LEU A 1 380 ? -1.274 -7.805 45.513 1.00 59.44 380 LEU A CA 1
ATOM 2954 C C . LEU A 1 380 ? -1.012 -6.385 44.967 1.00 59.44 380 LEU A C 1
ATOM 2956 O O . LEU A 1 380 ? 0.148 -6.071 44.684 1.00 59.44 380 LEU A O 1
ATOM 2960 N N . PRO A 1 381 ? -2.033 -5.510 44.857 1.00 60.09 381 PRO A N 1
ATOM 2961 C CA . PRO A 1 381 ? -1.909 -4.211 44.192 1.00 60.09 381 PRO A CA 1
ATOM 2962 C C . PRO A 1 381 ? -0.878 -3.301 44.871 1.00 60.09 381 PRO A C 1
ATOM 2964 O O . PRO A 1 381 ? -0.649 -3.403 46.074 1.00 60.09 381 PRO A O 1
ATOM 2967 N N . ILE A 1 382 ? -0.265 -2.385 44.116 1.00 64.81 382 ILE A N 1
ATOM 2968 C CA . ILE A 1 382 ? 0.662 -1.399 44.691 1.00 64.81 382 ILE A CA 1
ATOM 2969 C C . ILE A 1 382 ? -0.141 -0.284 45.365 1.00 64.81 382 ILE A C 1
ATOM 2971 O O . ILE A 1 382 ? -0.968 0.371 44.730 1.00 64.81 382 ILE A O 1
ATOM 2975 N N . SER A 1 383 ? 0.134 -0.048 46.645 1.00 68.75 383 SER A N 1
ATOM 2976 C CA . SER A 1 383 ? -0.526 0.985 47.436 1.00 68.75 383 SER A CA 1
ATOM 2977 C C . SER A 1 383 ? -0.229 2.400 46.941 1.00 68.75 383 SER A C 1
ATOM 2979 O O . SER A 1 383 ? 0.926 2.786 46.745 1.00 68.75 383 SER A O 1
ATOM 2981 N N . THR A 1 384 ? -1.290 3.196 46.816 1.00 67.69 384 THR A N 1
ATOM 2982 C CA . THR A 1 384 ? -1.262 4.610 46.412 1.00 67.69 384 THR A CA 1
ATOM 2983 C C . THR A 1 384 ? -1.466 5.584 47.578 1.00 67.69 384 THR A C 1
ATOM 2985 O O . THR A 1 384 ? -1.386 6.793 47.378 1.00 67.69 384 THR A O 1
ATOM 2988 N N . ASN A 1 385 ? -1.719 5.086 48.796 1.00 75.19 385 ASN A N 1
ATOM 2989 C CA . ASN A 1 385 ? -2.065 5.893 49.979 1.00 75.19 385 ASN A CA 1
ATOM 2990 C C . ASN A 1 385 ? -1.153 5.635 51.197 1.00 75.19 385 ASN A C 1
ATOM 2992 O O . ASN A 1 385 ? -1.522 5.937 52.333 1.00 75.19 385 ASN A O 1
ATOM 2996 N N . SER A 1 386 ? 0.025 5.050 50.961 1.00 81.38 386 SER A N 1
ATOM 2997 C CA . SER A 1 386 ? 1.028 4.679 51.973 1.00 81.38 386 SER A CA 1
ATOM 2998 C C . SER A 1 386 ? 0.578 3.655 53.026 1.00 81.38 386 SER A C 1
ATOM 3000 O O . SER A 1 386 ? 1.328 3.408 53.972 1.00 81.38 386 SER A O 1
ATOM 3002 N N . LYS A 1 387 ? -0.589 3.013 52.878 1.00 84.62 387 LYS A N 1
ATOM 3003 C CA . LYS A 1 387 ? -0.992 1.849 53.691 1.00 84.62 387 LYS A CA 1
ATOM 3004 C C . LYS A 1 387 ? -0.588 0.530 53.032 1.00 84.62 387 LYS A C 1
ATOM 3006 O O . LYS A 1 387 ? -0.371 0.490 51.829 1.00 84.62 387 LYS A O 1
ATOM 3011 N N . CYS A 1 388 ? -0.523 -0.559 53.785 1.00 83.44 388 CYS A N 1
ATOM 3012 C CA . CYS A 1 388 ? -0.205 -1.893 53.275 1.00 83.44 388 CYS A CA 1
ATOM 3013 C C . CYS A 1 388 ? -0.844 -2.994 54.125 1.00 83.44 388 CYS A C 1
ATOM 3015 O O . CYS A 1 388 ? -1.248 -2.762 55.265 1.00 83.44 388 CYS A O 1
ATOM 3017 N N . GLY A 1 389 ? -0.945 -4.197 53.565 1.00 78.38 389 GLY A N 1
ATOM 3018 C CA . GLY A 1 389 ? -1.622 -5.332 54.196 1.00 78.38 389 GLY A CA 1
ATOM 3019 C C . GLY A 1 389 ? -2.676 -5.947 53.280 1.00 78.38 389 GLY A C 1
ATOM 3020 O O . GLY A 1 389 ? -2.810 -5.556 52.122 1.00 78.38 389 GLY A O 1
ATOM 3021 N N . LYS A 1 390 ? -3.460 -6.898 53.802 1.00 77.00 390 LYS A N 1
ATOM 3022 C CA . LYS A 1 390 ? -4.411 -7.701 53.006 1.00 77.00 390 LYS A CA 1
ATOM 3023 C C . LYS A 1 390 ? -5.443 -6.867 52.224 1.00 77.00 390 LYS A C 1
ATOM 3025 O O . LYS A 1 390 ? -5.859 -7.290 51.155 1.00 77.00 390 LYS A O 1
ATOM 3030 N N . GLU A 1 391 ? -5.820 -5.695 52.737 1.00 71.62 391 GLU A N 1
ATOM 3031 C CA . GLU A 1 391 ? -6.789 -4.772 52.120 1.00 71.62 391 GLU A CA 1
ATOM 3032 C C . GLU A 1 391 ? -6.145 -3.691 51.231 1.00 71.62 391 GLU A C 1
ATOM 3034 O O . GLU A 1 391 ? -6.788 -3.182 50.319 1.00 71.62 391 GLU A O 1
ATOM 3039 N N . TYR A 1 392 ? -4.883 -3.326 51.496 1.00 75.38 392 TYR A N 1
ATOM 3040 C CA . TYR A 1 392 ? -4.205 -2.168 50.881 1.00 75.38 392 TYR A CA 1
ATOM 3041 C C . TYR A 1 392 ? -3.071 -2.559 49.921 1.00 75.38 392 TYR A C 1
ATOM 3043 O O . TYR A 1 392 ? -2.530 -1.702 49.226 1.00 75.38 392 TYR A O 1
ATOM 3051 N N . GLY A 1 393 ? -2.715 -3.845 49.873 1.00 77.56 393 GLY A N 1
ATOM 3052 C CA . GLY A 1 393 ? -1.731 -4.404 48.955 1.00 77.56 393 GLY A CA 1
ATOM 3053 C C . GLY A 1 393 ? -0.268 -4.246 49.390 1.00 77.56 393 GLY A C 1
ATOM 3054 O O . GLY A 1 393 ? 0.046 -4.121 50.581 1.00 77.56 393 GLY A O 1
ATOM 3055 N N . LYS A 1 394 ? 0.633 -4.331 48.403 1.00 84.06 394 LYS A N 1
ATOM 3056 C CA . LYS A 1 394 ? 2.095 -4.225 48.534 1.00 84.06 394 LYS A CA 1
ATOM 3057 C C . LYS A 1 394 ? 2.524 -2.746 48.533 1.00 84.06 394 LYS A C 1
ATOM 3059 O O . LYS A 1 394 ? 1.974 -1.923 47.804 1.00 84.06 394 LYS A O 1
ATOM 3064 N N . CYS A 1 395 ? 3.539 -2.397 49.319 1.00 80.69 395 CYS A N 1
ATOM 3065 C CA . CYS A 1 395 ? 4.147 -1.067 49.292 1.00 80.69 395 CYS A CA 1
ATOM 3066 C C . CYS A 1 395 ? 4.878 -0.782 47.962 1.00 80.69 395 CYS A C 1
ATOM 3068 O O . CYS A 1 395 ? 5.344 -1.720 47.307 1.00 80.69 395 CYS A O 1
ATOM 3070 N N . PRO A 1 396 ? 5.057 0.501 47.583 1.00 81.62 396 PRO A N 1
ATOM 3071 C CA . PRO A 1 396 ? 5.887 0.893 46.444 1.00 81.62 396 PRO A CA 1
ATOM 3072 C C . PRO A 1 396 ? 7.308 0.309 46.491 1.00 81.62 396 PRO A C 1
ATOM 3074 O O . PRO A 1 396 ? 7.874 0.074 47.562 1.00 81.62 396 PRO A O 1
ATOM 3077 N N . SER A 1 397 ? 7.910 0.089 45.317 1.00 79.88 397 SER A N 1
ATOM 3078 C CA . SER A 1 397 ? 9.213 -0.580 45.203 1.00 79.88 397 SER A CA 1
ATOM 3079 C C . SER A 1 397 ? 10.300 0.114 46.032 1.00 79.88 397 SER A C 1
ATOM 3081 O O . SER A 1 397 ? 10.566 1.300 45.863 1.00 79.88 397 SER A O 1
ATOM 3083 N N . GLY A 1 398 ? 10.941 -0.651 46.923 1.00 78.44 398 GLY A N 1
ATOM 3084 C CA . GLY A 1 398 ? 11.964 -0.147 47.847 1.00 78.44 398 GLY A CA 1
ATOM 3085 C C . GLY A 1 398 ? 11.441 0.245 49.232 1.00 78.44 398 GLY A C 1
ATOM 3086 O O . GLY A 1 398 ? 12.249 0.585 50.088 1.00 78.44 398 GLY A O 1
ATOM 3087 N N . GLN A 1 399 ? 10.129 0.166 49.477 1.00 87.88 399 GLN A N 1
ATOM 3088 C CA . GLN A 1 399 ? 9.531 0.424 50.789 1.00 87.88 399 GLN A CA 1
ATOM 3089 C C . GLN A 1 399 ? 9.161 -0.869 51.538 1.00 87.88 399 GLN A C 1
ATOM 3091 O O . GLN A 1 399 ? 8.940 -1.937 50.954 1.00 87.88 399 GLN A O 1
ATOM 3096 N N . CYS A 1 400 ? 9.083 -0.737 52.857 1.00 91.50 400 CYS A N 1
ATOM 3097 C CA . CYS A 1 400 ? 8.845 -1.791 53.831 1.00 91.50 400 CYS A CA 1
ATOM 3098 C C . CYS A 1 400 ? 7.438 -1.638 54.423 1.00 91.50 400 CYS A C 1
ATOM 3100 O O . CYS A 1 400 ? 7.018 -0.514 54.707 1.00 91.50 400 CYS A O 1
ATOM 3102 N N . CYS A 1 401 ? 6.718 -2.741 54.648 1.00 89.88 401 CYS A N 1
ATOM 3103 C CA . CYS A 1 401 ? 5.401 -2.698 55.285 1.00 89.88 401 CYS A CA 1
ATOM 3104 C C . CYS A 1 401 ? 5.528 -2.945 56.791 1.00 89.88 401 CYS A C 1
ATOM 3106 O O . CYS A 1 401 ? 5.860 -4.049 57.214 1.00 89.88 401 CYS A O 1
ATOM 3108 N N . SER A 1 402 ? 5.251 -1.934 57.612 1.00 91.00 402 SER A N 1
ATOM 3109 C CA . SER A 1 402 ? 5.292 -2.056 59.075 1.00 91.00 402 SER A CA 1
ATOM 3110 C C . SER A 1 402 ? 4.173 -2.944 59.637 1.00 91.00 402 SER A C 1
ATOM 3112 O O . SER A 1 402 ? 3.128 -3.133 59.007 1.00 91.00 402 SER A O 1
ATOM 3114 N N . LYS A 1 403 ? 4.337 -3.407 60.886 1.00 90.75 403 LYS A N 1
ATOM 3115 C CA . LYS A 1 403 ? 3.313 -4.149 61.652 1.00 90.75 403 LYS A CA 1
ATOM 3116 C C . LYS A 1 403 ? 1.943 -3.455 61.692 1.00 90.75 403 LYS A C 1
ATOM 3118 O O . LYS A 1 403 ? 0.920 -4.121 61.780 1.00 90.75 403 LYS A O 1
ATOM 3123 N N . TYR A 1 404 ? 1.926 -2.124 61.617 1.00 89.81 404 TYR A N 1
ATOM 3124 C CA . TYR A 1 404 ? 0.718 -1.295 61.692 1.00 89.81 404 TYR A CA 1
ATOM 3125 C C . TYR A 1 404 ? 0.075 -1.004 60.326 1.00 89.81 404 TYR A C 1
ATOM 3127 O O . TYR A 1 404 ? -0.819 -0.166 60.247 1.00 89.81 404 TYR A O 1
ATOM 3135 N N . GLY A 1 405 ? 0.526 -1.662 59.253 1.00 87.25 405 GLY A N 1
ATOM 3136 C CA . GLY A 1 405 ? -0.051 -1.504 57.917 1.00 87.25 405 GLY A CA 1
ATOM 3137 C C . GLY A 1 405 ? 0.302 -0.180 57.237 1.00 87.25 405 GLY A C 1
ATOM 3138 O O . GLY A 1 405 ? -0.496 0.333 56.459 1.00 87.25 405 GLY A O 1
ATOM 3139 N N . TRP A 1 406 ? 1.487 0.373 57.519 1.00 90.38 406 TRP A N 1
ATOM 3140 C CA . TRP A 1 406 ? 2.019 1.579 56.867 1.00 90.38 406 TRP A CA 1
ATOM 3141 C C . TRP A 1 406 ? 3.335 1.306 56.142 1.00 90.38 406 TRP A C 1
ATOM 3143 O O . TRP A 1 406 ? 4.190 0.579 56.661 1.00 90.38 406 TRP A O 1
ATOM 3153 N N . CYS A 1 407 ? 3.498 1.924 54.975 1.00 90.06 407 CYS A N 1
ATOM 3154 C CA . CYS A 1 407 ? 4.692 1.868 54.143 1.00 90.06 407 CYS A CA 1
ATOM 3155 C C . CYS A 1 407 ? 5.732 2.909 54.566 1.00 90.06 407 CYS A C 1
ATOM 3157 O O . CYS A 1 407 ? 5.412 4.079 54.770 1.00 90.06 407 CYS A O 1
ATOM 3159 N N . GLY A 1 408 ? 6.996 2.497 54.640 1.00 88.88 408 GLY A N 1
ATOM 3160 C CA . GLY A 1 408 ? 8.114 3.400 54.908 1.00 88.88 408 GLY A CA 1
ATOM 3161 C C . GLY A 1 408 ? 9.468 2.736 54.681 1.00 88.88 408 GLY A C 1
ATOM 3162 O O . GLY A 1 408 ? 9.556 1.526 54.513 1.00 88.88 408 GLY A O 1
ATOM 3163 N N . THR A 1 409 ? 10.537 3.531 54.669 1.00 91.62 409 THR A N 1
ATOM 3164 C CA . THR A 1 409 ? 11.924 3.068 54.447 1.00 91.62 409 THR A CA 1
ATOM 3165 C C . THR A 1 409 ? 12.778 3.059 55.718 1.00 91.62 409 THR A C 1
ATOM 3167 O O . THR A 1 409 ? 13.950 2.694 55.673 1.00 91.62 409 THR A O 1
ATOM 3170 N N . SER A 1 410 ? 12.229 3.488 56.860 1.00 89.00 410 SER A N 1
ATOM 3171 C CA . SER A 1 410 ? 12.988 3.579 58.109 1.00 89.00 410 SER A CA 1
ATOM 3172 C C . SER A 1 410 ? 13.074 2.239 58.839 1.00 89.00 410 SER A C 1
ATOM 3174 O O . SER A 1 410 ? 12.223 1.364 58.696 1.00 89.00 410 SER A O 1
ATOM 3176 N N . GLU A 1 411 ? 14.078 2.098 59.700 1.00 85.06 411 GLU A N 1
ATOM 3177 C CA . GLU A 1 411 ? 14.377 0.857 60.425 1.00 85.06 411 GLU A CA 1
ATOM 3178 C C . GLU A 1 411 ? 13.192 0.314 61.264 1.00 85.06 411 GLU A C 1
ATOM 3180 O O . GLU A 1 411 ? 13.028 -0.897 61.430 1.00 85.06 411 GLU A O 1
ATOM 3185 N N . LYS A 1 412 ? 12.302 1.209 61.724 1.00 82.12 412 LYS A N 1
ATOM 3186 C CA . LYS A 1 412 ? 11.039 0.874 62.412 1.00 82.12 412 LYS A CA 1
ATOM 3187 C C . LYS A 1 412 ? 10.000 0.190 61.508 1.00 82.12 412 LYS A C 1
ATOM 3189 O O . LYS A 1 412 ? 9.143 -0.520 62.018 1.00 82.12 412 LYS A O 1
ATOM 3194 N N . HIS A 1 413 ? 10.075 0.399 60.193 1.00 85.38 413 HIS A N 1
ATOM 3195 C CA . HIS A 1 413 ? 9.212 -0.232 59.189 1.00 85.38 413 HIS A CA 1
ATOM 3196 C C . HIS A 1 413 ? 9.839 -1.501 58.604 1.00 85.38 413 HIS A C 1
ATOM 3198 O O . HIS A 1 413 ? 9.103 -2.415 58.252 1.00 85.38 413 HIS A O 1
ATOM 3204 N N . CYS A 1 414 ? 11.172 -1.546 58.487 1.00 85.50 414 CYS A N 1
ATOM 3205 C CA . CYS A 1 414 ? 11.875 -2.584 57.728 1.00 85.50 414 CYS A CA 1
ATOM 3206 C C . CYS A 1 414 ? 12.343 -3.785 58.552 1.00 85.50 414 CYS A C 1
ATOM 3208 O O . CYS A 1 414 ? 12.293 -4.895 58.033 1.00 85.50 414 CYS A O 1
ATOM 3210 N N . LYS A 1 415 ? 12.775 -3.606 59.812 1.00 89.00 415 LYS A N 1
ATOM 3211 C CA . LYS A 1 415 ? 13.276 -4.729 60.627 1.00 89.00 415 LYS A CA 1
ATOM 3212 C C . LYS A 1 415 ? 12.203 -5.796 60.835 1.00 89.00 415 LYS A C 1
ATOM 3214 O O . LYS A 1 415 ? 11.121 -5.496 61.351 1.00 89.00 415 LYS A O 1
ATOM 3219 N N . LEU A 1 416 ? 12.540 -7.052 60.559 1.00 82.31 416 LEU A N 1
ATOM 3220 C CA . LEU A 1 416 ? 11.675 -8.202 60.831 1.00 82.31 416 LEU A CA 1
ATOM 3221 C C . LEU A 1 416 ? 11.288 -8.290 62.322 1.00 82.31 416 LEU A C 1
ATOM 3223 O O . LEU A 1 416 ? 10.132 -8.551 62.646 1.00 82.31 416 LEU A O 1
ATOM 3227 N N . SER A 1 417 ? 12.211 -7.951 63.233 1.00 85.94 417 SER A N 1
ATOM 3228 C CA . SER A 1 417 ? 11.963 -7.892 64.685 1.00 85.94 417 SER A CA 1
ATOM 3229 C C . SER A 1 417 ? 10.970 -6.805 65.123 1.00 85.94 417 SER A C 1
ATOM 3231 O O . SER A 1 417 ? 10.350 -6.939 66.175 1.00 85.94 417 SER A O 1
ATOM 3233 N N . ASN A 1 418 ? 10.753 -5.770 64.304 1.00 84.38 418 ASN A N 1
ATOM 3234 C CA . ASN A 1 418 ? 9.707 -4.761 64.515 1.00 84.38 418 ASN A CA 1
ATOM 3235 C C . ASN A 1 418 ? 8.344 -5.190 63.922 1.00 84.38 418 ASN A C 1
ATOM 3237 O O . ASN A 1 418 ? 7.379 -4.424 63.953 1.00 84.38 418 ASN A O 1
ATOM 3241 N N . GLY A 1 419 ? 8.244 -6.416 63.393 1.00 82.75 419 GLY A N 1
ATOM 3242 C CA . GLY A 1 419 ? 7.034 -6.963 62.781 1.00 82.75 419 GLY A CA 1
ATOM 3243 C C . GLY A 1 419 ? 6.802 -6.501 61.341 1.00 82.75 419 GLY A C 1
ATOM 3244 O O . GLY A 1 419 ? 5.653 -6.307 60.950 1.00 82.75 419 GLY A O 1
ATOM 3245 N N . CYS A 1 420 ? 7.868 -6.291 60.560 1.00 89.50 420 CYS A N 1
ATOM 3246 C CA . CYS A 1 420 ? 7.743 -6.007 59.129 1.00 89.50 420 CYS A CA 1
ATOM 3247 C C . CYS A 1 420 ? 7.037 -7.158 58.384 1.00 89.50 420 CYS A C 1
ATOM 3249 O O . CYS A 1 420 ? 7.365 -8.331 58.565 1.00 89.50 420 CYS A O 1
ATOM 3251 N N . GLN A 1 421 ? 6.061 -6.821 57.538 1.00 86.69 421 GLN A N 1
ATOM 3252 C CA . GLN A 1 421 ? 5.202 -7.772 56.836 1.00 86.69 421 GLN A CA 1
ATOM 3253 C C . GLN A 1 421 ? 5.741 -8.070 55.426 1.00 86.69 421 GLN A C 1
ATOM 3255 O O . GLN A 1 421 ? 5.419 -7.374 54.460 1.00 86.69 421 GLN A O 1
ATOM 3260 N N . SER A 1 422 ? 6.531 -9.136 55.290 1.00 82.25 422 SER A N 1
ATOM 3261 C CA . SER A 1 422 ? 7.243 -9.482 54.047 1.00 82.25 422 SER A CA 1
ATOM 3262 C C . SER A 1 422 ? 6.344 -9.760 52.832 1.00 82.25 422 SER A C 1
ATOM 3264 O O . SER A 1 422 ? 6.748 -9.473 51.707 1.00 82.25 422 SER A O 1
ATOM 3266 N N . LYS A 1 423 ? 5.099 -10.230 53.020 1.00 78.81 423 LYS A N 1
ATOM 3267 C CA . LYS A 1 423 ? 4.124 -10.391 51.914 1.00 78.81 423 LYS A CA 1
ATOM 3268 C C . LYS A 1 423 ? 3.663 -9.047 51.311 1.00 78.81 423 LYS A C 1
ATOM 3270 O O . LYS A 1 423 ? 3.143 -9.022 50.197 1.00 78.81 423 LYS A O 1
ATOM 3275 N N . PHE A 1 424 ? 3.889 -7.929 52.010 1.00 81.88 424 PHE A N 1
ATOM 3276 C CA . PHE A 1 424 ? 3.423 -6.592 51.625 1.00 81.88 424 PHE A CA 1
ATOM 3277 C C . PHE A 1 424 ? 4.546 -5.545 51.478 1.00 81.88 424 PHE A C 1
ATOM 3279 O O . PHE A 1 424 ? 4.257 -4.397 51.150 1.00 81.88 424 PHE A O 1
ATOM 3286 N N . GLY A 1 425 ? 5.820 -5.885 51.690 1.00 82.69 425 GLY A N 1
ATOM 3287 C CA . GLY A 1 425 ? 6.939 -4.951 51.518 1.00 82.69 425 GLY A CA 1
ATOM 3288 C C . GLY A 1 425 ? 8.306 -5.604 51.723 1.00 82.69 425 GLY A C 1
ATOM 3289 O O . GLY A 1 425 ? 8.398 -6.732 52.202 1.00 82.69 425 GLY A O 1
ATOM 3290 N N . LYS A 1 426 ? 9.385 -4.901 51.360 1.00 83.50 426 LYS A N 1
ATOM 3291 C CA . LYS A 1 426 ? 10.756 -5.422 51.505 1.00 83.50 426 LYS A CA 1
ATOM 3292 C C . LYS A 1 426 ? 11.215 -5.285 52.958 1.00 83.50 426 LYS A C 1
ATOM 3294 O O . LYS A 1 426 ? 11.396 -4.169 53.422 1.00 83.50 426 LYS A O 1
ATOM 3299 N N . CYS A 1 427 ? 11.377 -6.398 53.666 1.00 84.69 427 CYS A N 1
ATOM 3300 C CA . CYS A 1 427 ? 11.872 -6.415 55.045 1.00 84.69 427 CYS A CA 1
ATOM 3301 C C . CYS A 1 427 ? 13.379 -6.704 55.111 1.00 84.69 427 CYS A C 1
ATOM 3303 O O . CYS A 1 427 ? 13.921 -7.343 54.207 1.00 84.69 427 CYS A O 1
ATOM 3305 N N . ASN A 1 428 ? 14.002 -6.264 56.208 1.00 79.69 428 ASN A N 1
ATOM 3306 C CA . ASN A 1 428 ? 15.412 -6.452 56.563 1.00 79.69 428 ASN A CA 1
ATOM 3307 C C . ASN A 1 428 ? 15.540 -7.299 57.840 1.00 79.69 428 ASN A C 1
ATOM 3309 O O . ASN A 1 428 ? 14.705 -7.101 58.758 1.00 79.69 428 ASN A O 1
#